Protein AF-0000000067827356 (afdb_homodimer)

Organism: Synechocystis sp. (strain ATCC 27184 / PCC 6803 / Kazusa) (NCBI:txid1111708)

Solvent-accessible surface area (backbone atoms only — not comparable to full-atom values): 28797 Å² total; per-residue (Å²): 128,59,63,45,34,32,44,71,91,43,73,39,39,60,88,48,44,64,64,48,28,62,74,67,58,43,52,63,56,51,47,50,52,53,50,52,50,62,71,32,65,83,54,78,74,50,73,66,53,51,52,48,53,54,49,49,49,34,60,72,70,60,45,78,43,73,66,52,42,50,51,49,26,62,74,63,66,44,50,73,69,52,51,52,50,49,54,49,48,53,52,32,48,53,52,46,50,48,72,71,38,56,86,48,44,62,63,52,42,67,74,42,40,77,46,53,18,29,36,28,32,35,42,34,34,29,76,46,59,65,58,50,54,50,50,50,52,35,41,74,71,64,75,43,56,66,40,62,48,9,46,70,61,25,73,49,78,38,22,79,52,27,7,53,43,63,78,37,41,48,71,69,56,57,69,71,54,40,55,49,52,74,73,40,58,67,70,42,74,48,76,72,42,76,56,87,78,31,25,37,38,42,28,29,63,43,81,42,79,64,65,91,40,72,66,50,47,51,50,51,50,49,51,52,48,51,53,51,48,53,51,46,51,69,72,35,50,46,69,50,72,76,74,68,74,75,71,73,74,73,67,72,70,70,68,64,59,85,110,128,61,64,47,35,33,44,70,92,42,74,39,38,60,88,47,44,62,65,49,29,61,74,66,55,42,52,63,56,52,46,50,52,53,48,51,51,60,71,32,64,82,53,80,74,51,74,64,53,49,52,48,54,52,49,49,48,33,61,72,69,61,45,80,44,72,66,52,43,51,52,51,26,63,73,65,68,44,51,73,69,52,50,52,51,51,53,50,47,52,51,33,47,53,52,44,51,49,73,71,39,57,87,47,46,63,61,52,43,67,73,42,40,76,46,55,21,28,36,29,31,35,42,31,35,28,76,46,58,66,59,50,52,51,49,50,51,34,41,73,72,63,74,43,55,66,40,62,49,10,45,70,60,24,74,48,78,38,21,80,53,28,7,54,42,63,78,36,40,47,69,69,53,56,68,71,54,42,54,50,50,72,73,40,57,67,72,43,73,48,74,74,41,78,57,89,78,31,25,34,38,40,29,28,62,43,80,43,81,64,66,90,41,71,66,51,47,51,51,52,50,50,51,54,48,50,53,50,49,52,52,46,50,69,73,34,50,47,68,50,73,76,74,69,74,73,72,73,74,73,70,73,71,71,68,65,60,84,111

Radius of gyration: 30.36 Å; Cα contacts (8 Å, |Δi|>4): 649; chains: 2; bounding box: 58×108×90 Å

Structure (mmCIF, N/CA/C/O backbone):
data_AF-0000000067827356-model_v1
#
loop_
_entity.id
_entity.type
_entity.pdbx_description
1 polymer 'peptidylprolyl isomerase'
#
loop_
_atom_site.group_PDB
_atom_site.id
_atom_site.type_symbol
_atom_site.label_atom_id
_atom_site.label_alt_id
_atom_site.label_comp_id
_atom_site.label_asym_id
_atom_site.label_entity_id
_atom_site.label_seq_id
_atom_site.pdbx_PDB_ins_code
_atom_site.Cartn_x
_atom_site.Cartn_y
_atom_site.Cartn_z
_atom_site.occupancy
_atom_site.B_iso_or_equiv
_atom_site.auth_seq_id
_atom_site.auth_comp_id
_atom_site.auth_asym_id
_atom_site.auth_atom_id
_atom_site.pdbx_PDB_model_num
ATOM 1 N N . MET A 1 1 ? 2.434 33.695 23.015 1 64.59 1 MET A N 1
ATOM 2 C CA . MET A 1 1 ? 1.833 32.766 22.063 1 64.59 1 MET A CA 1
ATOM 3 C C . MET A 1 1 ? 2.183 31.324 22.415 1 64.59 1 MET A C 1
ATOM 5 O O . MET A 1 1 ? 3.297 31.042 22.86 1 64.59 1 MET A O 1
ATOM 9 N N . SER A 1 2 ? 1.152 30.456 22.604 1 83.28 2 SER A N 1
ATOM 10 C CA . SER A 1 2 ? 1.279 29.159 23.262 1 83.28 2 SER A CA 1
ATOM 11 C C . SER A 1 2 ? 2.009 28.157 22.374 1 83.28 2 SER A C 1
ATOM 13 O O . SER A 1 2 ? 1.881 28.198 21.148 1 83.28 2 SER A O 1
ATOM 15 N N . VAL A 1 3 ? 3.013 27.631 22.963 1 89.06 3 VAL A N 1
ATOM 16 C CA . VAL A 1 3 ? 3.738 26.543 22.313 1 89.06 3 VAL A CA 1
ATOM 17 C C . VAL A 1 3 ? 2.811 25.345 22.125 1 89.06 3 VAL A C 1
ATOM 19 O O . VAL A 1 3 ? 2.13 24.925 23.064 1 89.06 3 VAL A O 1
ATOM 22 N N . VAL A 1 4 ? 2.781 24.901 20.847 1 89.01 4 VAL A N 1
ATOM 23 C CA . VAL A 1 4 ? 1.829 23.835 20.557 1 89.01 4 VAL A CA 1
ATOM 24 C C . VAL A 1 4 ? 2.565 22.502 20.436 1 89.01 4 VAL A C 1
ATOM 26 O O . VAL A 1 4 ? 1.979 21.44 20.661 1 89.01 4 VAL A O 1
ATOM 29 N N . LEU A 1 5 ? 3.85 22.555 20.037 1 89.57 5 LEU A N 1
ATOM 30 C CA . LEU A 1 5 ? 4.62 21.334 19.829 1 89.57 5 LEU A CA 1
ATOM 31 C C . LEU A 1 5 ? 6.116 21.607 19.947 1 89.57 5 LEU A C 1
ATOM 33 O O . LEU A 1 5 ? 6.579 22.7 19.612 1 89.57 5 LEU A O 1
ATOM 37 N N . THR A 1 6 ? 6.79 20.67 20.504 1 92.98 6 THR A N 1
ATOM 38 C CA . THR A 1 6 ? 8.243 20.755 20.601 1 92.98 6 THR A CA 1
ATOM 39 C C . THR A 1 6 ? 8.904 19.588 19.873 1 92.98 6 THR A C 1
ATOM 41 O O . THR A 1 6 ? 8.565 18.428 20.115 1 92.98 6 THR A O 1
ATOM 44 N N . VAL A 1 7 ? 9.705 19.89 18.923 1 94.29 7 VAL A N 1
ATOM 45 C CA . VAL A 1 7 ? 10.462 18.897 18.169 1 94.29 7 VAL A CA 1
ATOM 46 C C . VAL A 1 7 ? 11.957 19.102 18.398 1 94.29 7 VAL A C 1
ATOM 48 O O . VAL A 1 7 ? 12.546 20.055 17.881 1 94.29 7 VAL A O 1
ATOM 51 N N . GLY A 1 8 ? 12.512 18.181 19.098 1 91.35 8 GLY A N 1
ATOM 52 C CA . GLY A 1 8 ? 13.896 18.408 19.486 1 91.35 8 GLY A CA 1
ATOM 53 C C . GLY A 1 8 ? 14.1 19.714 20.231 1 91.35 8 GLY A C 1
ATOM 54 O O . GLY A 1 8 ? 13.515 19.925 21.295 1 91.35 8 GLY A O 1
ATOM 55 N N . ASP A 1 9 ? 14.815 20.632 19.604 1 88.56 9 ASP A N 1
ATOM 56 C CA . ASP A 1 9 ? 15.122 21.902 20.254 1 88.56 9 ASP A CA 1
ATOM 57 C C . ASP A 1 9 ? 14.227 23.02 19.725 1 88.56 9 ASP A C 1
ATOM 59 O O . ASP A 1 9 ? 14.31 24.16 20.186 1 88.56 9 ASP A O 1
ATOM 63 N N . ARG A 1 10 ? 13.357 22.603 18.864 1 92.47 10 ARG A N 1
ATOM 64 C CA . ARG A 1 10 ? 12.506 23.611 18.241 1 92.47 10 ARG A CA 1
ATOM 65 C C . ARG A 1 10 ? 11.105 23.593 18.841 1 92.47 10 ARG A C 1
ATOM 67 O O . ARG A 1 10 ? 10.455 22.546 18.884 1 92.47 10 ARG A O 1
ATOM 74 N N . GLN A 1 11 ? 10.734 24.778 19.264 1 93.53 11 GLN A N 1
ATOM 75 C CA . GLN A 1 11 ? 9.364 24.945 19.738 1 93.53 11 GLN A CA 1
ATOM 76 C C . GLN A 1 11 ? 8.49 25.604 18.675 1 93.53 11 GLN A C 1
ATOM 78 O O . GLN A 1 11 ? 8.866 26.629 18.103 1 93.53 11 GLN A O 1
ATOM 83 N N . VAL A 1 12 ? 7.441 25.048 18.376 1 94.2 12 VAL A N 1
ATOM 84 C CA . VAL A 1 12 ? 6.522 25.573 17.372 1 94.2 12 VAL A CA 1
ATOM 85 C C . VAL A 1 12 ? 5.378 26.317 18.058 1 94.2 12 VAL A C 1
ATOM 87 O O . VAL A 1 12 ? 4.701 25.762 18.927 1 94.2 12 VAL A O 1
ATOM 90 N N . ARG A 1 13 ? 5.223 27.535 17.65 1 92.5 13 ARG A N 1
ATOM 91 C CA . ARG A 1 13 ? 4.16 28.367 18.206 1 92.5 13 ARG A CA 1
ATOM 92 C C . ARG A 1 13 ? 2.909 28.309 17.336 1 92.5 13 ARG A C 1
ATOM 94 O O . ARG A 1 13 ? 2.983 27.963 16.155 1 92.5 13 ARG A O 1
ATOM 101 N N . GLU A 1 14 ? 1.809 28.694 17.912 1 90.75 14 GLU A N 1
ATOM 102 C CA . GLU A 1 14 ? 0.522 28.639 17.225 1 90.75 14 GLU A CA 1
ATOM 103 C C . GLU A 1 14 ? 0.525 29.514 15.975 1 90.75 14 GLU A C 1
ATOM 105 O O . GLU A 1 14 ? -0.065 29.151 14.956 1 90.75 14 GLU A O 1
ATOM 110 N N . ASP A 1 15 ? 1.24 30.643 16.024 1 89.76 15 ASP A N 1
ATOM 111 C CA . ASP A 1 15 ? 1.239 31.588 14.911 1 89.76 15 ASP A CA 1
ATOM 112 C C . ASP A 1 15 ? 2.127 31.094 13.771 1 89.76 15 ASP A C 1
ATOM 114 O O . ASP A 1 15 ? 2.082 31.633 12.664 1 89.76 15 ASP A O 1
ATOM 118 N N . GLU A 1 16 ? 2.827 29.988 13.981 1 93.32 16 GLU A N 1
ATOM 119 C CA . GLU A 1 16 ? 3.716 29.432 12.966 1 93.32 16 GLU A CA 1
ATOM 120 C C . GLU A 1 16 ? 3.041 28.296 12.203 1 93.32 16 GLU A C 1
ATOM 122 O O . GLU A 1 16 ? 3.587 27.79 11.221 1 93.32 16 GLU A O 1
ATOM 127 N N . LEU A 1 17 ? 1.898 28.004 12.634 1 92.77 17 LEU A N 1
ATOM 128 C CA . LEU A 1 17 ? 1.232 26.823 12.093 1 92.77 17 LEU A CA 1
ATOM 129 C C . LEU A 1 17 ? 0.882 27.023 10.622 1 92.77 17 LEU A C 1
ATOM 131 O O . LEU A 1 17 ? 1.127 26.141 9.796 1 92.77 17 LEU A O 1
ATOM 135 N N . TYR A 1 18 ? 0.38 28.172 10.297 1 90.83 18 TYR A N 1
ATOM 136 C CA . TYR A 1 18 ? -0.078 28.391 8.93 1 90.83 18 TYR A CA 1
ATOM 137 C C . TYR A 1 18 ? 1.083 28.303 7.946 1 90.83 18 TYR A C 1
ATOM 139 O O . TYR A 1 18 ? 1.053 27.498 7.012 1 90.83 18 TYR A O 1
ATOM 147 N N . PRO A 1 19 ? 2.189 29.061 8.16 1 89.71 19 PRO A N 1
ATOM 148 C CA . PRO A 1 19 ? 3.308 28.953 7.222 1 89.71 19 PRO A CA 1
ATOM 149 C C . PRO A 1 19 ? 3.864 27.534 7.126 1 89.71 19 PRO A C 1
ATOM 151 O O . PRO A 1 19 ? 4.254 27.092 6.043 1 89.71 19 PRO A O 1
ATOM 154 N N . LEU A 1 20 ? 3.842 26.796 8.218 1 92.05 20 LEU A N 1
ATOM 155 C CA . LEU A 1 20 ? 4.372 25.436 8.225 1 92.05 20 LEU A CA 1
ATOM 156 C C . LEU A 1 20 ? 3.454 24.491 7.457 1 92.05 20 LEU A C 1
ATOM 158 O O . LEU A 1 20 ? 3.926 23.607 6.739 1 92.05 20 LEU A O 1
ATOM 162 N N . MET A 1 21 ? 2.202 24.681 7.632 1 91.24 21 MET A N 1
ATOM 163 C CA . MET A 1 21 ? 1.233 23.851 6.921 1 91.24 21 MET A CA 1
ATOM 164 C C . MET A 1 21 ? 1.336 24.063 5.415 1 91.24 21 MET A C 1
ATOM 166 O O . MET A 1 21 ? 1.189 23.117 4.639 1 91.24 21 MET A O 1
ATOM 170 N N . VAL A 1 22 ? 1.565 25.313 5.013 1 86.86 22 VAL A N 1
ATOM 171 C CA . VAL A 1 22 ? 1.747 25.624 3.599 1 86.86 22 VAL A CA 1
ATOM 172 C C . VAL A 1 22 ? 3.03 24.973 3.087 1 86.86 22 VAL A C 1
ATOM 174 O O . VAL A 1 22 ? 3.029 24.329 2.035 1 86.86 22 VAL A O 1
ATOM 177 N N . GLU A 1 23 ? 4 25.134 3.9 1 87.36 23 GLU A N 1
ATOM 178 C CA . GLU A 1 23 ? 5.312 24.633 3.503 1 87.36 23 GLU A CA 1
ATOM 179 C C . GLU A 1 23 ? 5.294 23.117 3.327 1 87.36 23 GLU A C 1
ATOM 181 O O . GLU A 1 23 ? 5.861 22.592 2.367 1 87.36 23 GLU A O 1
ATOM 186 N N . TYR A 1 24 ? 4.534 22.435 4.218 1 91.21 24 TYR A N 1
ATOM 187 C CA . TYR A 1 24 ? 4.571 20.977 4.204 1 91.21 24 TYR A CA 1
ATOM 188 C C . TYR A 1 24 ? 3.341 20.405 3.51 1 91.21 24 TYR A C 1
ATOM 190 O O . TYR A 1 24 ? 3.084 19.201 3.579 1 91.21 24 TYR A O 1
ATOM 198 N N . GLN A 1 25 ? 2.582 21.252 2.972 1 87.7 25 GLN A N 1
ATOM 199 C CA . GLN A 1 25 ? 1.42 20.84 2.193 1 87.7 25 GLN A CA 1
ATOM 200 C C . GLN A 1 25 ? 0.438 20.043 3.047 1 87.7 25 GLN A C 1
ATOM 202 O O . GLN A 1 25 ? -0.046 18.99 2.627 1 87.7 25 GLN A O 1
ATOM 207 N N . LEU A 1 26 ? 0.184 20.546 4.215 1 92.05 26 LEU A N 1
ATOM 208 C CA . LEU A 1 26 ? -0.733 19.88 5.134 1 92.05 26 LEU A CA 1
ATOM 209 C C . LEU A 1 26 ? -2.137 20.466 5.019 1 92.05 26 LEU A C 1
ATOM 211 O O . LEU A 1 26 ? -3.104 19.868 5.497 1 92.05 26 LEU A O 1
ATOM 215 N N . LEU A 1 27 ? -2.281 21.645 4.358 1 90.07 27 LEU A N 1
ATOM 216 C CA . LEU A 1 27 ? -3.571 22.315 4.238 1 90.07 27 LEU A CA 1
ATOM 217 C C . LEU A 1 27 ? -4.56 21.455 3.457 1 90.07 27 LEU A C 1
ATOM 219 O O . LEU A 1 27 ? -5.726 21.339 3.841 1 90.07 27 LEU A O 1
ATOM 223 N N . PRO A 1 28 ? -4.044 20.793 2.409 1 89.58 28 PRO A N 1
ATOM 224 C CA . PRO A 1 28 ? -4.975 19.924 1.687 1 89.58 28 PRO A CA 1
ATOM 225 C C . PRO A 1 28 ? -5.506 18.781 2.55 1 89.58 28 PRO A C 1
ATOM 227 O O . PRO A 1 28 ? -6.671 18.396 2.422 1 89.58 28 PRO A O 1
ATOM 230 N N . HIS A 1 29 ? -4.739 18.268 3.413 1 92.91 29 HIS A N 1
ATOM 231 C CA . HIS A 1 29 ? -5.186 17.213 4.315 1 92.91 29 HIS A CA 1
ATOM 232 C C . HIS A 1 29 ? -6.252 17.726 5.278 1 92.91 29 HIS A C 1
ATOM 234 O O . HIS A 1 29 ? -7.251 17.047 5.525 1 92.91 29 HIS A O 1
ATOM 240 N N . LEU A 1 30 ? -5.949 18.879 5.78 1 94.04 30 LEU A N 1
ATOM 241 C CA . LEU A 1 30 ? -6.921 19.511 6.665 1 94.04 30 LEU A CA 1
ATOM 242 C C . LEU A 1 30 ? -8.249 19.73 5.947 1 94.04 30 LEU A C 1
ATOM 244 O O . LEU A 1 30 ? -9.311 19.42 6.49 1 94.04 30 LEU A O 1
ATOM 248 N N . ALA A 1 31 ? -8.145 20.256 4.718 1 93.46 31 ALA A N 1
ATOM 249 C CA . ALA A 1 31 ? -9.339 20.513 3.918 1 93.46 31 ALA A CA 1
ATOM 250 C C . ALA A 1 31 ? -10.125 19.228 3.675 1 93.46 31 ALA A C 1
ATOM 252 O O . ALA A 1 31 ? -11.356 19.223 3.744 1 93.46 31 ALA A O 1
ATOM 253 N N . ARG A 1 32 ? -9.4 18.196 3.395 1 95.01 32 ARG A N 1
ATOM 254 C CA . ARG A 1 32 ? -10.028 16.899 3.16 1 95.01 32 ARG A CA 1
ATOM 255 C C . ARG A 1 32 ? -10.8 16.434 4.39 1 95.01 32 ARG A C 1
ATOM 257 O O . ARG A 1 32 ? -11.927 15.949 4.275 1 95.01 32 ARG A O 1
ATOM 264 N N . GLU A 1 33 ? -10.178 16.569 5.561 1 95.42 33 GLU A N 1
ATOM 265 C CA . GLU A 1 33 ? -10.819 16.147 6.803 1 95.42 33 GLU A CA 1
ATOM 266 C C . GLU A 1 33 ? -12.088 16.952 7.07 1 95.42 33 GLU A C 1
ATOM 268 O O . GLU A 1 33 ? -13.106 16.396 7.489 1 95.42 33 GLU A O 1
ATOM 273 N N . ILE A 1 34 ? -11.988 18.236 6.825 1 95.82 34 ILE A N 1
ATOM 274 C CA . ILE A 1 34 ? -13.143 19.104 7.03 1 95.82 34 ILE A CA 1
ATOM 275 C C . ILE A 1 34 ? -14.263 18.709 6.07 1 95.82 34 ILE A C 1
ATOM 277 O O . ILE A 1 34 ? -15.429 18.636 6.463 1 95.82 34 ILE A O 1
ATOM 281 N N . LEU A 1 35 ? -13.877 18.409 4.833 1 96.12 35 LEU A N 1
ATOM 282 C CA . LEU A 1 35 ? -14.841 17.991 3.821 1 96.12 35 LEU A CA 1
ATOM 283 C C . LEU A 1 35 ? -15.551 16.71 4.242 1 96.12 35 LEU A C 1
ATOM 285 O O . LEU A 1 35 ? -16.773 16.601 4.115 1 96.12 35 LEU A O 1
ATOM 289 N N . LEU A 1 36 ? -14.838 15.749 4.74 1 96.42 36 LEU A N 1
ATOM 290 C CA . LEU A 1 36 ? -15.413 14.483 5.182 1 96.42 36 LEU A CA 1
ATOM 291 C C . LEU A 1 36 ? -16.367 14.698 6.351 1 96.42 36 LEU A C 1
ATOM 293 O O . LEU A 1 36 ? -17.44 14.091 6.403 1 96.42 36 LEU A O 1
ATOM 297 N N . ASP A 1 37 ? -16.001 15.565 7.268 1 95.99 37 ASP A N 1
ATOM 298 C CA . ASP A 1 37 ? -16.874 15.859 8.401 1 95.99 37 ASP A CA 1
ATOM 299 C C . ASP A 1 37 ? -18.185 16.487 7.934 1 95.99 37 ASP A C 1
ATOM 301 O O . ASP A 1 37 ? -19.247 16.21 8.497 1 95.99 37 ASP A O 1
ATOM 305 N N . GLN A 1 38 ? -18.093 17.327 6.919 1 94.91 38 GLN A N 1
ATOM 306 C CA . GLN A 1 38 ? -19.295 17.932 6.356 1 94.91 38 GLN A CA 1
ATOM 307 C C . GLN A 1 38 ? -20.197 16.875 5.724 1 94.91 38 GLN A C 1
ATOM 309 O O . GLN A 1 38 ? -21.422 16.937 5.857 1 94.91 38 GLN A O 1
ATOM 314 N N . ALA A 1 39 ? -19.6 15.944 5.089 1 95.14 39 ALA A N 1
ATOM 315 C CA . ALA A 1 39 ? -20.352 14.905 4.39 1 95.14 39 ALA A CA 1
ATOM 316 C C . ALA A 1 39 ? -21.069 13.989 5.377 1 95.14 39 ALA A C 1
ATOM 318 O O . ALA A 1 39 ? -22.18 13.526 5.11 1 95.14 39 ALA A O 1
ATOM 319 N N . ILE A 1 40 ? -20.444 13.8 6.583 1 96.35 40 ILE A N 1
ATOM 320 C CA . ILE A 1 40 ? -21.012 12.821 7.503 1 96.35 40 ILE A CA 1
ATOM 321 C C . ILE A 1 40 ? -21.783 13.538 8.609 1 96.35 40 ILE A C 1
ATOM 323 O O . ILE A 1 40 ? -22.228 12.91 9.572 1 96.35 40 ILE A O 1
ATOM 327 N N . ALA A 1 41 ? -21.963 14.8 8.508 1 93.77 41 ALA A N 1
ATOM 328 C CA . ALA A 1 41 ? -22.607 15.61 9.539 1 93.77 41 ALA A CA 1
ATOM 329 C C . ALA A 1 41 ? -24.03 15.127 9.807 1 93.77 41 ALA A C 1
ATOM 331 O O . ALA A 1 41 ? -24.513 15.195 10.939 1 93.77 41 ALA A O 1
ATOM 332 N N . HIS A 1 42 ? -24.633 14.61 8.791 1 93.18 42 HIS A N 1
ATOM 333 C CA . HIS A 1 42 ? -26.036 14.23 8.911 1 93.18 42 HIS A CA 1
ATOM 334 C C . HIS A 1 42 ? -26.177 12.766 9.314 1 93.18 42 HIS A C 1
ATOM 336 O O . HIS A 1 42 ? -27.291 12.282 9.529 1 93.18 42 HIS A O 1
ATOM 342 N N . ILE A 1 43 ? -25.06 12.072 9.405 1 95.51 43 ILE A N 1
ATOM 343 C CA . ILE A 1 43 ? -25.091 10.654 9.743 1 95.51 43 ILE A CA 1
ATOM 344 C C . ILE A 1 43 ? -25.117 10.485 11.26 1 95.51 43 ILE A C 1
ATOM 346 O O . ILE A 1 43 ? -24.256 11.017 11.965 1 95.51 43 ILE A O 1
ATOM 350 N N . GLN A 1 44 ? -26.064 9.797 11.719 1 92.76 44 GLN A N 1
ATOM 351 C CA . GLN A 1 44 ? -26.208 9.548 13.15 1 92.76 44 GLN A CA 1
ATOM 352 C C . GLN A 1 44 ? -26.01 8.07 13.474 1 92.76 44 GLN A C 1
ATOM 354 O O . GLN A 1 44 ? -26.427 7.199 12.707 1 92.76 44 GLN A O 1
ATOM 359 N N . LEU A 1 45 ? -25.336 7.813 14.594 1 95.45 45 LEU A N 1
ATOM 360 C CA . LEU A 1 45 ? -25.138 6.453 15.083 1 95.45 45 LEU A CA 1
ATOM 361 C C . LEU A 1 45 ? -26.047 6.165 16.273 1 95.45 45 LEU A C 1
ATOM 363 O O . LEU A 1 45 ? -26.264 7.035 17.119 1 95.45 45 LEU A O 1
ATOM 367 N N . THR A 1 46 ? -26.67 5.048 16.297 1 95.14 46 THR A N 1
ATOM 368 C CA . THR A 1 46 ? -27.438 4.634 17.466 1 95.14 46 THR A CA 1
ATOM 369 C C . THR A 1 46 ? -26.513 4.335 18.643 1 95.14 46 THR A C 1
ATOM 371 O O . THR A 1 46 ? -25.318 4.099 18.455 1 95.14 46 THR A O 1
ATOM 374 N N . PRO A 1 47 ? -27.035 4.479 19.811 1 94.87 47 PRO A N 1
ATOM 375 C CA . PRO A 1 47 ? -26.213 4.152 20.979 1 94.87 47 PRO A CA 1
ATOM 376 C C . PRO A 1 47 ? -25.596 2.758 20.895 1 94.87 47 PRO A C 1
ATOM 378 O O . PRO A 1 47 ? -24.463 2.552 21.338 1 94.87 47 PRO A O 1
ATOM 381 N N . GLU A 1 48 ? -26.329 1.976 20.317 1 95.21 48 GLU A N 1
ATOM 382 C CA . GLU A 1 48 ? -25.829 0.613 20.167 1 95.21 48 GLU A CA 1
ATOM 383 C C . GLU A 1 48 ? -24.655 0.559 19.194 1 95.21 48 GLU A C 1
ATOM 385 O O . GLU A 1 48 ? -23.65 -0.103 19.462 1 95.21 48 GLU A O 1
ATOM 390 N N . GLU A 1 49 ? -24.8 1.278 18.09 1 95.06 49 GLU A N 1
ATOM 391 C CA . GLU A 1 49 ? -23.732 1.329 17.097 1 95.06 49 GLU A CA 1
ATOM 392 C C . GLU A 1 49 ? -22.47 1.961 17.677 1 95.06 49 GLU A C 1
ATOM 394 O O . GLU A 1 49 ? -21.357 1.512 17.393 1 95.06 49 GLU A O 1
ATOM 399 N N . GLN A 1 50 ? -22.636 2.979 18.445 1 94.98 50 GLN A N 1
ATOM 400 C CA . GLN A 1 50 ? -21.505 3.661 19.064 1 94.98 50 GLN A CA 1
ATOM 401 C C . GLN A 1 50 ? -20.73 2.72 19.982 1 94.98 50 GLN A C 1
ATOM 403 O O . GLN A 1 50 ? -19.507 2.608 19.875 1 94.98 50 GLN A O 1
ATOM 408 N N . GLN A 1 51 ? -21.479 1.994 20.778 1 93.6 51 GLN A N 1
ATOM 409 C CA . GLN A 1 51 ? -20.847 1.08 21.724 1 93.6 51 GLN A CA 1
ATOM 410 C C . GLN A 1 51 ? -20.14 -0.061 20.998 1 93.6 51 GLN A C 1
ATOM 412 O O . GLN A 1 51 ? -19.043 -0.466 21.387 1 93.6 51 GLN A O 1
ATOM 417 N N . GLN A 1 52 ? -20.744 -0.487 20.005 1 94.27 52 GLN A N 1
ATOM 418 C CA . GLN A 1 52 ? -20.181 -1.592 19.237 1 94.27 52 GLN A CA 1
ATOM 419 C C . GLN A 1 52 ? -18.88 -1.182 18.554 1 94.27 52 GLN A C 1
ATOM 421 O O . GLN A 1 52 ? -17.902 -1.933 18.567 1 94.27 52 GLN A O 1
ATOM 426 N N . ASN A 1 53 ? -18.903 -0.02 17.958 1 93.97 53 ASN A N 1
ATOM 427 C CA . ASN A 1 53 ? -17.715 0.456 17.257 1 93.97 53 ASN A CA 1
ATOM 428 C C . ASN A 1 53 ? -16.568 0.733 18.224 1 93.97 53 ASN A C 1
ATOM 430 O O . ASN A 1 53 ? -15.41 0.442 17.92 1 93.97 53 ASN A O 1
ATOM 434 N N . LEU A 1 54 ? -16.923 1.255 19.373 1 91.48 54 LEU A N 1
ATOM 435 C CA . LEU A 1 54 ? -15.899 1.483 20.387 1 91.48 54 LEU A CA 1
ATOM 436 C C . LEU A 1 54 ? -15.309 0.162 20.869 1 91.48 54 LEU A C 1
ATOM 438 O O . LEU A 1 54 ? -14.088 0.025 20.977 1 91.48 54 LEU A O 1
ATOM 442 N N . ALA A 1 55 ? -16.182 -0.8 21.021 1 89.29 55 ALA A N 1
ATOM 443 C CA . ALA A 1 55 ? -15.75 -2.112 21.493 1 89.29 55 ALA A CA 1
ATOM 444 C C . ALA A 1 55 ? -14.865 -2.803 20.46 1 89.29 55 ALA A C 1
ATOM 446 O O . ALA A 1 55 ? -13.848 -3.409 20.809 1 89.29 55 ALA A O 1
ATOM 447 N N . LEU A 1 56 ? -15.288 -2.685 19.27 1 89.21 56 LEU A N 1
ATOM 448 C CA . LEU A 1 56 ? -14.54 -3.312 18.185 1 89.21 56 LEU A CA 1
ATOM 449 C C . LEU A 1 56 ? -13.142 -2.713 18.071 1 89.21 56 LEU A C 1
ATOM 451 O O . LEU A 1 56 ? -12.167 -3.438 17.861 1 89.21 56 LEU A O 1
ATOM 455 N N . PHE A 1 57 ? -13.043 -1.436 18.214 1 88.63 57 PHE A N 1
ATOM 456 C CA . PHE A 1 57 ? -11.75 -0.767 18.13 1 88.63 57 PHE A CA 1
ATOM 457 C C . PHE A 1 57 ? -10.822 -1.24 19.243 1 88.63 57 PHE A C 1
ATOM 459 O O . PHE A 1 57 ? -9.665 -1.581 18.99 1 88.63 57 PHE A O 1
ATOM 466 N N . TYR A 1 58 ? -11.323 -1.276 20.419 1 84.74 58 TYR A N 1
ATOM 467 C CA . TYR A 1 58 ? -10.499 -1.66 21.56 1 84.74 58 TYR A CA 1
ATOM 468 C C . TYR A 1 58 ? -10.099 -3.127 21.474 1 84.74 58 TYR A C 1
ATOM 470 O O . TYR A 1 58 ? -9.002 -3.504 21.896 1 84.74 58 TYR A O 1
ATOM 478 N N . GLN A 1 59 ? -10.941 -3.918 20.866 1 84.34 59 GLN A N 1
ATOM 479 C CA . GLN A 1 59 ? -10.631 -5.331 20.671 1 84.34 59 GLN A CA 1
ATOM 480 C C . GLN A 1 59 ? -9.548 -5.515 19.613 1 84.34 59 GLN A C 1
ATOM 482 O O . GLN A 1 59 ? -8.619 -6.304 19.799 1 84.34 59 GLN A O 1
ATOM 487 N N . GLN A 1 60 ? -9.643 -4.753 18.589 1 84.6 60 GLN A N 1
ATOM 488 C CA . GLN A 1 60 ? -8.727 -4.889 17.461 1 84.6 60 GLN A CA 1
ATOM 489 C C . GLN A 1 60 ? -7.352 -4.321 17.798 1 84.6 60 GLN A C 1
ATOM 491 O O . GLN A 1 60 ? -6.33 -4.857 17.364 1 84.6 60 GLN A O 1
ATOM 496 N N . THR A 1 61 ? -7.303 -3.19 18.457 1 78.28 61 THR A N 1
ATOM 497 C CA . THR A 1 61 ? -6.033 -2.54 18.762 1 78.28 61 THR A CA 1
ATOM 498 C C . THR A 1 61 ? -5.43 -3.107 20.043 1 78.28 61 THR A C 1
ATOM 500 O O . THR A 1 61 ? -4.299 -2.773 20.404 1 78.28 61 THR A O 1
ATOM 503 N N . GLN A 1 62 ? -6.124 -4.093 20.583 1 75.45 62 GLN A N 1
ATOM 504 C CA . GLN A 1 62 ? -5.676 -4.764 21.798 1 75.45 62 GLN A CA 1
ATOM 505 C C . GLN A 1 62 ? -5.401 -3.758 22.912 1 75.45 62 GLN A C 1
ATOM 507 O O . GLN A 1 62 ? -4.42 -3.892 23.648 1 75.45 62 GLN A O 1
ATOM 512 N N . ILE A 1 63 ? -5.938 -2.596 22.78 1 74.14 63 ILE A N 1
ATOM 513 C CA . ILE A 1 63 ? -5.888 -1.657 23.895 1 74.14 63 ILE A CA 1
ATOM 514 C C . ILE A 1 63 ? -6.833 -2.119 25.001 1 74.14 63 ILE A C 1
ATOM 516 O O . ILE A 1 63 ? -7.988 -1.69 25.06 1 74.14 63 ILE A O 1
ATOM 520 N N . THR A 1 64 ? -6.414 -3.209 25.713 1 71.91 64 THR A N 1
ATOM 521 C CA . THR A 1 64 ? -7.286 -3.869 26.678 1 71.91 64 THR A CA 1
ATOM 522 C C . THR A 1 64 ? -7.012 -3.361 28.09 1 71.91 64 THR A C 1
ATOM 524 O O . THR A 1 64 ? -7.864 -3.48 28.974 1 71.91 64 THR A O 1
ATOM 527 N N . ASN A 1 65 ? -5.751 -2.832 28.2 1 76.77 65 ASN A N 1
ATOM 528 C CA . ASN A 1 65 ? -5.398 -2.389 29.544 1 76.77 65 ASN A CA 1
ATOM 529 C C . ASN A 1 65 ? -5.192 -0.878 29.6 1 76.77 65 ASN A C 1
ATOM 531 O O . ASN A 1 65 ? -4.929 -0.245 28.576 1 76.77 65 ASN A O 1
ATOM 535 N N . GLU A 1 66 ? -5.462 -0.317 30.758 1 78.61 66 GLU A N 1
ATOM 536 C CA . GLU A 1 66 ? -5.372 1.12 30.998 1 78.61 66 GLU A CA 1
ATOM 537 C C . GLU A 1 66 ? -3.983 1.651 30.656 1 78.61 66 GLU A C 1
ATOM 539 O O . GLU A 1 66 ? -3.848 2.752 30.119 1 78.61 66 GLU A O 1
ATOM 544 N N . GLU A 1 67 ? -3.063 0.832 30.895 1 80 67 GLU A N 1
ATOM 545 C CA . GLU A 1 67 ? -1.69 1.259 30.641 1 80 67 GLU A CA 1
ATOM 546 C C . GLU A 1 67 ? -1.433 1.429 29.146 1 80 67 GLU A C 1
ATOM 548 O O . GLU A 1 67 ? -0.828 2.416 28.723 1 80 67 GLU A O 1
ATOM 553 N N . GLN A 1 68 ? -1.9 0.494 28.367 1 79.44 68 GLN A N 1
ATOM 554 C CA . GLN A 1 68 ? -1.741 0.553 26.917 1 79.44 68 GLN A CA 1
ATOM 555 C C . GLN A 1 68 ? -2.515 1.727 26.326 1 79.44 68 GLN A C 1
ATOM 557 O O . GLN A 1 68 ? -2.03 2.402 25.416 1 79.44 68 GLN A O 1
ATOM 562 N N . ARG A 1 69 ? -3.61 1.929 26.9 1 80.37 69 ARG A N 1
ATOM 563 C CA . ARG A 1 69 ? -4.454 3.024 26.433 1 80.37 69 ARG A CA 1
ATOM 564 C C . ARG A 1 69 ? -3.785 4.373 26.678 1 80.37 69 ARG A C 1
ATOM 566 O O . ARG A 1 69 ? -3.771 5.234 25.795 1 80.37 69 ARG A O 1
ATOM 573 N N . GLN A 1 70 ? -3.222 4.536 27.877 1 78.58 70 GLN A N 1
ATOM 574 C CA . GLN A 1 70 ? -2.555 5.79 28.211 1 78.58 70 GLN A CA 1
ATOM 575 C C . GLN A 1 70 ? -1.325 6.009 27.335 1 78.58 70 GLN A C 1
ATOM 577 O O . GLN A 1 70 ? -1.062 7.13 26.894 1 78.58 70 GLN A O 1
ATOM 582 N N . ALA A 1 71 ? -0.695 4.979 27.09 1 75.83 71 ALA A N 1
ATOM 583 C CA . ALA A 1 71 ? 0.496 5.071 26.249 1 75.83 71 ALA A CA 1
ATOM 584 C C . ALA A 1 71 ? 0.131 5.475 24.823 1 75.83 71 ALA A C 1
ATOM 586 O O . ALA A 1 71 ? 0.798 6.319 24.221 1 75.83 71 ALA A O 1
ATOM 587 N N . TRP A 1 72 ? -0.912 4.837 24.355 1 75.33 72 TRP A N 1
ATOM 588 C CA . TRP A 1 72 ? -1.383 5.155 23.011 1 75.33 72 TRP A CA 1
ATOM 589 C C . TRP A 1 72 ? -1.819 6.613 22.917 1 75.33 72 TRP A C 1
ATOM 591 O O . TRP A 1 72 ? -1.501 7.302 21.945 1 75.33 72 TRP A O 1
ATOM 601 N N . LEU A 1 73 ? -2.501 7.061 23.94 1 76.48 73 LEU A N 1
ATOM 602 C CA . LEU A 1 73 ? -3.006 8.429 23.982 1 76.48 73 LEU A CA 1
ATOM 603 C C . LEU A 1 73 ? -1.857 9.432 24.021 1 76.48 73 LEU A C 1
ATOM 605 O O . LEU A 1 73 ? -1.888 10.444 23.318 1 76.48 73 LEU A O 1
ATOM 609 N N . LYS A 1 74 ? -0.883 9.08 24.76 1 73.38 74 LYS A N 1
ATOM 610 C CA . LYS A 1 74 ? 0.282 9.954 24.869 1 73.38 74 LYS A CA 1
ATOM 611 C C . LYS A 1 74 ? 1.036 10.032 23.544 1 73.38 74 LYS A C 1
ATOM 613 O O . LYS A 1 74 ? 1.462 11.111 23.129 1 73.38 74 LYS A O 1
ATOM 618 N N . GLN A 1 75 ? 1.04 8.879 22.91 1 71.68 75 GLN A N 1
ATOM 619 C CA . GLN A 1 75 ? 1.777 8.808 21.653 1 71.68 75 GLN A CA 1
ATOM 620 C C . GLN A 1 75 ? 1.032 9.536 20.538 1 71.68 75 GLN A C 1
ATOM 622 O O . GLN A 1 75 ? 1.654 10.097 19.632 1 71.68 75 GLN A O 1
ATOM 627 N N . SER A 1 76 ? -0.181 9.517 20.698 1 73.41 76 SER A N 1
ATOM 628 C CA . SER A 1 76 ? -0.982 10.11 19.633 1 73.41 76 SER A CA 1
ATOM 629 C C . SER A 1 76 ? -1.338 11.559 19.95 1 73.41 76 SER A C 1
ATOM 631 O O . SER A 1 76 ? -1.842 12.283 19.089 1 73.41 76 SER A O 1
ATOM 633 N N . GLY A 1 77 ? -1.022 12.01 21.233 1 71.58 77 GLY A N 1
ATOM 634 C CA . GLY A 1 77 ? -1.334 13.363 21.666 1 71.58 77 GLY A CA 1
ATOM 635 C C . GLY A 1 77 ? -2.824 13.639 21.734 1 71.58 77 GLY A C 1
ATOM 636 O O . GLY A 1 77 ? -3.283 14.702 21.31 1 71.58 77 GLY A O 1
ATOM 637 N N . MET A 1 78 ? -3.533 12.591 22.057 1 77.73 78 MET A N 1
ATOM 638 C CA . MET A 1 78 ? -4.982 12.771 22.091 1 77.73 78 MET A CA 1
ATOM 639 C C . MET A 1 78 ? -5.547 12.379 23.452 1 77.73 78 MET A C 1
ATOM 641 O O . MET A 1 78 ? -4.888 11.682 24.226 1 77.73 78 MET A O 1
ATOM 645 N N . THR A 1 79 ? -6.699 12.975 23.795 1 82.86 79 THR A N 1
ATOM 646 C CA . THR A 1 79 ? -7.433 12.599 24.998 1 82.86 79 THR A CA 1
ATOM 647 C C . THR A 1 79 ? -8.366 11.424 24.716 1 82.86 79 THR A C 1
ATOM 649 O O . THR A 1 79 ? -8.584 11.062 23.558 1 82.86 79 THR A O 1
ATOM 652 N N . LEU A 1 80 ? -8.801 10.787 25.727 1 83.64 80 LEU A N 1
ATOM 653 C CA . LEU A 1 80 ? -9.742 9.681 25.577 1 83.64 80 LEU A CA 1
ATOM 654 C C . LEU A 1 80 ? -10.987 10.126 24.817 1 83.64 80 LEU A C 1
ATOM 656 O O . LEU A 1 80 ? -11.506 9.385 23.979 1 83.64 80 LEU A O 1
ATOM 660 N N . GLU A 1 81 ? -11.409 11.31 25.101 1 86.89 81 GLU A N 1
ATOM 661 C CA . GLU A 1 81 ? -12.583 11.85 24.42 1 86.89 81 GLU A CA 1
ATOM 662 C C . GLU A 1 81 ? -12.324 12.023 22.927 1 86.89 81 GLU A C 1
ATOM 664 O O . GLU A 1 81 ? -13.19 11.725 22.102 1 86.89 81 GLU A O 1
ATOM 669 N N . GLN A 1 82 ? -11.171 12.449 22.641 1 84.26 82 GLN A N 1
ATOM 670 C CA . GLN A 1 82 ? -10.803 12.65 21.243 1 84.26 82 GLN A CA 1
ATOM 671 C C . GLN A 1 82 ? -10.699 11.319 20.505 1 84.26 82 GLN A C 1
ATOM 673 O O . GLN A 1 82 ? -11.074 11.221 19.334 1 84.26 82 GLN A O 1
ATOM 678 N N . LEU A 1 83 ? -10.129 10.353 21.232 1 85.81 83 LEU A N 1
ATOM 679 C CA . LEU A 1 83 ? -10.039 9.021 20.643 1 85.81 83 LEU A CA 1
ATOM 680 C C . LEU A 1 83 ? -11.425 8.48 20.309 1 85.81 83 LEU A C 1
ATOM 682 O O . LEU A 1 83 ? -11.658 8 19.197 1 85.81 83 LEU A O 1
ATOM 686 N N . GLU A 1 84 ? -12.3 8.583 21.229 1 89.38 84 GLU A N 1
ATOM 687 C CA . GLU A 1 84 ? -13.657 8.086 21.024 1 89.38 84 GLU A CA 1
ATOM 688 C C . GLU A 1 84 ? -14.35 8.827 19.884 1 89.38 84 GLU A C 1
ATOM 690 O O . GLU A 1 84 ? -15.06 8.217 19.081 1 89.38 84 GLU A O 1
ATOM 695 N N . THR A 1 85 ? -14.099 10.124 19.855 1 90.49 85 THR A N 1
ATOM 696 C CA . THR A 1 85 ? -14.684 10.923 18.784 1 90.49 85 THR A CA 1
ATOM 697 C C . THR A 1 85 ? -14.147 10.482 17.425 1 90.49 85 THR A C 1
ATOM 699 O O . THR A 1 85 ? -14.894 10.42 16.447 1 90.49 85 THR A O 1
ATOM 702 N N . SER A 1 86 ? -12.904 10.156 17.42 1 90.57 86 SER A N 1
ATOM 703 C CA . SER A 1 86 ? -12.282 9.719 16.174 1 90.57 86 SER A CA 1
ATOM 704 C C . SER A 1 86 ? -12.834 8.37 15.724 1 90.57 86 SER A C 1
ATOM 706 O O . SER A 1 86 ? -13.063 8.153 14.533 1 90.57 86 SER A O 1
ATOM 708 N N . ILE A 1 87 ? -12.995 7.458 16.65 1 91.95 87 ILE A N 1
ATOM 709 C CA . ILE A 1 87 ? -13.536 6.138 16.347 1 91.95 87 ILE A CA 1
ATOM 710 C C . ILE A 1 87 ? -14.949 6.275 15.784 1 91.95 87 ILE A C 1
ATOM 712 O O . ILE A 1 87 ? -15.281 5.662 14.767 1 91.95 87 ILE A O 1
ATOM 716 N N . LEU A 1 88 ? -15.737 7.098 16.453 1 94.71 88 LEU A N 1
ATOM 717 C CA . LEU A 1 88 ? -17.121 7.275 16.027 1 94.71 88 LEU A CA 1
ATOM 718 C C . LEU A 1 88 ? -17.189 7.992 14.683 1 94.71 88 LEU A C 1
ATOM 720 O O . LEU A 1 88 ? -18.097 7.744 13.887 1 94.71 88 LEU A O 1
ATOM 724 N N . ARG A 1 89 ? -16.239 8.847 14.452 1 94.39 89 ARG A N 1
ATOM 725 C CA . ARG A 1 89 ? -16.156 9.5 13.15 1 94.39 89 ARG A CA 1
ATOM 726 C C . ARG A 1 89 ? -15.925 8.479 12.04 1 94.39 89 ARG A C 1
ATOM 728 O O . ARG A 1 89 ? -16.546 8.559 10.978 1 94.39 89 ARG A O 1
ATOM 735 N N . THR A 1 90 ? -15.054 7.556 12.298 1 94.32 90 THR A N 1
ATOM 736 C CA . THR A 1 90 ? -14.762 6.51 11.325 1 94.32 90 THR A CA 1
ATOM 737 C C . THR A 1 90 ? -16 5.659 11.058 1 94.32 90 THR A C 1
ATOM 739 O O . THR A 1 90 ? -16.285 5.311 9.91 1 94.32 90 THR A O 1
ATOM 742 N N . ALA A 1 91 ? -16.71 5.396 12.145 1 96.34 91 ALA A N 1
ATOM 743 C CA . ALA A 1 91 ? -17.941 4.62 12.019 1 96.34 91 ALA A CA 1
ATOM 744 C C . ALA A 1 91 ? -18.983 5.375 11.199 1 96.34 91 ALA A C 1
ATOM 746 O O . ALA A 1 91 ? -19.685 4.782 10.376 1 96.34 91 ALA A O 1
ATOM 747 N N . ARG A 1 92 ? -19.071 6.687 11.427 1 96.8 92 ARG A N 1
ATOM 748 C CA . ARG A 1 92 ? -19.997 7.513 10.659 1 96.8 92 ARG A CA 1
ATOM 749 C C . ARG A 1 92 ? -19.613 7.539 9.184 1 96.8 92 ARG A C 1
ATOM 751 O O . ARG A 1 92 ? -20.483 7.532 8.31 1 96.8 92 ARG A O 1
ATOM 758 N N . LEU A 1 93 ? -18.386 7.543 8.948 1 96.66 93 LEU A N 1
ATOM 759 C CA . LEU A 1 93 ? -17.896 7.552 7.574 1 96.66 93 LEU A CA 1
ATOM 760 C C . LEU A 1 93 ? -18.26 6.255 6.859 1 96.66 93 LEU A C 1
ATOM 762 O O . LEU A 1 93 ? -18.7 6.279 5.707 1 96.66 93 LEU A O 1
ATOM 766 N N . GLU A 1 94 ? -18.081 5.145 7.544 1 95.54 94 GLU A N 1
ATOM 767 C CA . GLU A 1 94 ? -18.436 3.858 6.954 1 95.54 94 GLU A CA 1
ATOM 768 C C . GLU A 1 94 ? -19.931 3.779 6.66 1 95.54 94 GLU A C 1
ATOM 770 O O . GLU A 1 94 ? -20.337 3.294 5.602 1 95.54 94 GLU A O 1
ATOM 775 N N . LYS A 1 95 ? -20.703 4.257 7.618 1 96.21 95 LYS A N 1
ATOM 776 C CA . LYS A 1 95 ? -22.151 4.279 7.427 1 96.21 95 LYS A CA 1
ATOM 777 C C . LYS A 1 95 ? -22.537 5.177 6.255 1 96.21 95 LYS A C 1
ATOM 779 O O . LYS A 1 95 ? -23.455 4.856 5.497 1 96.21 95 LYS A O 1
ATOM 784 N N . PHE A 1 96 ? -21.864 6.272 6.073 1 97.03 96 PHE A N 1
ATOM 785 C CA . PHE A 1 96 ? -22.081 7.174 4.948 1 97.03 96 PHE A CA 1
ATOM 786 C C . PHE A 1 96 ? -21.822 6.462 3.625 1 97.03 96 PHE A C 1
ATOM 788 O O . PHE A 1 96 ? -22.622 6.564 2.693 1 97.03 96 PHE A O 1
ATOM 795 N N . LYS A 1 97 ? -20.723 5.688 3.551 1 96.48 97 LYS A N 1
ATOM 796 C CA . LYS A 1 97 ? -20.38 4.955 2.336 1 96.48 97 LYS A CA 1
ATOM 797 C C . LYS A 1 97 ? -21.456 3.931 1.989 1 96.48 97 LYS A C 1
ATOM 799 O O . LYS A 1 97 ? -21.853 3.807 0.829 1 96.48 97 LYS A O 1
ATOM 804 N N . HIS A 1 98 ? -21.948 3.257 3.032 1 95.48 98 HIS A N 1
ATOM 805 C CA . HIS A 1 98 ? -22.979 2.247 2.822 1 95.48 98 HIS A CA 1
ATOM 806 C C . HIS A 1 98 ? -24.281 2.88 2.341 1 95.48 98 HIS A C 1
ATOM 808 O O . HIS A 1 98 ? -24.897 2.396 1.389 1 95.48 98 HIS A O 1
ATOM 814 N N . GLN A 1 99 ? -24.611 3.949 2.967 1 94.54 99 GLN A N 1
ATOM 815 C CA . GLN A 1 99 ? -25.88 4.599 2.66 1 94.54 99 GLN A CA 1
ATOM 816 C C . GLN A 1 99 ? -25.843 5.253 1.281 1 94.54 99 GLN A C 1
ATOM 818 O O . GLN A 1 99 ? -26.862 5.314 0.59 1 94.54 99 GLN A O 1
ATOM 823 N N . THR A 1 100 ? -24.742 5.676 0.862 1 95.11 100 THR A N 1
ATOM 824 C CA . THR A 1 100 ? -24.635 6.454 -0.367 1 95.11 100 THR A CA 1
ATOM 825 C C . THR A 1 100 ? -24.454 5.538 -1.574 1 95.11 100 THR A C 1
ATOM 827 O O . THR A 1 100 ? -25.054 5.765 -2.627 1 95.11 100 THR A O 1
ATOM 830 N N . TRP A 1 101 ? -23.696 4.362 -1.432 1 95.13 101 TRP A N 1
ATOM 831 C CA . TRP A 1 101 ? -23.282 3.685 -2.657 1 95.13 101 TRP A CA 1
ATOM 832 C C . TRP A 1 101 ? -23.75 2.234 -2.661 1 95.13 101 TRP A C 1
ATOM 834 O O . TRP A 1 101 ? -23.632 1.54 -3.674 1 95.13 101 TRP A O 1
ATOM 844 N N . ASP A 1 102 ? -24.321 1.684 -1.658 1 93.07 102 ASP A N 1
ATOM 845 C CA . ASP A 1 102 ? -24.701 0.276 -1.612 1 93.07 102 ASP A CA 1
ATOM 846 C C . ASP A 1 102 ? -25.695 -0.062 -2.721 1 93.07 102 ASP A C 1
ATOM 848 O O . ASP A 1 102 ? -25.639 -1.148 -3.302 1 93.07 102 ASP A O 1
ATOM 852 N N . ASP A 1 103 ? -26.51 0.875 -2.992 1 92.9 103 ASP A N 1
ATOM 853 C CA . ASP A 1 103 ? -27.549 0.633 -3.989 1 92.9 103 ASP A CA 1
ATOM 854 C C . ASP A 1 103 ? -26.969 0.652 -5.401 1 92.9 103 ASP A C 1
ATOM 856 O O . ASP A 1 103 ? -27.581 0.133 -6.337 1 92.9 103 ASP A O 1
ATOM 860 N N . GLN A 1 104 ? -25.759 1.158 -5.525 1 93.39 104 GLN A N 1
ATOM 861 C CA . GLN A 1 104 ? -25.151 1.318 -6.841 1 93.39 104 GLN A CA 1
ATOM 862 C C . GLN A 1 104 ? -24.107 0.235 -7.1 1 93.39 104 GLN A C 1
ATOM 864 O O . GLN A 1 104 ? -23.569 0.136 -8.205 1 93.39 104 GLN A O 1
ATOM 869 N N . LEU A 1 105 ? -23.849 -0.58 -6.181 1 94.5 105 LEU A N 1
ATOM 870 C CA . LEU A 1 105 ? -22.732 -1.516 -6.258 1 94.5 105 LEU A CA 1
ATOM 871 C C . LEU A 1 105 ? -22.97 -2.557 -7.347 1 94.5 105 LEU A C 1
ATOM 873 O O . LEU A 1 105 ? -22.049 -2.908 -8.088 1 94.5 105 LEU A O 1
ATOM 877 N N . GLU A 1 106 ? -24.161 -3.002 -7.433 1 92.51 106 GLU A N 1
ATOM 878 C CA . GLU A 1 106 ? -24.473 -4.028 -8.422 1 92.51 106 GLU A CA 1
ATOM 879 C C . GLU A 1 106 ? -24.275 -3.505 -9.842 1 92.51 106 GLU A C 1
ATOM 881 O O . GLU A 1 106 ? -23.67 -4.178 -10.679 1 92.51 106 GLU A O 1
ATOM 886 N N . GLY A 1 107 ? -24.822 -2.394 -10.043 1 92.48 107 GLY A N 1
ATOM 887 C CA . GLY A 1 107 ? -24.645 -1.785 -11.352 1 92.48 107 GLY A CA 1
ATOM 888 C C . GLY A 1 107 ? -23.192 -1.507 -11.689 1 92.48 107 GLY A C 1
ATOM 889 O O . GLY A 1 107 ? -22.746 -1.777 -12.806 1 92.48 107 GLY A O 1
ATOM 890 N N . HIS A 1 108 ? -22.502 -1.04 -10.692 1 93.03 108 HIS A N 1
ATOM 891 C CA . HIS A 1 108 ? -21.087 -0.749 -10.889 1 93.03 108 HIS A CA 1
ATOM 892 C C . HIS A 1 108 ? -20.289 -2.026 -11.132 1 93.03 108 HIS A C 1
ATOM 894 O O . HIS A 1 108 ? -19.352 -2.034 -11.933 1 93.03 108 HIS A O 1
ATOM 900 N N . PHE A 1 109 ? -20.665 -3.083 -10.492 1 94.39 109 PHE A N 1
ATOM 901 C CA . PHE A 1 109 ? -20.024 -4.382 -10.658 1 94.39 109 PHE A CA 1
ATOM 902 C C . PHE A 1 109 ? -20.215 -4.902 -12.078 1 94.39 109 PHE A C 1
ATOM 904 O O . PHE A 1 109 ? -19.256 -5.34 -12.717 1 94.39 109 PHE A O 1
ATOM 911 N N . LEU A 1 110 ? -21.368 -4.758 -12.553 1 91.69 110 LEU A N 1
ATOM 912 C CA . LEU A 1 110 ? -21.672 -5.255 -13.89 1 91.69 110 LEU A CA 1
ATOM 913 C C . LEU A 1 110 ? -20.895 -4.479 -14.949 1 91.69 110 LEU A C 1
ATOM 915 O O . LEU A 1 110 ? -20.411 -5.062 -15.921 1 91.69 110 LEU A O 1
ATOM 919 N N . ASN A 1 111 ? -20.708 -3.271 -14.619 1 90.52 111 ASN A N 1
ATOM 920 C CA . ASN A 1 111 ? -19.981 -2.424 -15.559 1 90.52 111 ASN A CA 1
ATOM 921 C C . ASN A 1 111 ? -18.478 -2.68 -15.497 1 90.52 111 ASN A C 1
ATOM 923 O O . ASN A 1 111 ? -17.757 -2.406 -16.458 1 90.52 111 ASN A O 1
ATOM 927 N N . SER A 1 112 ? -17.989 -3.251 -14.358 1 88.14 112 SER A N 1
ATOM 928 C CA . SER A 1 112 ? -16.555 -3.443 -14.165 1 88.14 112 SER A CA 1
ATOM 929 C C . SER A 1 112 ? -16.181 -4.92 -14.231 1 88.14 112 SER A C 1
ATOM 931 O O . SER A 1 112 ? -15.018 -5.28 -14.039 1 88.14 112 SER A O 1
ATOM 933 N N . LYS A 1 113 ? -17.07 -5.776 -14.45 1 86.15 113 LYS A N 1
ATOM 934 C CA . LYS A 1 113 ? -16.897 -7.223 -14.366 1 86.15 113 LYS A CA 1
ATOM 935 C C . LYS A 1 113 ? -15.766 -7.695 -15.275 1 86.15 113 LYS A C 1
ATOM 937 O O . LYS A 1 113 ? -14.949 -8.528 -14.877 1 86.15 113 LYS A O 1
ATOM 942 N N . ASP A 1 114 ? -15.646 -7.07 -16.42 1 83.99 114 ASP A N 1
ATOM 943 C CA . ASP A 1 114 ? -14.649 -7.491 -17.399 1 83.99 114 ASP A CA 1
ATOM 944 C C . ASP A 1 114 ? -13.233 -7.261 -16.877 1 83.99 114 ASP A C 1
ATOM 946 O O . ASP A 1 114 ? -12.312 -8.007 -17.215 1 83.99 114 ASP A O 1
ATOM 950 N N . LYS A 1 115 ? -13.214 -6.306 -16.064 1 86.63 115 LYS A N 1
ATOM 951 C CA . LYS A 1 115 ? -11.892 -5.982 -15.535 1 86.63 115 LYS A CA 1
ATOM 952 C C . LYS A 1 115 ? -11.594 -6.784 -14.272 1 86.63 115 LYS A C 1
ATOM 954 O O . LYS A 1 115 ? -10.43 -7.003 -13.929 1 86.63 115 LYS A O 1
ATOM 959 N N . LEU A 1 116 ? -12.632 -7.32 -13.639 1 90.51 116 LEU A N 1
ATOM 960 C CA . LEU A 1 116 ? -12.478 -7.97 -12.342 1 90.51 116 LEU A CA 1
ATOM 961 C C . LEU A 1 116 ? -12.335 -9.479 -12.504 1 90.51 116 LEU A C 1
ATOM 963 O O . LEU A 1 116 ? -11.901 -10.169 -11.578 1 90.51 116 LEU A O 1
ATOM 967 N N . ASP A 1 117 ? -12.678 -9.992 -13.672 1 91.69 117 ASP A N 1
ATOM 968 C CA . ASP A 1 117 ? -12.469 -11.415 -13.922 1 91.69 117 ASP A CA 1
ATOM 969 C C . ASP A 1 117 ? -10.989 -11.779 -13.815 1 91.69 117 ASP A C 1
ATOM 971 O O . ASP A 1 117 ? -10.119 -10.936 -14.044 1 91.69 117 ASP A O 1
ATOM 975 N N . GLN A 1 118 ? -10.806 -13.055 -13.426 1 90.59 118 GLN A N 1
ATOM 976 C CA . GLN A 1 118 ? -9.427 -13.492 -13.232 1 90.59 118 GLN A CA 1
ATOM 977 C C . GLN A 1 118 ? -9.069 -14.626 -14.189 1 90.59 118 GLN A C 1
ATOM 979 O O . GLN A 1 118 ? -9.953 -15.327 -14.687 1 90.59 118 GLN A O 1
ATOM 984 N N . VAL A 1 119 ? -7.731 -14.717 -14.402 1 90.72 119 VAL A N 1
ATOM 985 C CA . VAL A 1 119 ? -7.251 -15.777 -15.283 1 90.72 119 VAL A CA 1
ATOM 986 C C . VAL A 1 119 ? -5.994 -16.41 -14.693 1 90.72 119 VAL A C 1
ATOM 988 O O . VAL A 1 119 ? -5.233 -15.749 -13.982 1 90.72 119 VAL A O 1
ATOM 991 N N . ILE A 1 120 ? -5.904 -17.66 -14.944 1 88.15 120 ILE A N 1
ATOM 992 C CA . ILE A 1 120 ? -4.676 -18.419 -14.734 1 88.15 120 ILE A CA 1
ATOM 993 C C . ILE A 1 120 ? -4.113 -18.872 -16.079 1 88.15 120 ILE A C 1
ATOM 995 O O . ILE A 1 120 ? -4.817 -19.5 -16.874 1 88.15 120 ILE A O 1
ATOM 999 N N . TYR A 1 121 ? -2.889 -18.467 -16.298 1 91.9 121 TYR A N 1
ATOM 1000 C CA . TYR A 1 121 ? -2.335 -18.813 -17.602 1 91.9 121 TYR A CA 1
ATOM 1001 C C . TYR A 1 121 ? -0.853 -19.149 -17.493 1 91.9 121 TYR A C 1
ATOM 1003 O O . TYR A 1 121 ? -0.199 -18.792 -16.511 1 91.9 121 TYR A O 1
ATOM 1011 N N . SER A 1 122 ? -0.44 -19.89 -18.432 1 92.05 122 SER A N 1
ATOM 1012 C CA . SER A 1 122 ? 0.972 -20.231 -18.571 1 92.05 122 SER A CA 1
ATOM 1013 C C . SER A 1 122 ? 1.649 -19.364 -19.627 1 92.05 122 SER A C 1
ATOM 1015 O O . SER A 1 122 ? 1.055 -19.063 -20.665 1 92.05 122 SER A O 1
ATOM 1017 N N . LEU A 1 123 ? 2.838 -18.973 -19.22 1 95.03 123 LEU A N 1
ATOM 1018 C CA . LEU A 1 123 ? 3.53 -18.032 -20.095 1 95.03 123 LEU A CA 1
ATOM 1019 C C . LEU A 1 123 ? 5.008 -18.39 -20.216 1 95.03 123 LEU A C 1
ATOM 1021 O O . LEU A 1 123 ? 5.646 -18.756 -19.226 1 95.03 123 LEU A O 1
ATOM 1025 N N . ILE A 1 124 ? 5.503 -18.372 -21.506 1 95.97 124 ILE A N 1
ATOM 1026 C CA . ILE A 1 124 ? 6.932 -18.438 -21.795 1 95.97 124 ILE A CA 1
ATOM 1027 C C . ILE A 1 124 ? 7.356 -17.203 -22.586 1 95.97 124 ILE A C 1
ATOM 1029 O O . ILE A 1 124 ? 6.72 -16.846 -23.58 1 95.97 124 ILE A O 1
ATOM 1033 N N . ARG A 1 125 ? 8.302 -16.54 -22.086 1 95.99 125 ARG A N 1
ATOM 1034 C CA . ARG A 1 125 ? 8.758 -15.374 -22.835 1 95.99 125 ARG A CA 1
ATOM 1035 C C . ARG A 1 125 ? 10.25 -15.466 -23.137 1 95.99 125 ARG A C 1
ATOM 1037 O O . ARG A 1 125 ? 11.025 -15.965 -22.319 1 95.99 125 ARG A O 1
ATOM 1044 N N . SER A 1 126 ? 10.558 -15.078 -24.351 1 95.77 126 SER A N 1
ATOM 1045 C CA . SER A 1 126 ? 11.94 -15.045 -24.819 1 95.77 126 SER A CA 1
ATOM 1046 C C . SER A 1 126 ? 12.163 -13.9 -25.802 1 95.77 126 SER A C 1
ATOM 1048 O O . SER A 1 126 ? 11.227 -13.458 -26.471 1 95.77 126 SER A O 1
ATOM 1050 N N . ARG A 1 127 ? 13.366 -13.342 -25.845 1 93.08 127 ARG A N 1
ATOM 1051 C CA . ARG A 1 127 ? 13.708 -12.296 -26.802 1 93.08 127 ARG A CA 1
ATOM 1052 C C . ARG A 1 127 ? 13.924 -12.878 -28.195 1 93.08 127 ARG A C 1
ATOM 1054 O O . ARG A 1 127 ? 13.914 -12.147 -29.188 1 93.08 127 ARG A O 1
ATOM 1061 N N . ASP A 1 128 ? 14.043 -14.246 -28.212 1 94.36 128 ASP A N 1
ATOM 1062 C CA . ASP A 1 128 ? 14.302 -14.946 -29.467 1 94.36 128 ASP A CA 1
ATOM 1063 C C . ASP A 1 128 ? 13.018 -15.546 -30.035 1 94.36 128 ASP A C 1
ATOM 1065 O O . ASP A 1 128 ? 12.478 -16.506 -29.482 1 94.36 128 ASP A O 1
ATOM 1069 N N . SER A 1 129 ? 12.65 -15.072 -31.219 1 93.31 129 SER A N 1
ATOM 1070 C CA . SER A 1 129 ? 11.427 -15.562 -31.847 1 93.31 129 SER A CA 1
ATOM 1071 C C . SER A 1 129 ? 11.57 -17.02 -32.272 1 93.31 129 SER A C 1
ATOM 1073 O O . SER A 1 129 ? 10.604 -17.785 -32.219 1 93.31 129 SER A O 1
ATOM 1075 N N . GLY A 1 130 ? 12.723 -17.327 -32.64 1 95.01 130 GLY A N 1
ATOM 1076 C CA . GLY A 1 130 ? 12.973 -18.692 -33.073 1 95.01 130 GLY A CA 1
ATOM 1077 C C . GLY A 1 130 ? 12.755 -19.716 -31.975 1 95.01 130 GLY A C 1
ATOM 1078 O O . GLY A 1 130 ? 12.135 -20.757 -32.203 1 95.01 130 GLY A O 1
ATOM 1079 N N . ILE A 1 131 ? 13.203 -19.356 -30.861 1 95.04 131 ILE A N 1
ATOM 1080 C CA . ILE A 1 131 ? 13.058 -20.253 -29.72 1 95.04 131 ILE A CA 1
ATOM 1081 C C . ILE A 1 131 ? 11.578 -20.423 -29.382 1 95.04 131 ILE A C 1
ATOM 1083 O O . ILE A 1 131 ? 11.109 -21.543 -29.167 1 95.04 131 ILE A O 1
ATOM 1087 N N . VAL A 1 132 ? 10.847 -19.368 -29.39 1 95.36 132 VAL A N 1
ATOM 1088 C CA . VAL A 1 132 ? 9.437 -19.404 -29.013 1 95.36 132 VAL A CA 1
ATOM 1089 C C . VAL A 1 132 ? 8.65 -20.222 -30.033 1 95.36 132 VAL A C 1
ATOM 1091 O O . VAL A 1 132 ? 7.761 -20.994 -29.667 1 95.36 132 VAL A O 1
ATOM 1094 N N . GLN A 1 133 ? 8.999 -20.144 -31.29 1 94.38 133 GLN A N 1
ATOM 1095 C CA . GLN A 1 133 ? 8.334 -20.907 -32.342 1 94.38 133 GLN A CA 1
ATOM 1096 C C . GLN A 1 133 ? 8.618 -22.399 -32.203 1 94.38 133 GLN A C 1
ATOM 1098 O O . GLN A 1 133 ? 7.717 -23.226 -32.36 1 94.38 133 GLN A O 1
ATOM 1103 N N . GLU A 1 134 ? 9.808 -22.611 -31.9 1 94.98 134 GLU A N 1
ATOM 1104 C CA . GLU A 1 134 ? 10.18 -24.008 -31.695 1 94.98 134 GLU A CA 1
ATOM 1105 C C . GLU A 1 134 ? 9.402 -24.622 -30.535 1 94.98 134 GLU A C 1
ATOM 1107 O O . GLU A 1 134 ? 8.899 -25.742 -30.641 1 94.98 134 GLU A O 1
ATOM 1112 N N . LEU A 1 135 ? 9.374 -23.873 -29.535 1 95.31 135 LEU A N 1
ATOM 1113 C CA . LEU A 1 135 ? 8.675 -24.358 -28.349 1 95.31 135 LEU A CA 1
ATOM 1114 C C . LEU A 1 135 ? 7.192 -24.564 -28.639 1 95.31 135 LEU A C 1
ATOM 1116 O O . LEU A 1 135 ? 6.58 -25.504 -28.126 1 95.31 135 LEU A O 1
ATOM 1120 N N . TYR A 1 136 ? 6.644 -23.707 -29.433 1 95.12 136 TYR A N 1
ATOM 1121 C CA . TYR A 1 136 ? 5.244 -23.826 -29.823 1 95.12 136 TYR A CA 1
ATOM 1122 C C . TYR A 1 136 ? 4.967 -25.184 -30.455 1 95.12 136 TYR A C 1
ATOM 1124 O O . TYR A 1 136 ? 4.041 -25.889 -30.047 1 95.12 136 TYR A O 1
ATOM 1132 N N . PHE A 1 137 ? 5.798 -25.61 -31.315 1 94.08 137 PHE A N 1
ATOM 1133 C CA . PHE A 1 137 ? 5.606 -26.862 -32.037 1 94.08 137 PHE A CA 1
ATOM 1134 C C . PHE A 1 137 ? 5.848 -28.057 -31.122 1 94.08 137 PHE A C 1
ATOM 1136 O O . PHE A 1 137 ? 5.123 -29.051 -31.186 1 94.08 137 PHE A O 1
ATOM 1143 N N . ARG A 1 138 ? 6.75 -27.851 -30.275 1 93.68 138 ARG A N 1
ATOM 1144 C CA . ARG A 1 138 ? 7.055 -28.933 -29.344 1 93.68 138 ARG A CA 1
ATOM 1145 C C . ARG A 1 138 ? 5.878 -29.203 -28.413 1 93.68 138 ARG A C 1
ATOM 1147 O O . ARG A 1 138 ? 5.528 -30.358 -28.164 1 93.68 138 ARG A O 1
ATOM 1154 N N . ILE A 1 139 ? 5.303 -28.192 -27.975 1 92.74 139 ILE A N 1
ATOM 1155 C CA . ILE A 1 139 ? 4.191 -28.327 -27.039 1 92.74 139 ILE A CA 1
ATOM 1156 C C . ILE A 1 139 ? 2.948 -28.813 -27.782 1 92.74 139 ILE A C 1
ATOM 1158 O O . ILE A 1 139 ? 2.221 -29.677 -27.288 1 92.74 139 ILE A O 1
ATOM 1162 N N . GLN A 1 140 ? 2.748 -28.258 -28.93 1 89.56 140 GLN A N 1
ATOM 1163 C CA . GLN A 1 140 ? 1.58 -28.617 -29.727 1 89.56 140 GLN A CA 1
ATOM 1164 C C . GLN A 1 140 ? 1.595 -30.1 -30.089 1 89.56 140 GLN A C 1
ATOM 1166 O O . GLN A 1 140 ? 0.547 -30.748 -30.119 1 89.56 140 GLN A O 1
ATOM 1171 N N . GLU A 1 141 ? 2.775 -30.608 -30.261 1 89.42 141 GLU A N 1
ATOM 1172 C CA . GLU A 1 141 ? 2.927 -32.005 -30.657 1 89.42 141 GLU A CA 1
ATOM 1173 C C . GLU A 1 141 ? 2.96 -32.924 -29.439 1 89.42 141 GLU A C 1
ATOM 1175 O O . GLU A 1 141 ? 3.053 -34.145 -29.579 1 89.42 141 GLU A O 1
ATOM 1180 N N . GLY A 1 142 ? 2.935 -32.32 -28.29 1 84.47 142 GLY A N 1
ATOM 1181 C CA . GLY A 1 142 ? 2.903 -33.109 -27.069 1 84.47 142 GLY A CA 1
ATOM 1182 C C . GLY A 1 142 ? 4.275 -33.583 -26.629 1 84.47 142 GLY A C 1
ATOM 1183 O O . GLY A 1 142 ? 4.388 -34.479 -25.79 1 84.47 142 GLY A O 1
ATOM 1184 N N . GLU A 1 143 ? 5.283 -33.051 -27.152 1 80.37 143 GLU A N 1
ATOM 1185 C CA . GLU A 1 143 ? 6.65 -33.49 -26.887 1 80.37 143 GLU A CA 1
ATOM 1186 C C . GLU A 1 143 ? 7.222 -32.798 -25.654 1 80.37 143 GLU A C 1
ATOM 1188 O O . GLU A 1 143 ? 8.223 -33.247 -25.091 1 80.37 143 GLU A O 1
ATOM 1193 N N . GLY A 1 144 ? 6.51 -31.816 -25.281 1 81.32 144 GLY A N 1
ATOM 1194 C CA . GLY A 1 144 ? 7.103 -31.089 -24.17 1 81.32 144 GLY A CA 1
ATOM 1195 C C . GLY A 1 144 ? 6.078 -30.594 -23.167 1 81.32 144 GLY A C 1
ATOM 1196 O O . GLY A 1 144 ? 4.96 -30.234 -23.54 1 81.32 144 GLY A O 1
ATOM 1197 N N . ASP A 1 145 ? 6.522 -30.647 -21.903 1 86.85 145 ASP A N 1
ATOM 1198 C CA . ASP A 1 145 ? 5.73 -30.115 -20.798 1 86.85 145 ASP A CA 1
ATOM 1199 C C . ASP A 1 145 ? 5.92 -28.606 -20.662 1 86.85 145 ASP A C 1
ATOM 1201 O O . ASP A 1 145 ? 7.051 -28.117 -20.64 1 86.85 145 ASP A O 1
ATOM 1205 N N . PHE A 1 146 ? 4.817 -27.887 -20.769 1 90.26 146 PHE A N 1
ATOM 1206 C CA . PHE A 1 146 ? 4.877 -26.431 -20.715 1 90.26 146 PHE A CA 1
ATOM 1207 C C . PHE A 1 146 ? 5.715 -25.967 -19.53 1 90.26 146 PHE A C 1
ATOM 1209 O O . PHE A 1 146 ? 6.574 -25.095 -19.674 1 90.26 146 PHE A O 1
ATOM 1216 N N . SER A 1 147 ? 5.466 -26.532 -18.38 1 85.65 147 SER A N 1
ATOM 1217 C CA . SER A 1 147 ? 6.138 -26.125 -17.15 1 85.65 147 SER A CA 1
ATOM 1218 C C . SER A 1 147 ? 7.643 -26.356 -17.24 1 85.65 147 SER A C 1
ATOM 1220 O O . SER A 1 147 ? 8.433 -25.487 -16.867 1 85.65 147 SER A O 1
ATOM 1222 N N . ALA A 1 148 ? 8.065 -27.48 -17.738 1 87.01 148 ALA A N 1
ATOM 1223 C CA . ALA A 1 148 ? 9.48 -27.812 -17.875 1 87.01 148 ALA A CA 1
ATOM 1224 C C . ALA A 1 148 ? 10.174 -26.868 -18.852 1 87.01 148 ALA A C 1
ATOM 1226 O O . ALA A 1 148 ? 11.278 -26.389 -18.584 1 87.01 148 ALA A O 1
ATOM 1227 N N . LEU A 1 149 ? 9.471 -26.672 -19.944 1 93.18 149 LEU A N 1
ATOM 1228 C CA . LEU A 1 149 ? 10.049 -25.809 -20.969 1 93.18 149 LEU A CA 1
ATOM 1229 C C . LEU A 1 149 ? 10.14 -24.368 -20.479 1 93.18 149 LEU A C 1
ATOM 1231 O O . LEU A 1 149 ? 11.101 -23.661 -20.79 1 93.18 149 LEU A O 1
ATOM 1235 N N . ALA A 1 150 ? 9.14 -23.943 -19.726 1 92.27 150 ALA A N 1
ATOM 1236 C CA . ALA A 1 150 ? 9.152 -22.598 -19.158 1 92.27 150 ALA A CA 1
ATOM 1237 C C . ALA A 1 150 ? 10.324 -22.417 -18.198 1 92.27 150 ALA A C 1
ATOM 1239 O O . ALA A 1 150 ? 11.002 -21.388 -18.223 1 92.27 150 ALA A O 1
ATOM 1240 N N . ARG A 1 151 ? 10.586 -23.402 -17.443 1 87.06 151 ARG A N 1
ATOM 1241 C CA . ARG A 1 151 ? 11.681 -23.343 -16.481 1 87.06 151 ARG A CA 1
ATOM 1242 C C . ARG A 1 151 ? 13.029 -23.257 -17.19 1 87.06 151 ARG A C 1
ATOM 1244 O O . ARG A 1 151 ? 13.941 -22.575 -16.719 1 87.06 151 ARG A O 1
ATOM 1251 N N . GLN A 1 152 ? 13.039 -23.796 -18.257 1 90.13 152 GLN A N 1
ATOM 1252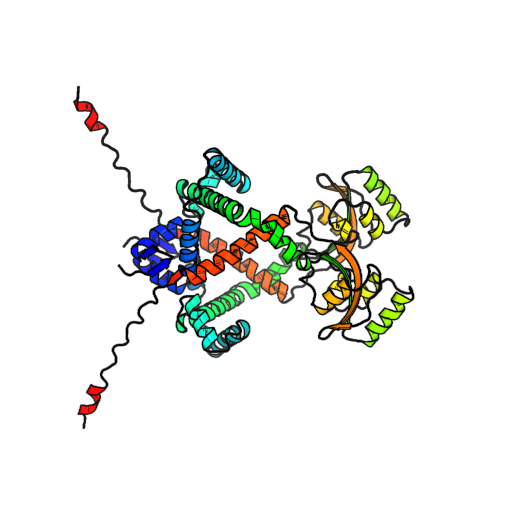 C CA . GLN A 1 152 ? 14.309 -23.915 -18.964 1 90.13 152 GLN A CA 1
ATOM 1253 C C . GLN A 1 152 ? 14.54 -22.721 -19.886 1 90.13 152 GLN A C 1
ATOM 1255 O O . GLN A 1 152 ? 15.662 -22.224 -19.998 1 90.13 152 GLN A O 1
ATOM 1260 N N . TYR A 1 153 ? 13.5 -22.274 -20.489 1 93.55 153 TYR A N 1
ATOM 1261 C CA . TYR A 1 153 ? 13.735 -21.382 -21.619 1 93.55 153 TYR A CA 1
ATOM 1262 C C . TYR A 1 153 ? 13.179 -19.991 -21.34 1 93.55 153 TYR A C 1
ATOM 1264 O O . TYR A 1 153 ? 13.534 -19.025 -22.02 1 93.55 153 TYR A O 1
ATOM 1272 N N . SER A 1 154 ? 12.305 -19.88 -20.342 1 93.89 154 SER A N 1
ATOM 1273 C CA . SER A 1 154 ? 11.683 -18.581 -20.106 1 93.89 154 SER A CA 1
ATOM 1274 C C . SER A 1 154 ? 12.675 -17.594 -19.501 1 93.89 154 SER A C 1
ATOM 1276 O O . SER A 1 154 ? 13.472 -17.96 -18.634 1 93.89 154 SER A O 1
ATOM 1278 N N . GLU A 1 155 ? 12.606 -16.376 -19.921 1 92.58 155 GLU A N 1
ATOM 1279 C CA . GLU A 1 155 ? 13.56 -15.362 -19.482 1 92.58 155 GLU A CA 1
ATOM 1280 C C . GLU A 1 155 ? 12.931 -14.419 -18.459 1 92.58 155 GLU A C 1
ATOM 1282 O O . GLU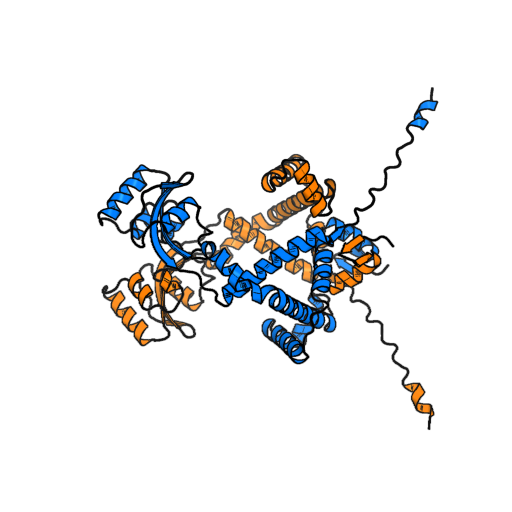 A 1 155 ? 13.603 -13.534 -17.928 1 92.58 155 GLU A O 1
ATOM 1287 N N . GLY A 1 156 ? 11.701 -14.64 -18.136 1 87.57 156 GLY A N 1
ATOM 1288 C CA . GLY A 1 156 ? 11.031 -13.814 -17.144 1 87.57 156 GLY A CA 1
ATOM 1289 C C . GLY A 1 156 ? 10.907 -14.489 -15.791 1 87.57 156 GLY A C 1
ATOM 1290 O O . GLY A 1 156 ? 11.352 -15.625 -15.615 1 87.57 156 GLY A O 1
ATOM 1291 N N . PRO A 1 157 ? 10.429 -13.764 -14.864 1 82.8 157 PRO A N 1
ATOM 1292 C CA . PRO A 1 157 ? 10.276 -14.317 -13.516 1 82.8 157 PRO A CA 1
ATOM 1293 C C . PRO A 1 157 ? 9.387 -15.558 -13.485 1 82.8 157 PRO A C 1
ATOM 1295 O O . PRO A 1 157 ? 9.477 -16.364 -12.555 1 82.8 157 PRO A O 1
ATOM 1298 N N . GLU A 1 158 ? 8.541 -15.67 -14.465 1 83.57 158 GLU A N 1
ATOM 1299 C CA . GLU A 1 158 ? 7.649 -16.824 -14.538 1 83.57 158 GLU A CA 1
ATOM 1300 C C . GLU A 1 158 ? 8.438 -18.127 -14.622 1 83.57 158 GLU A C 1
ATOM 1302 O O . GLU A 1 158 ? 7.898 -19.204 -14.362 1 83.57 158 GLU A O 1
ATOM 1307 N N . ALA A 1 159 ? 9.707 -18.064 -15.043 1 84.54 159 ALA A N 1
ATOM 1308 C CA . ALA A 1 159 ? 10.555 -19.248 -15.155 1 84.54 159 ALA A CA 1
ATOM 1309 C C . ALA A 1 159 ? 10.632 -19.994 -13.826 1 84.54 159 ALA A C 1
ATOM 1311 O O . ALA A 1 159 ? 10.686 -21.226 -13.801 1 84.54 159 ALA A O 1
ATOM 1312 N N . GLN A 1 160 ? 10.429 -19.246 -12.806 1 77.56 160 GLN A N 1
ATOM 1313 C CA . GLN A 1 160 ? 10.602 -19.825 -11.478 1 77.56 160 GLN A CA 1
ATOM 1314 C C . GLN A 1 160 ? 9.383 -20.65 -11.075 1 77.56 160 GLN A C 1
ATOM 1316 O O . GLN A 1 160 ? 9.49 -21.565 -10.255 1 77.56 160 GLN A O 1
ATOM 1321 N N . ASN A 1 161 ? 8.265 -20.382 -11.723 1 78.76 161 ASN A N 1
ATOM 1322 C CA . ASN A 1 161 ? 7.025 -21.072 -11.385 1 78.76 161 ASN A CA 1
ATOM 1323 C C . ASN A 1 161 ? 6.547 -21.959 -12.531 1 78.76 161 ASN A C 1
ATOM 1325 O O . ASN A 1 161 ? 5.351 -22.229 -12.656 1 78.76 161 ASN A O 1
ATOM 1329 N N . GLY A 1 162 ? 7.455 -22.236 -13.366 1 82.34 162 GLY A N 1
ATOM 1330 C CA . GLY A 1 162 ? 7.084 -23.075 -14.495 1 82.34 162 GLY A CA 1
ATOM 1331 C C . GLY A 1 162 ? 6.192 -22.367 -15.497 1 82.34 162 GLY A C 1
ATOM 1332 O O . GLY A 1 162 ? 5.425 -23.01 -16.217 1 82.34 162 GLY A O 1
ATOM 1333 N N . GLY A 1 163 ? 6.176 -21.073 -15.381 1 88.72 163 GLY A N 1
ATOM 1334 C CA . GLY A 1 163 ? 5.436 -20.268 -16.339 1 88.72 163 GLY A CA 1
ATOM 1335 C C . GLY A 1 163 ? 4.013 -19.976 -15.9 1 88.72 163 GLY A C 1
ATOM 1336 O O . GLY A 1 163 ? 3.289 -19.238 -16.572 1 88.72 163 GLY A O 1
ATOM 1337 N N . LEU A 1 164 ? 3.651 -20.601 -14.823 1 86.96 164 LEU A N 1
ATOM 1338 C CA . LEU A 1 164 ? 2.275 -20.446 -14.363 1 86.96 164 LEU A CA 1
ATOM 1339 C C . LEU A 1 164 ? 2.08 -19.096 -13.68 1 86.96 164 LEU A C 1
ATOM 1341 O O . LEU A 1 164 ? 2.848 -18.73 -12.787 1 86.96 164 LEU A O 1
ATOM 1345 N N . ILE A 1 165 ? 1.033 -18.376 -14.182 1 88.77 165 ILE A N 1
ATOM 1346 C CA . ILE A 1 165 ? 0.752 -17.051 -13.64 1 88.77 165 ILE A CA 1
ATOM 1347 C C . ILE A 1 165 ? -0.705 -16.976 -13.189 1 88.77 165 ILE A C 1
ATOM 1349 O O . ILE A 1 165 ? -1.612 -17.355 -13.933 1 88.77 165 ILE A O 1
ATOM 1353 N N . GLY A 1 166 ? -0.859 -16.351 -11.969 1 84.06 166 GLY A N 1
ATOM 1354 C CA . GLY A 1 166 ? -2.22 -16.088 -11.528 1 84.06 166 GLY A CA 1
ATOM 1355 C C . GLY A 1 166 ? -2.559 -16.756 -10.209 1 84.06 166 GLY A C 1
ATOM 1356 O O . GLY A 1 166 ? -1.71 -17.413 -9.603 1 84.06 166 GLY A O 1
ATOM 1357 N N . PRO A 1 167 ? -3.714 -16.658 -9.961 1 86.43 167 PRO A N 1
ATOM 1358 C CA . PRO A 1 167 ? -4.799 -15.897 -10.585 1 86.43 167 PRO A CA 1
ATOM 1359 C C . PRO A 1 167 ? -4.54 -14.392 -10.587 1 86.43 167 PRO A C 1
ATOM 1361 O O . PRO A 1 167 ? -4.038 -13.847 -9.601 1 86.43 167 PRO A O 1
ATOM 1364 N N . VAL A 1 168 ? -4.838 -13.803 -11.769 1 90.58 168 VAL A N 1
ATOM 1365 C CA . VAL A 1 168 ? -4.692 -12.354 -11.869 1 90.58 168 VAL A CA 1
ATOM 1366 C C . VAL A 1 168 ? -5.92 -11.757 -12.551 1 90.58 168 VAL A C 1
ATOM 1368 O O . VAL A 1 168 ? -6.517 -12.384 -13.429 1 90.58 168 VAL A O 1
ATOM 1371 N N . GLU A 1 169 ? -6.25 -10.59 -12.087 1 91.87 169 GLU A N 1
ATOM 1372 C CA . GLU A 1 169 ? -7.345 -9.876 -12.737 1 91.87 169 GLU A CA 1
ATOM 1373 C C . GLU A 1 169 ? -6.967 -9.46 -14.156 1 91.87 169 GLU A C 1
ATOM 1375 O O . GLU A 1 169 ? -5.792 -9.228 -14.448 1 91.87 169 GLU A O 1
ATOM 1380 N N . LEU A 1 170 ? -7.939 -9.287 -15.033 1 91.69 170 LEU A N 1
ATOM 1381 C CA . LEU A 1 170 ? -7.727 -9.058 -16.458 1 91.69 170 LEU A CA 1
ATOM 1382 C C . LEU A 1 170 ? -7.153 -7.667 -16.706 1 91.69 170 LEU A C 1
ATOM 1384 O O . LEU A 1 170 ? -6.626 -7.391 -17.786 1 91.69 170 LEU A O 1
ATOM 1388 N N . ASN A 1 171 ? -7.175 -6.889 -15.698 1 88.57 171 ASN A N 1
ATOM 1389 C CA . ASN A 1 171 ? -6.626 -5.55 -15.884 1 88.57 171 ASN A CA 1
ATOM 1390 C C . ASN A 1 171 ? -5.128 -5.514 -15.594 1 88.57 171 ASN A C 1
ATOM 1392 O O . ASN A 1 171 ? -4.484 -4.476 -15.757 1 88.57 171 ASN A O 1
ATOM 1396 N N . VAL A 1 172 ? -4.52 -6.596 -15.253 1 90.64 172 VAL A N 1
ATOM 1397 C CA . VAL A 1 172 ? -3.117 -6.658 -14.856 1 90.64 172 VAL A CA 1
ATOM 1398 C C . VAL A 1 172 ? -2.248 -6.959 -16.075 1 90.64 172 VAL A C 1
ATOM 1400 O O . VAL A 1 172 ? -1.283 -6.242 -16.35 1 90.64 172 VAL A O 1
ATOM 1403 N N . PRO A 1 173 ? -2.581 -7.977 -16.867 1 91.65 173 PRO A N 1
ATOM 1404 C CA . PRO A 1 173 ? -1.717 -8.278 -18.011 1 91.65 173 PRO A CA 1
ATOM 1405 C C . PRO A 1 173 ? -1.825 -7.237 -19.123 1 91.65 173 PRO A C 1
ATOM 1407 O O . PRO A 1 173 ? -2.787 -6.465 -19.16 1 91.65 173 PRO A O 1
ATOM 1410 N N . HIS A 1 174 ? -0.84 -7.283 -19.997 1 92.49 174 HIS A N 1
ATOM 1411 C CA . HIS A 1 174 ? -0.866 -6.436 -21.184 1 92.49 174 HIS A CA 1
ATOM 1412 C C . HIS A 1 174 ? -2.128 -6.677 -22.005 1 92.49 174 HIS A C 1
ATOM 1414 O O . HIS A 1 174 ? -2.571 -7.818 -22.15 1 92.49 174 HIS A O 1
ATOM 1420 N N . PRO A 1 175 ? -2.615 -5.621 -22.54 1 92.57 175 PRO A N 1
ATOM 1421 C CA . PRO A 1 175 ? -3.876 -5.715 -23.281 1 92.57 175 PRO A CA 1
ATOM 1422 C C . PRO A 1 175 ? -3.84 -6.78 -24.374 1 92.57 175 PRO A C 1
ATOM 1424 O O . PRO A 1 175 ? -4.841 -7.464 -24.607 1 92.57 175 PRO A O 1
ATOM 1427 N N . GLN A 1 176 ? -2.711 -6.938 -25.023 1 93.19 176 GLN A N 1
ATOM 1428 C CA . GLN A 1 176 ? -2.599 -7.944 -26.074 1 93.19 176 GLN A CA 1
ATOM 1429 C C . GLN A 1 176 ? -2.753 -9.352 -25.507 1 93.19 176 GLN A C 1
ATOM 1431 O O . GLN A 1 176 ? -3.341 -10.225 -26.149 1 93.19 176 GLN A O 1
ATOM 1436 N N . ILE A 1 177 ? -2.273 -9.52 -24.369 1 94.34 177 ILE A N 1
ATOM 1437 C CA . ILE A 1 177 ? -2.361 -10.814 -23.701 1 94.34 177 ILE A CA 1
ATOM 1438 C C . ILE A 1 177 ? -3.808 -11.092 -23.302 1 94.34 177 ILE A C 1
ATOM 1440 O O . ILE A 1 177 ? -4.315 -12.197 -23.51 1 94.34 177 ILE A O 1
ATOM 1444 N N . VAL A 1 178 ? -4.394 -10.045 -22.814 1 92.82 178 VAL A N 1
ATOM 1445 C CA . VAL A 1 178 ? -5.78 -10.172 -22.374 1 92.82 178 VAL A CA 1
ATOM 1446 C C . VAL A 1 178 ? -6.661 -10.578 -23.553 1 92.82 178 VAL A C 1
ATOM 1448 O O . VAL A 1 178 ? -7.504 -11.469 -23.428 1 92.82 178 VAL A O 1
ATOM 1451 N N . GLN A 1 179 ? -6.475 -9.976 -24.664 1 91.62 179 GLN A N 1
ATOM 1452 C CA . GLN A 1 179 ? -7.264 -10.268 -25.856 1 91.62 179 GLN A CA 1
ATOM 1453 C C . GLN A 1 179 ? -7.093 -11.722 -26.287 1 91.62 179 GLN A C 1
ATOM 1455 O O . GLN A 1 179 ? -8.07 -12.395 -26.62 1 91.62 179 GLN A O 1
ATOM 1460 N N . LEU A 1 180 ? -5.91 -12.178 -26.222 1 92.41 180 LEU A N 1
ATOM 1461 C CA . LEU A 1 180 ? -5.633 -13.552 -26.624 1 92.41 180 LEU A CA 1
ATOM 1462 C C . LEU A 1 180 ? -6.254 -14.541 -25.644 1 92.41 180 LEU A C 1
ATOM 1464 O O . LEU A 1 180 ? -6.841 -15.545 -26.055 1 92.41 180 LEU A O 1
ATOM 1468 N N . LEU A 1 181 ? -6.118 -14.24 -24.386 1 91.64 181 LEU A N 1
ATOM 1469 C CA . LEU A 1 181 ? -6.632 -15.136 -23.355 1 91.64 181 LEU A CA 1
ATOM 1470 C C . LEU A 1 181 ? -8.153 -15.216 -23.413 1 91.64 181 LEU A C 1
ATOM 1472 O O . LEU A 1 181 ? -8.734 -16.27 -23.144 1 91.64 181 LEU A O 1
ATOM 1476 N N . LYS A 1 182 ? -8.732 -14.117 -23.766 1 90.19 182 LYS A N 1
ATOM 1477 C CA . LYS A 1 182 ? -10.19 -14.074 -23.825 1 90.19 182 LYS A CA 1
ATOM 1478 C C . LYS A 1 182 ? -10.714 -14.835 -25.039 1 90.19 182 LYS A C 1
ATOM 1480 O O . LYS A 1 182 ? -11.832 -15.354 -25.018 1 90.19 182 LYS A O 1
ATOM 1485 N N . SER A 1 183 ? -9.868 -14.947 -26.055 1 89.9 183 SER A N 1
ATOM 1486 C CA . SER A 1 183 ? -10.327 -15.519 -27.317 1 89.9 183 SER A CA 1
ATOM 1487 C C . SER A 1 183 ? -9.928 -16.986 -27.435 1 89.9 183 SER A C 1
ATOM 1489 O O . SER A 1 183 ? -10.303 -17.661 -28.397 1 89.9 183 SER A O 1
ATOM 1491 N N . THR A 1 184 ? -9.18 -17.471 -26.49 1 90.26 184 THR A N 1
ATOM 1492 C CA . THR A 1 184 ? -8.677 -18.838 -26.579 1 90.26 184 THR A CA 1
ATOM 1493 C C . THR A 1 184 ? -9.319 -19.721 -25.513 1 90.26 184 THR A C 1
ATOM 1495 O O . THR A 1 184 ? -9.386 -19.34 -24.342 1 90.26 184 THR A O 1
ATOM 1498 N N . PRO A 1 185 ? -9.78 -20.854 -26.003 1 90.81 185 PRO A N 1
ATOM 1499 C CA . PRO A 1 185 ? -10.32 -21.788 -25.011 1 90.81 185 PRO A CA 1
ATOM 1500 C C . PRO A 1 185 ? -9.258 -22.295 -24.039 1 90.81 185 PRO A C 1
ATOM 1502 O O . PRO A 1 185 ? -8.073 -22.34 -24.381 1 90.81 185 PRO A O 1
ATOM 1505 N N . ALA A 1 186 ? -9.733 -22.642 -22.856 1 89.97 186 ALA A N 1
ATOM 1506 C CA . ALA A 1 186 ? -8.827 -23.152 -21.83 1 89.97 186 ALA A CA 1
ATOM 1507 C C . ALA A 1 186 ? -8.088 -24.395 -22.318 1 89.97 186 ALA A C 1
ATOM 1509 O O . ALA A 1 186 ? -8.687 -25.277 -22.938 1 89.97 186 ALA A O 1
ATOM 1510 N N . GLY A 1 187 ? -6.819 -24.424 -22.163 1 87.61 187 GLY A N 1
ATOM 1511 C CA . GLY A 1 187 ? -6.014 -25.583 -22.513 1 87.61 187 GLY A CA 1
ATOM 1512 C C . GLY A 1 187 ? -5.365 -25.467 -23.879 1 87.61 187 GLY A C 1
ATOM 1513 O O . GLY A 1 187 ? -4.404 -26.179 -24.178 1 87.61 187 GLY A O 1
ATOM 1514 N N . LYS A 1 188 ? -5.903 -24.61 -24.679 1 90.03 188 LYS A N 1
ATOM 1515 C CA . LYS A 1 188 ? -5.365 -24.462 -26.029 1 90.03 188 LYS A CA 1
ATOM 1516 C C . LYS A 1 188 ? -4.19 -23.489 -26.048 1 90.03 188 LYS A C 1
ATOM 1518 O O . LYS A 1 188 ? -4.217 -22.46 -25.369 1 90.03 188 LYS A O 1
ATOM 1523 N N . LEU A 1 189 ? -3.218 -23.897 -26.767 1 93.16 189 LEU A N 1
ATOM 1524 C CA . LEU A 1 189 ? -2.013 -23.088 -26.91 1 93.16 189 LEU A CA 1
ATOM 1525 C C . LEU A 1 189 ? -2.239 -21.945 -27.895 1 93.16 189 LEU A C 1
ATOM 1527 O O . LEU A 1 189 ? -2.755 -22.161 -28.994 1 93.16 189 LEU A O 1
ATOM 1531 N N . CYS A 1 190 ? -1.861 -20.752 -27.455 1 92.29 190 CYS A N 1
ATOM 1532 C CA . CYS A 1 190 ? -1.98 -19.606 -28.35 1 92.29 190 CYS A CA 1
ATOM 1533 C C . CYS A 1 190 ? -0.781 -19.519 -29.287 1 92.29 190 CYS A C 1
ATOM 1535 O O . CYS A 1 190 ? 0.293 -20.037 -28.978 1 92.29 190 CYS A O 1
ATOM 1537 N N . LEU A 1 191 ? -0.981 -18.833 -30.43 1 90.36 191 LEU A N 1
ATOM 1538 C CA . LEU A 1 191 ? 0.132 -18.557 -31.332 1 90.36 191 LEU A CA 1
ATOM 1539 C C . LEU A 1 191 ? 1.125 -17.593 -30.691 1 90.36 191 LEU A C 1
ATOM 1541 O O . LEU A 1 191 ? 0.734 -16.716 -29.917 1 90.36 191 LEU A O 1
ATOM 1545 N N . PRO A 1 192 ? 2.367 -17.87 -31.013 1 94.62 192 PRO A N 1
ATOM 1546 C CA . PRO A 1 192 ? 3.375 -16.933 -30.511 1 94.62 192 PRO A CA 1
ATOM 1547 C C . PRO A 1 192 ? 3.111 -15.493 -30.947 1 94.62 192 PRO A C 1
ATOM 1549 O O . PRO A 1 192 ? 2.684 -15.256 -32.08 1 94.62 192 PRO A O 1
ATOM 1552 N N . ILE A 1 193 ? 3.278 -14.591 -30.011 1 92.67 193 ILE A N 1
ATOM 1553 C CA . ILE A 1 193 ? 3.044 -13.187 -30.332 1 92.67 193 ILE A CA 1
ATOM 1554 C C . ILE A 1 193 ? 4.182 -12.334 -29.775 1 92.67 193 ILE A C 1
ATOM 1556 O O . ILE A 1 193 ? 4.852 -12.729 -28.818 1 92.67 193 ILE A O 1
ATOM 1560 N N . ALA A 1 194 ? 4.319 -11.235 -30.427 1 94.03 194 ALA A N 1
ATOM 1561 C CA . ALA A 1 194 ? 5.309 -10.272 -29.95 1 94.03 194 ALA A CA 1
ATOM 1562 C C . ALA A 1 194 ? 4.663 -9.221 -29.052 1 94.03 194 ALA A C 1
ATOM 1564 O O . ALA A 1 194 ? 3.65 -8.62 -29.418 1 94.03 194 ALA A O 1
ATOM 1565 N N . VAL A 1 195 ? 5.176 -9.124 -27.89 1 92.52 195 VAL A N 1
ATOM 1566 C CA . VAL A 1 195 ? 4.734 -8.092 -26.959 1 92.52 195 VAL A CA 1
ATOM 1567 C C . VAL A 1 195 ? 5.934 -7.274 -26.485 1 92.52 195 VAL A C 1
ATOM 1569 O O . VAL A 1 195 ? 6.703 -7.726 -25.633 1 92.52 195 VAL A O 1
ATOM 1572 N N . GLY A 1 196 ? 6.059 -6.048 -26.955 1 90.34 196 GLY A N 1
ATOM 1573 C CA . GLY A 1 196 ? 7.256 -5.277 -26.656 1 90.34 196 GLY A CA 1
ATOM 1574 C C . GLY A 1 196 ? 8.524 -5.911 -27.196 1 90.34 196 GLY A C 1
ATOM 1575 O O . GLY A 1 196 ? 8.62 -6.199 -28.391 1 90.34 196 GLY A O 1
ATOM 1576 N N . GLU A 1 197 ? 9.459 -6.13 -26.308 1 92.24 197 GLU A N 1
ATOM 1577 C CA . GLU A 1 197 ? 10.723 -6.733 -26.721 1 92.24 197 GLU A CA 1
ATOM 1578 C C . GLU A 1 197 ? 10.686 -8.251 -26.567 1 92.24 197 GLU A C 1
ATOM 1580 O O . GLU A 1 197 ? 11.665 -8.935 -26.873 1 92.24 197 GLU A O 1
ATOM 1585 N N . TRP A 1 198 ? 9.53 -8.742 -26.187 1 94.21 198 TRP A N 1
ATOM 1586 C CA . TRP A 1 198 ? 9.428 -10.161 -25.866 1 94.21 198 TRP A CA 1
ATOM 1587 C C . TRP A 1 198 ? 8.551 -10.887 -26.88 1 94.21 198 TRP A C 1
ATOM 1589 O O . TRP A 1 198 ? 7.603 -10.309 -27.417 1 94.21 198 TRP A O 1
ATOM 1599 N N . TRP A 1 199 ? 9.031 -12.058 -27.126 1 95.74 199 TRP A N 1
ATOM 1600 C CA . TRP A 1 199 ? 8.159 -13.036 -27.768 1 95.74 199 TRP A CA 1
ATOM 1601 C C . TRP A 1 199 ? 7.564 -13.994 -26.741 1 95.74 199 TRP A C 1
ATOM 1603 O O . TRP A 1 199 ? 8.283 -14.527 -25.892 1 95.74 199 TRP A O 1
ATOM 1613 N N . ILE A 1 200 ? 6.236 -14.12 -26.86 1 96.1 200 ILE A N 1
ATOM 1614 C CA . ILE A 1 200 ? 5.635 -14.857 -25.754 1 96.1 200 ILE A CA 1
ATOM 1615 C C . ILE A 1 200 ? 4.765 -15.987 -26.3 1 96.1 200 ILE A C 1
ATOM 1617 O O . ILE A 1 200 ? 4.234 -15.89 -27.409 1 96.1 200 ILE A O 1
ATOM 1621 N N . LEU A 1 201 ? 4.757 -17.078 -25.562 1 95.54 201 LEU A N 1
ATOM 1622 C CA . LEU A 1 201 ? 3.863 -18.218 -25.735 1 95.54 201 LEU A CA 1
ATOM 1623 C C . LEU A 1 201 ? 2.887 -18.326 -24.568 1 95.54 201 LEU A C 1
ATOM 1625 O O . LEU A 1 201 ? 3.298 -18.296 -23.405 1 95.54 201 LEU A O 1
ATOM 1629 N N . LEU A 1 202 ? 1.554 -18.457 -24.961 1 95.31 202 LEU A N 1
ATOM 1630 C CA . LEU A 1 202 ? 0.538 -18.388 -23.917 1 95.31 202 LEU A CA 1
ATOM 1631 C C . LEU A 1 202 ? -0.405 -19.583 -23.996 1 95.31 202 LEU A C 1
ATOM 1633 O O . LEU A 1 202 ? -0.683 -20.089 -25.086 1 95.31 202 LEU A O 1
ATOM 1637 N N . ARG A 1 203 ? -0.843 -19.998 -22.852 1 94.19 203 ARG A N 1
ATOM 1638 C CA . ARG A 1 203 ? -1.914 -20.982 -22.734 1 94.19 203 ARG A CA 1
ATOM 1639 C C . ARG A 1 203 ? -2.833 -20.653 -21.563 1 94.19 203 ARG A C 1
ATOM 1641 O O . ARG A 1 203 ? -2.369 -20.462 -20.437 1 94.19 203 ARG A O 1
ATOM 1648 N N . LEU A 1 204 ? -4.116 -20.588 -21.902 1 93.45 204 LEU A N 1
ATOM 1649 C CA . LEU A 1 204 ? -5.079 -20.35 -20.832 1 93.45 204 LEU A CA 1
ATOM 1650 C C . LEU A 1 204 ? -5.323 -21.622 -20.028 1 93.45 204 LEU A C 1
ATOM 1652 O O . LEU A 1 204 ? -5.642 -22.67 -20.596 1 93.45 204 LEU A O 1
ATOM 1656 N N . GLU A 1 205 ? -5.154 -21.488 -18.761 1 88.67 205 GLU A N 1
ATOM 1657 C CA . GLU A 1 205 ? -5.397 -22.649 -17.91 1 88.67 205 GLU A CA 1
ATOM 1658 C C . GLU A 1 205 ? -6.814 -22.632 -17.344 1 88.67 205 GLU A C 1
ATOM 1660 O O . GLU A 1 205 ? -7.51 -23.649 -17.368 1 88.67 205 GLU A O 1
ATOM 1665 N N . LYS A 1 206 ? -7.179 -21.437 -16.842 1 88.58 206 LYS A N 1
ATOM 1666 C CA . LYS A 1 206 ? -8.499 -21.337 -16.226 1 88.58 206 LYS A CA 1
ATOM 1667 C C . LYS A 1 206 ? -9.017 -19.902 -16.267 1 88.58 206 LYS A C 1
ATOM 1669 O O . LYS A 1 206 ? -8.258 -18.956 -16.049 1 88.58 206 LYS A O 1
ATOM 1674 N N . TYR A 1 207 ? -10.286 -19.801 -16.569 1 88.93 207 TYR A N 1
ATOM 1675 C CA . TYR A 1 207 ? -10.992 -18.526 -16.501 1 88.93 207 TYR A CA 1
ATOM 1676 C C . TYR A 1 207 ? -11.923 -18.482 -15.295 1 88.93 207 TYR A C 1
ATOM 1678 O O . TYR A 1 207 ? -12.768 -19.364 -15.123 1 88.93 207 TYR A O 1
ATOM 1686 N N . ILE A 1 208 ? -11.711 -17.483 -14.428 1 87.05 208 ILE A N 1
ATOM 1687 C CA . ILE A 1 208 ? -12.501 -17.379 -13.206 1 87.05 208 ILE A CA 1
ATOM 1688 C C . ILE A 1 208 ? -13.375 -16.129 -13.261 1 87.05 208 ILE A C 1
ATOM 1690 O O . ILE A 1 208 ? -12.869 -15.006 -13.186 1 87.05 208 ILE A O 1
ATOM 1694 N N . SER A 1 209 ? -14.595 -16.318 -13.338 1 88.53 209 SER A N 1
ATOM 1695 C CA . SER A 1 209 ? -15.528 -15.195 -13.36 1 88.53 209 SER A CA 1
ATOM 1696 C C . SER A 1 209 ? -15.666 -14.565 -11.978 1 88.53 209 SER A C 1
ATOM 1698 O O . SER A 1 209 ? -15.856 -15.27 -10.984 1 88.53 209 SER A O 1
ATOM 1700 N N . SER A 1 210 ? -15.572 -13.23 -11.942 1 89.42 210 SER A N 1
ATOM 1701 C CA . SER A 1 210 ? -15.699 -12.521 -10.673 1 89.42 210 SER A CA 1
ATOM 1702 C C . SER A 1 210 ? -17.14 -12.529 -10.177 1 89.42 210 SER A C 1
ATOM 1704 O O . SER A 1 210 ? -18.078 -12.468 -10.975 1 89.42 210 SER A O 1
ATOM 1706 N N . GLN A 1 211 ? -17.201 -12.71 -8.85 1 90.15 211 GLN A N 1
ATOM 1707 C CA . GLN A 1 211 ? -18.517 -12.646 -8.222 1 90.15 211 GLN A CA 1
ATOM 1708 C C . GLN A 1 211 ? -18.597 -11.49 -7.229 1 90.15 211 GLN A C 1
ATOM 1710 O O . GLN A 1 211 ? -17.583 -11.083 -6.658 1 90.15 211 GLN A O 1
ATOM 1715 N N . LEU A 1 212 ? -19.848 -10.998 -7.138 1 91.08 212 LEU A N 1
ATOM 1716 C CA . LEU A 1 212 ? -20.053 -9.886 -6.216 1 91.08 212 LEU A CA 1
ATOM 1717 C C . LEU A 1 2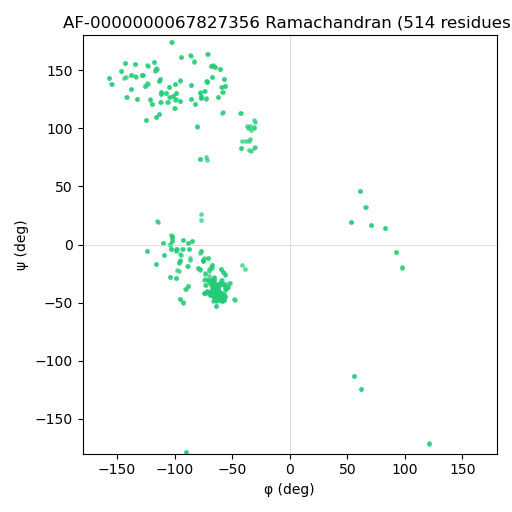12 ? -20.128 -10.381 -4.775 1 91.08 212 LEU A C 1
ATOM 1719 O O . LEU A 1 212 ? -21.192 -10.338 -4.154 1 91.08 212 LEU A O 1
ATOM 1723 N N . ASP A 1 213 ? -19.009 -10.733 -4.323 1 90.66 213 ASP A N 1
ATOM 1724 C CA . ASP A 1 213 ? -18.945 -11.161 -2.929 1 90.66 213 ASP A CA 1
ATOM 1725 C C . ASP A 1 213 ? -18.655 -9.98 -2.005 1 90.66 213 ASP A C 1
ATOM 1727 O O . ASP A 1 213 ? -18.582 -8.835 -2.457 1 90.66 213 ASP A O 1
ATOM 1731 N N . ASP A 1 214 ? -18.546 -10.232 -0.767 1 92.64 214 ASP A N 1
ATOM 1732 C CA . ASP A 1 214 ? -18.398 -9.165 0.219 1 92.64 214 ASP A CA 1
ATOM 1733 C C . ASP A 1 214 ? -17.09 -8.405 0.013 1 92.64 214 ASP A C 1
ATOM 1735 O O . ASP A 1 214 ? -17.042 -7.184 0.18 1 92.64 214 ASP A O 1
ATOM 1739 N N . ASN A 1 215 ? -16.138 -9.059 -0.351 1 91.55 215 ASN A N 1
ATOM 1740 C CA . ASN A 1 215 ? -14.842 -8.431 -0.589 1 91.55 215 ASN A CA 1
ATOM 1741 C C . ASN A 1 215 ? -14.894 -7.471 -1.774 1 91.55 215 ASN A C 1
ATOM 1743 O O . ASN A 1 215 ? -14.401 -6.345 -1.687 1 91.55 215 ASN A O 1
ATOM 1747 N N . ILE A 1 216 ? -15.455 -7.967 -2.806 1 91.37 216 ILE A N 1
ATOM 1748 C CA . ILE A 1 216 ? -15.56 -7.134 -4 1 91.37 216 ILE A CA 1
ATOM 1749 C C . ILE A 1 216 ? -16.49 -5.955 -3.726 1 91.37 216 ILE A C 1
ATOM 1751 O O . ILE A 1 216 ? -16.244 -4.84 -4.194 1 91.37 216 ILE A O 1
ATOM 1755 N N . ARG A 1 217 ? -17.546 -6.243 -2.96 1 94.06 217 ARG A N 1
ATOM 1756 C CA . ARG A 1 217 ? -18.454 -5.164 -2.586 1 94.06 217 ARG A CA 1
ATOM 1757 C C . ARG A 1 217 ? -17.709 -4.046 -1.865 1 94.06 217 ARG A C 1
ATOM 1759 O O . ARG A 1 217 ? -17.885 -2.869 -2.184 1 94.06 217 ARG A O 1
ATOM 1766 N N . GLN A 1 218 ? -16.93 -4.454 -0.944 1 94.47 218 GLN A N 1
ATOM 1767 C CA . GLN A 1 218 ? -16.178 -3.479 -0.162 1 94.47 218 GLN A CA 1
ATOM 1768 C C . GLN A 1 218 ? -15.199 -2.706 -1.041 1 94.47 218 GLN A C 1
ATOM 1770 O O . GLN A 1 218 ? -15.094 -1.483 -0.936 1 94.47 218 GLN A O 1
ATOM 1775 N N . ARG A 1 219 ? -14.536 -3.381 -1.798 1 93.32 219 ARG A N 1
ATOM 1776 C CA . ARG A 1 219 ? -13.57 -2.749 -2.69 1 93.32 219 ARG A CA 1
ATOM 1777 C C . ARG A 1 219 ? -14.248 -1.733 -3.602 1 93.32 219 ARG A C 1
ATOM 1779 O O . ARG A 1 219 ? -13.758 -0.613 -3.766 1 93.32 219 ARG A O 1
ATOM 1786 N N . LEU A 1 220 ? -15.333 -2.171 -4.187 1 93.86 220 LEU A N 1
ATOM 1787 C CA . LEU A 1 220 ? -16.057 -1.296 -5.103 1 93.86 220 LEU A CA 1
ATOM 1788 C C . LEU A 1 220 ? -16.591 -0.068 -4.372 1 93.86 220 LEU A C 1
ATOM 1790 O O . LEU A 1 220 ? -16.556 1.042 -4.908 1 93.86 220 LEU A O 1
ATOM 1794 N N . ARG A 1 221 ? -17.118 -0.303 -3.201 1 95.6 221 ARG A N 1
ATOM 1795 C CA . ARG A 1 221 ? -17.593 0.811 -2.388 1 95.6 221 ARG A CA 1
ATOM 1796 C C . ARG A 1 221 ? -16.476 1.818 -2.132 1 95.6 221 ARG A C 1
ATOM 1798 O O . ARG A 1 221 ? -16.681 3.026 -2.26 1 95.6 221 ARG A O 1
ATOM 1805 N N . ASN A 1 222 ? -15.307 1.371 -1.834 1 95.8 222 ASN A N 1
ATOM 1806 C CA . ASN A 1 222 ? -14.161 2.241 -1.589 1 95.8 222 ASN A CA 1
ATOM 1807 C C . ASN A 1 222 ? -13.742 2.986 -2.853 1 95.8 222 ASN A C 1
ATOM 1809 O O . ASN A 1 222 ? -13.373 4.16 -2.793 1 95.8 222 ASN A O 1
ATOM 1813 N N . ASP A 1 223 ? -13.815 2.309 -3.901 1 93.88 223 ASP A N 1
ATOM 1814 C CA . ASP A 1 223 ? -13.467 2.95 -5.165 1 93.88 223 ASP A CA 1
ATOM 1815 C C . ASP A 1 223 ? -14.417 4.104 -5.476 1 93.88 223 ASP A C 1
ATOM 1817 O O . ASP A 1 223 ? -13.982 5.176 -5.9 1 93.88 223 ASP A O 1
ATOM 1821 N N . LEU A 1 224 ? -15.65 3.833 -5.311 1 95.82 224 LEU A N 1
ATOM 1822 C CA . LEU A 1 224 ? -16.654 4.864 -5.547 1 95.82 224 LEU A CA 1
ATOM 1823 C C . LEU A 1 224 ? -16.464 6.036 -4.59 1 95.82 224 LEU A C 1
ATOM 1825 O O . LEU A 1 224 ? -16.567 7.196 -4.996 1 95.82 224 LEU A O 1
ATOM 1829 N N . PHE A 1 225 ? -16.153 5.708 -3.396 1 96.7 225 PHE A N 1
ATOM 1830 C CA . PHE A 1 225 ? -15.896 6.736 -2.395 1 96.7 225 PHE A CA 1
ATOM 1831 C C . PHE A 1 225 ? -14.692 7.584 -2.787 1 96.7 225 PHE A C 1
ATOM 1833 O O . PHE A 1 225 ? -14.747 8.814 -2.729 1 96.7 225 PHE A O 1
ATOM 1840 N N . GLN A 1 226 ? -13.636 6.962 -3.205 1 96.02 226 GLN A N 1
ATOM 1841 C CA . GLN A 1 226 ? -12.427 7.686 -3.581 1 96.02 226 GLN A CA 1
ATOM 1842 C C . GLN A 1 226 ? -12.681 8.595 -4.781 1 96.02 226 GLN A C 1
ATOM 1844 O O . GLN A 1 226 ? -12.179 9.719 -4.831 1 96.02 226 GLN A O 1
ATOM 1849 N N . THR A 1 227 ? -13.398 8.102 -5.71 1 94.62 227 THR A N 1
ATOM 1850 C CA . THR A 1 227 ? -13.753 8.899 -6.879 1 94.62 227 THR A CA 1
ATOM 1851 C C . THR A 1 227 ? -14.575 10.119 -6.474 1 94.62 227 THR A C 1
ATOM 1853 O O . THR A 1 227 ? -14.299 11.235 -6.918 1 94.62 227 THR A O 1
ATOM 1856 N N . TRP A 1 228 ? -15.573 9.869 -5.652 1 96.23 228 TRP A N 1
ATOM 1857 C CA . TRP A 1 228 ? -16.411 10.947 -5.138 1 96.23 228 TRP A CA 1
ATOM 1858 C C . TRP A 1 228 ? -15.575 11.972 -4.379 1 96.23 228 TRP A C 1
ATOM 1860 O O . TRP A 1 228 ? -15.725 13.179 -4.583 1 96.23 228 TRP A O 1
ATOM 1870 N N . LEU A 1 229 ? -14.752 11.503 -3.509 1 95.14 229 LEU A N 1
ATOM 1871 C CA . LEU A 1 229 ? -13.918 12.38 -2.696 1 95.14 229 LEU A CA 1
ATOM 1872 C C . LEU A 1 229 ? -13.003 13.228 -3.573 1 95.14 229 LEU A C 1
ATOM 1874 O O . LEU A 1 229 ? -12.858 14.431 -3.347 1 95.14 229 LEU A O 1
ATOM 1878 N N . SER A 1 230 ? -12.425 12.667 -4.546 1 93.91 230 SER A N 1
ATOM 1879 C CA . SER A 1 230 ? -11.559 13.391 -5.471 1 93.91 230 SER A CA 1
ATOM 1880 C C . SER A 1 230 ? -12.316 14.512 -6.175 1 93.91 230 SER A C 1
ATOM 1882 O O . SER A 1 230 ? -11.798 15.621 -6.322 1 93.91 230 SER A O 1
ATOM 1884 N N . GLN A 1 231 ? -13.459 14.198 -6.538 1 94.05 231 GLN A N 1
ATOM 1885 C CA . GLN A 1 231 ? -14.299 15.197 -7.19 1 94.05 231 GLN A CA 1
ATOM 1886 C C . GLN A 1 231 ? -14.643 16.335 -6.233 1 94.05 231 GLN A C 1
ATOM 1888 O O . GLN A 1 231 ? -14.594 17.507 -6.612 1 94.05 231 GLN A O 1
ATOM 1893 N N . GLN A 1 232 ? -15.016 15.943 -5.01 1 94.21 232 GLN A N 1
ATOM 1894 C CA . GLN A 1 232 ? -15.354 16.948 -4.008 1 94.21 232 GLN A CA 1
ATOM 1895 C C . GLN A 1 232 ? -14.161 17.852 -3.71 1 94.21 232 GLN A C 1
ATOM 1897 O O . GLN A 1 232 ? -14.316 19.066 -3.563 1 94.21 232 GLN A O 1
ATOM 1902 N N . ILE A 1 233 ? -13.023 17.288 -3.617 1 90.99 233 ILE A N 1
ATOM 1903 C CA . ILE A 1 233 ? -11.813 18.04 -3.302 1 90.99 233 ILE A CA 1
ATOM 1904 C C . ILE A 1 233 ? -11.54 19.061 -4.404 1 90.99 233 ILE A C 1
ATOM 1906 O O . ILE A 1 233 ? -11.211 20.216 -4.122 1 90.99 233 ILE A O 1
ATOM 1910 N N . GLN A 1 234 ? -11.688 18.702 -5.599 1 86.72 234 GLN A N 1
ATOM 1911 C CA . GLN A 1 234 ? -11.405 19.571 -6.736 1 86.72 234 GLN A CA 1
ATOM 1912 C C . GLN A 1 234 ? -12.404 20.723 -6.81 1 86.72 234 GLN A C 1
ATOM 1914 O O . GLN A 1 234 ? -12.032 21.854 -7.129 1 86.72 234 GLN A O 1
ATOM 1919 N N . THR A 1 235 ? -13.638 20.493 -6.395 1 90.84 235 THR A N 1
ATOM 1920 C CA . THR A 1 235 ? -14.694 21.471 -6.631 1 90.84 235 THR A CA 1
ATOM 1921 C C . THR A 1 235 ? -14.938 22.316 -5.384 1 90.84 235 THR A C 1
ATOM 1923 O O . THR A 1 235 ? -15.37 23.466 -5.481 1 90.84 235 THR A O 1
ATOM 1926 N N . LYS A 1 236 ? -14.688 21.748 -4.219 1 92.71 236 LYS A N 1
ATOM 1927 C CA . LYS A 1 236 ? -15.195 22.405 -3.017 1 92.71 236 LYS A CA 1
ATOM 1928 C C . LYS A 1 236 ? -14.058 23.022 -2.208 1 92.71 236 LYS A C 1
ATOM 1930 O O . LYS A 1 236 ? -14.3 23.771 -1.259 1 92.71 236 LYS A O 1
ATOM 1935 N N . ILE A 1 237 ? -12.866 22.759 -2.531 1 89.16 237 ILE A N 1
ATOM 1936 C CA . ILE A 1 237 ? -11.75 23.249 -1.73 1 89.16 237 ILE A CA 1
ATOM 1937 C C . ILE A 1 237 ? -11.036 24.375 -2.474 1 89.16 237 ILE A C 1
ATOM 1939 O O . ILE A 1 237 ? -10.716 24.241 -3.657 1 89.16 237 ILE A O 1
ATOM 1943 N N . GLN A 1 238 ? -10.82 25.482 -1.773 1 86.74 238 GLN A N 1
ATOM 1944 C CA . GLN A 1 238 ? -10.061 26.621 -2.279 1 86.74 238 GLN A CA 1
ATOM 1945 C C . GLN A 1 238 ? -9.037 27.099 -1.253 1 86.74 238 GLN A C 1
ATOM 1947 O O . GLN A 1 238 ? -9.383 27.362 -0.1 1 86.74 238 GLN A O 1
ATOM 1952 N N . PHE A 1 239 ? -7.835 27.185 -1.602 1 84.19 239 PHE A N 1
ATOM 1953 C CA . PHE A 1 239 ? -6.769 27.615 -0.705 1 84.19 239 PHE A CA 1
ATOM 1954 C C . PHE A 1 239 ? -6.498 29.107 -0.862 1 84.19 239 PHE A C 1
ATOM 1956 O O . PHE A 1 239 ? -6.608 29.65 -1.963 1 84.19 239 PHE A O 1
ATOM 1963 N N . ALA A 1 240 ? -6.252 29.762 0.282 1 76.58 240 ALA A N 1
ATOM 1964 C CA . ALA A 1 240 ? -5.896 31.177 0.211 1 76.58 240 ALA A CA 1
ATOM 1965 C C . ALA A 1 240 ? -4.419 31.354 -0.132 1 76.58 240 ALA A C 1
ATOM 1967 O O . ALA A 1 240 ? -3.558 30.676 0.433 1 76.58 240 ALA A O 1
ATOM 1968 N N . LEU A 1 241 ? -4.052 31.667 -1.347 1 63.46 241 LEU A N 1
ATOM 1969 C CA . LEU A 1 241 ? -2.657 31.859 -1.729 1 63.46 241 LEU A CA 1
ATOM 1970 C C . LEU A 1 241 ? -2.016 32.972 -0.907 1 63.46 241 LEU A C 1
ATOM 1972 O O . LEU A 1 241 ? -2.644 34.002 -0.652 1 63.46 241 LEU A O 1
ATOM 1976 N N . PRO A 1 242 ? -0.998 32.67 -0.004 1 54.79 242 PRO A N 1
ATOM 1977 C CA . PRO A 1 242 ? -0.342 33.753 0.731 1 54.79 242 PRO A CA 1
ATOM 1978 C C . PRO A 1 242 ? -0.054 34.971 -0.144 1 54.79 242 PRO A C 1
ATOM 1980 O O . PRO A 1 242 ? 0.184 34.829 -1.347 1 54.79 242 PRO A O 1
ATOM 1983 N N . SER A 1 243 ? -0.662 36.037 0.083 1 47.12 243 SER A N 1
ATOM 1984 C CA . SER A 1 243 ? -0.407 37.288 -0.623 1 47.12 243 SER A CA 1
ATOM 1985 C C . SER A 1 243 ? 1.088 37.524 -0.807 1 47.12 243 SER A C 1
ATOM 1987 O O . SER A 1 243 ? 1.854 37.471 0.158 1 47.12 243 SER A O 1
ATOM 1989 N N . ILE A 1 244 ? 1.769 36.956 -1.829 1 46.77 244 ILE A N 1
ATOM 1990 C CA . ILE A 1 244 ? 3.131 37.4 -2.106 1 46.77 244 ILE A CA 1
ATOM 1991 C C . ILE A 1 244 ? 3.282 38.871 -1.725 1 46.77 244 ILE A C 1
ATOM 1993 O O . ILE A 1 244 ? 2.495 39.715 -2.16 1 46.77 244 ILE A O 1
ATOM 1997 N N . PRO A 1 245 ? 3.866 39.141 -0.561 1 42.36 245 PRO A N 1
ATOM 1998 C CA . PRO A 1 245 ? 4.095 40.575 -0.371 1 42.36 245 PRO A CA 1
ATOM 1999 C C . PRO A 1 245 ? 4.468 41.29 -1.669 1 42.36 245 PRO A C 1
ATOM 2001 O O . PRO A 1 245 ? 5.257 40.768 -2.46 1 42.36 245 PRO A O 1
ATOM 2004 N N . LYS A 1 246 ? 3.522 41.953 -2.278 1 39.44 246 LYS A N 1
ATOM 2005 C CA . LYS A 1 246 ? 3.868 42.845 -3.381 1 39.44 246 LYS A CA 1
ATOM 2006 C C . LYS A 1 246 ? 5.217 43.517 -3.144 1 39.44 246 LYS A C 1
ATOM 2008 O O . LYS A 1 246 ? 5.397 44.227 -2.152 1 39.44 246 LYS A O 1
ATOM 2013 N N . ALA A 1 247 ? 6.378 42.944 -3.594 1 40.18 247 ALA A N 1
ATOM 2014 C CA . ALA A 1 247 ? 7.605 43.73 -3.689 1 40.18 247 ALA A CA 1
ATOM 2015 C C . ALA A 1 247 ? 7.297 45.196 -3.977 1 40.18 247 ALA A C 1
ATOM 2017 O O . ALA A 1 247 ? 6.526 45.507 -4.888 1 40.18 247 ALA A O 1
ATOM 2018 N N . SER A 1 248 ? 7.43 45.99 -3.002 1 37.58 248 SER A N 1
ATOM 2019 C CA . SER A 1 248 ? 7.489 47.434 -3.201 1 37.58 248 SER A CA 1
ATOM 2020 C C . SER A 1 248 ? 8.179 47.784 -4.515 1 37.58 248 SER A C 1
ATOM 2022 O O . SER A 1 248 ? 9.338 47.423 -4.73 1 37.58 248 SER A O 1
ATOM 2024 N N . GLN A 1 249 ? 7.461 47.705 -5.615 1 35.67 249 GLN A N 1
ATOM 2025 C CA . GLN A 1 249 ? 7.998 48.341 -6.813 1 35.67 249 GLN A CA 1
ATOM 2026 C C . GLN A 1 249 ? 8.855 49.553 -6.455 1 35.67 249 GLN A C 1
ATOM 2028 O O . GLN A 1 249 ? 8.38 50.484 -5.801 1 35.67 249 GLN A O 1
ATOM 2033 N N . VAL A 1 250 ? 10.128 49.307 -6.127 1 36.85 250 VAL A N 1
ATOM 2034 C CA . VAL A 1 250 ? 11.083 50.41 -6.095 1 36.85 250 VAL A CA 1
ATOM 2035 C C . VAL A 1 250 ? 10.724 51.437 -7.167 1 36.85 250 VAL A C 1
ATOM 2037 O O . VAL A 1 250 ? 10.513 51.082 -8.329 1 36.85 250 VAL A O 1
ATOM 2040 N N . ASP A 1 251 ? 10.059 52.494 -6.804 1 37.83 251 ASP A N 1
ATOM 2041 C CA . ASP A 1 251 ? 9.81 53.677 -7.623 1 37.83 251 ASP A CA 1
ATOM 2042 C C . ASP A 1 251 ? 11.03 54.023 -8.472 1 37.83 251 ASP A C 1
ATOM 2044 O O . ASP A 1 251 ? 12.119 54.252 -7.941 1 37.83 251 ASP A O 1
ATOM 2048 N N . PRO A 1 252 ? 11.136 53.477 -9.651 1 38.53 252 PRO A N 1
ATOM 2049 C CA . PRO A 1 252 ? 12.242 53.823 -10.547 1 38.53 252 PRO A CA 1
ATOM 2050 C C . PRO A 1 252 ? 12.592 55.309 -10.505 1 38.53 252 PRO A C 1
ATOM 2052 O O . PRO A 1 252 ? 13.55 55.74 -11.153 1 38.53 252 PRO A O 1
ATOM 2055 N N . ASP A 1 253 ? 11.582 56.111 -10.029 1 38.9 253 ASP A N 1
ATOM 2056 C CA . ASP A 1 253 ? 11.762 57.537 -10.284 1 38.9 253 ASP A CA 1
ATOM 2057 C C . ASP A 1 253 ? 12.936 58.094 -9.482 1 38.9 253 ASP A C 1
ATOM 2059 O O . ASP A 1 253 ? 13.186 59.301 -9.494 1 38.9 253 ASP A O 1
ATOM 2063 N N . LEU A 1 254 ? 13.4 57.358 -8.402 1 36.32 254 LEU A N 1
ATOM 2064 C CA . LEU A 1 254 ? 14.366 58.152 -7.651 1 36.32 254 LEU A CA 1
ATOM 2065 C C . LEU A 1 254 ? 15.661 58.319 -8.438 1 36.32 254 LEU A C 1
ATOM 2067 O O . LEU A 1 254 ? 16.618 58.923 -7.947 1 36.32 254 LEU A O 1
ATOM 2071 N N . VAL A 1 255 ? 15.856 57.33 -9.445 1 36.63 255 VAL A N 1
ATOM 2072 C CA . VAL A 1 255 ? 17.208 57.48 -9.971 1 36.63 255 VAL A CA 1
ATOM 2073 C C . VAL A 1 255 ? 17.279 58.713 -10.869 1 36.63 255 VAL A C 1
ATOM 2075 O O . VAL A 1 255 ? 18.315 58.984 -11.481 1 36.63 255 VAL A O 1
ATOM 2078 N N . THR A 1 256 ? 16.09 59.282 -11.215 1 34.7 256 THR A N 1
ATOM 2079 C CA . THR A 1 256 ? 16.369 60.24 -12.279 1 34.7 256 THR A CA 1
ATOM 2080 C C . THR A 1 256 ? 17.196 61.408 -11.752 1 34.7 256 THR A C 1
ATOM 2082 O O . THR A 1 256 ? 17.507 62.341 -12.496 1 34.7 256 THR A O 1
ATOM 2085 N N . ALA A 1 257 ? 17.197 61.642 -10.42 1 36.4 257 ALA A N 1
ATOM 2086 C CA . ALA A 1 257 ? 17.603 63.022 -10.167 1 36.4 257 ALA A CA 1
ATOM 2087 C C . ALA A 1 257 ? 19.082 63.225 -10.484 1 36.4 257 ALA A C 1
ATOM 2089 O O . ALA A 1 257 ? 19.564 64.359 -10.526 1 36.4 257 ALA A O 1
ATOM 2090 N N . GLN A 1 258 ? 19.94 62.203 -10.297 1 28.07 258 GLN A N 1
ATOM 2091 C CA . GLN A 1 258 ? 21.297 62.731 -10.203 1 28.07 258 GLN A CA 1
ATOM 2092 C C . GLN A 1 258 ? 21.842 63.093 -11.581 1 28.07 258 GLN A C 1
ATOM 2094 O O . GLN A 1 258 ? 22.47 62.264 -12.243 1 28.07 258 GLN A O 1
ATOM 2099 N N . GLU A 1 259 ? 20.93 63.424 -12.554 1 23.95 259 GLU A N 1
ATOM 2100 C CA . GLU A 1 259 ? 21.645 64.295 -13.482 1 23.95 259 GLU A CA 1
ATOM 2101 C C . GLU A 1 259 ? 21.802 65.701 -12.91 1 23.95 259 GLU A C 1
ATOM 2103 O O . GLU A 1 259 ? 20.871 66.238 -12.307 1 23.95 259 GLU A O 1
ATOM 2108 N N . MET B 1 1 ? -8.827 38.36 10.858 1 64.54 1 MET B N 1
ATOM 2109 C CA . MET B 1 1 ? -8.012 37.15 10.788 1 64.54 1 MET B CA 1
ATOM 2110 C C . MET B 1 1 ? -8.176 36.461 9.437 1 64.54 1 MET B C 1
ATOM 2112 O O . MET B 1 1 ? -9.266 36.462 8.863 1 64.54 1 MET B O 1
ATOM 2116 N N . SER B 1 2 ? -7.041 36.221 8.728 1 83.38 2 SER B N 1
ATOM 2117 C CA . SER B 1 2 ? -7.028 35.89 7.307 1 83.38 2 SER B CA 1
ATOM 2118 C C . SER B 1 2 ? -7.539 34.474 7.064 1 83.38 2 SER B C 1
ATOM 2120 O O . SER B 1 2 ? -7.332 33.583 7.891 1 83.38 2 SER B O 1
ATOM 2122 N N . VAL B 1 3 ? -8.503 34.448 6.221 1 89.13 3 VAL B N 1
ATOM 2123 C CA . VAL B 1 3 ? -9.012 33.161 5.759 1 89.13 3 VAL B CA 1
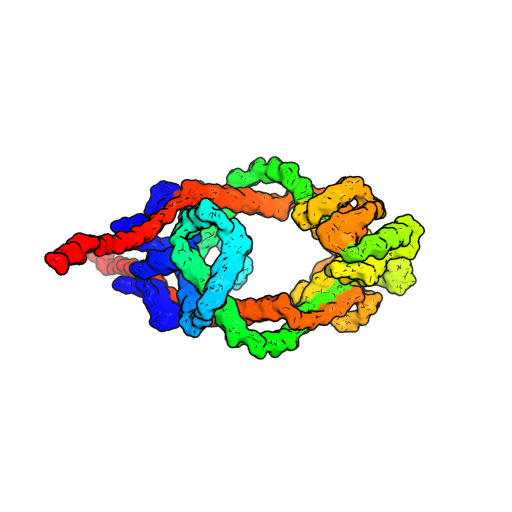ATOM 2124 C C . VAL B 1 3 ? -7.907 32.401 5.029 1 89.13 3 VAL B C 1
ATOM 2126 O O . VAL B 1 3 ? -7.238 32.955 4.154 1 89.13 3 VAL B O 1
ATOM 2129 N N . VAL B 1 4 ? -7.72 31.142 5.512 1 89.12 4 VAL B N 1
ATOM 2130 C CA . VAL B 1 4 ? -6.602 30.391 4.951 1 89.12 4 VAL B CA 1
ATOM 2131 C C . VAL B 1 4 ? -7.122 29.356 3.956 1 89.12 4 VAL B C 1
ATOM 2133 O O . VAL B 1 4 ? -6.404 28.953 3.038 1 89.12 4 VAL B O 1
ATOM 2136 N N . LEU B 1 5 ? -8.377 28.893 4.168 1 89.57 5 LEU B N 1
ATOM 2137 C CA . LEU B 1 5 ? -8.942 27.86 3.306 1 89.57 5 LEU B CA 1
ATOM 2138 C C . LEU B 1 5 ? -10.466 27.897 3.342 1 89.57 5 LEU B C 1
ATOM 2140 O O . LEU B 1 5 ? -11.059 28.249 4.365 1 89.57 5 LEU B O 1
ATOM 2144 N N . THR B 1 6 ? -11.027 27.644 2.222 1 93.01 6 THR B N 1
ATOM 2145 C CA . THR B 1 6 ? -12.48 27.555 2.128 1 93.01 6 THR B CA 1
ATOM 2146 C C . THR B 1 6 ? -12.908 26.169 1.655 1 93.01 6 THR B C 1
ATOM 2148 O O . THR B 1 6 ? -12.422 25.678 0.634 1 93.01 6 THR B O 1
ATOM 2151 N N . VAL B 1 7 ? -13.674 25.507 2.442 1 94.26 7 VAL B N 1
ATOM 2152 C CA . VAL B 1 7 ? -14.217 24.193 2.114 1 94.26 7 VAL B CA 1
ATOM 2153 C C . VAL B 1 7 ? -15.739 24.272 2.021 1 94.26 7 VAL B C 1
ATOM 2155 O O . VAL B 1 7 ? -16.425 24.391 3.039 1 94.26 7 VAL B O 1
ATOM 2158 N N . GLY B 1 8 ? -16.2 24.143 0.829 1 91.33 8 GLY B N 1
ATOM 2159 C CA . GLY B 1 8 ? -17.626 24.374 0.657 1 91.33 8 GLY B CA 1
ATOM 2160 C C . GLY B 1 8 ? -18.075 25.733 1.16 1 91.33 8 GLY B C 1
ATOM 2161 O O . GLY B 1 8 ? -17.61 26.766 0.673 1 91.33 8 GLY B O 1
ATOM 2162 N N . ASP B 1 9 ? -18.878 25.725 2.215 1 88.49 9 ASP B N 1
ATOM 2163 C CA . ASP B 1 9 ? -19.415 26.974 2.745 1 88.49 9 ASP B CA 1
ATOM 2164 C C . ASP B 1 9 ? -18.662 27.406 4.002 1 88.49 9 ASP B C 1
ATOM 2166 O O . ASP B 1 9 ? -18.946 28.462 4.571 1 88.49 9 ASP B O 1
ATOM 2170 N N . ARG B 1 10 ? -17.676 26.624 4.289 1 92.34 10 ARG B N 1
ATOM 2171 C CA . ARG B 1 10 ? -16.945 26.909 5.52 1 92.34 10 ARG B CA 1
ATOM 2172 C C . ARG B 1 10 ? -15.6 27.562 5.219 1 92.34 10 ARG B C 1
ATOM 2174 O O . ARG B 1 10 ? -14.809 27.034 4.436 1 92.34 10 ARG B O 1
ATOM 2181 N N . GLN B 1 11 ? -15.441 28.679 5.887 1 93.51 11 GLN B N 1
ATOM 2182 C CA . GLN B 1 11 ? -14.146 29.347 5.806 1 93.51 11 GLN B CA 1
ATOM 2183 C C . GLN B 1 11 ? -13.307 29.073 7.051 1 93.51 11 GLN B C 1
ATOM 2185 O O . GLN B 1 11 ? -13.791 29.219 8.176 1 93.51 11 GLN B O 1
ATOM 2190 N N . VAL B 1 12 ? -12.166 28.656 6.883 1 94.19 12 VAL B N 1
ATOM 2191 C CA . VAL B 1 12 ? -11.265 28.353 7.99 1 94.19 12 VAL B CA 1
ATOM 2192 C C . VAL B 1 12 ? -10.296 29.514 8.2 1 94.19 12 VAL B C 1
ATOM 2194 O O . VAL B 1 12 ? -9.608 29.933 7.267 1 94.19 12 VAL B O 1
ATOM 2197 N N . ARG B 1 13 ? -10.3 29.993 9.406 1 92.55 13 ARG B N 1
ATOM 2198 C CA . ARG B 1 13 ? -9.414 31.097 9.761 1 92.55 13 ARG B CA 1
ATOM 2199 C C . ARG B 1 13 ? -8.11 30.582 10.36 1 92.55 13 ARG B C 1
ATOM 2201 O O . ARG B 1 13 ? -8.049 29.451 10.847 1 92.55 13 ARG B O 1
ATOM 2208 N N . GLU B 1 14 ? -7.119 31.427 10.362 1 90.75 14 GLU B N 1
ATOM 2209 C CA . GLU B 1 14 ? -5.794 31.057 10.849 1 90.75 14 GLU B CA 1
ATOM 2210 C C . GLU B 1 14 ? -5.84 30.652 12.32 1 90.75 14 GLU B C 1
ATOM 2212 O O . GLU B 1 14 ? -5.129 29.735 12.739 1 90.75 14 GLU B O 1
ATOM 2217 N N . ASP B 1 15 ? -6.716 31.285 13.103 1 89.75 15 ASP B N 1
ATOM 2218 C CA . ASP B 1 15 ? -6.778 31.028 14.539 1 89.75 15 ASP B CA 1
ATOM 2219 C C . ASP B 1 15 ? -7.498 29.714 14.831 1 89.75 15 ASP B C 1
ATOM 2221 O O . ASP B 1 15 ? -7.463 29.219 15.96 1 89.75 15 ASP B O 1
ATOM 2225 N N . GLU B 1 16 ? -8.041 29.078 13.803 1 93.32 16 GLU B N 1
ATOM 2226 C CA . GLU B 1 16 ? -8.762 27.82 13.969 1 93.32 16 GLU B CA 1
ATOM 2227 C C . GLU B 1 16 ? -7.873 26.626 13.637 1 93.32 16 GLU B C 1
ATOM 2229 O O . GLU B 1 16 ? -8.266 25.476 13.844 1 93.32 16 GLU B O 1
ATOM 2234 N N . LEU B 1 17 ? -6.73 26.943 13.217 1 92.79 17 LEU B N 1
ATOM 2235 C CA . LEU B 1 17 ? -5.859 25.889 12.709 1 92.79 17 LEU B CA 1
ATOM 2236 C C . LEU B 1 17 ? -5.441 24.942 13.829 1 92.79 17 LEU B C 1
ATOM 2238 O O . LEU B 1 17 ? -5.493 23.721 13.666 1 92.79 17 LEU B O 1
ATOM 2242 N N . TYR B 1 18 ? -5.098 25.487 14.957 1 90.79 18 TYR B N 1
ATOM 2243 C CA . TYR B 1 18 ? -4.585 24.646 16.033 1 90.79 18 TYR B CA 1
ATOM 2244 C C . TYR B 1 18 ? -5.649 23.667 16.514 1 90.79 18 TYR B C 1
ATOM 2246 O O . TYR B 1 18 ? -5.436 22.452 16.497 1 90.79 18 TYR B O 1
ATOM 2254 N N . PRO B 1 19 ? -6.862 24.147 16.872 1 89.73 19 PRO B N 1
ATOM 2255 C CA . PRO B 1 19 ? -7.885 23.196 17.314 1 89.73 19 PRO B CA 1
ATOM 2256 C C . PRO B 1 19 ? -8.218 22.151 16.252 1 89.73 19 PRO B C 1
ATOM 2258 O O . PRO B 1 19 ? -8.462 20.987 16.581 1 89.73 19 PRO B O 1
ATOM 2261 N N . LEU B 1 20 ? -8.173 22.526 14.991 1 92.05 20 LEU B N 1
ATOM 2262 C CA . LEU B 1 20 ? -8.495 21.6 13.911 1 92.05 20 LEU B CA 1
ATOM 2263 C C . LEU B 1 20 ? -7.395 20.557 13.743 1 92.05 20 LEU B C 1
ATOM 2265 O O . LEU B 1 20 ? -7.679 19.384 13.493 1 92.05 20 LEU B O 1
ATOM 2269 N N . MET B 1 21 ? -6.198 20.993 13.862 1 91.3 21 MET B N 1
ATOM 2270 C CA . MET B 1 21 ? -5.07 20.073 13.748 1 91.3 21 MET B CA 1
ATOM 2271 C C . MET B 1 21 ? -5.097 19.037 14.866 1 91.3 21 MET B C 1
ATOM 2273 O O . MET B 1 21 ? -4.76 17.872 14.647 1 91.3 21 MET B O 1
ATOM 2277 N N . VAL B 1 22 ? -5.482 19.477 16.059 1 86.83 22 VAL B N 1
ATOM 2278 C CA . VAL B 1 22 ? -5.607 18.561 17.188 1 86.83 22 VAL B CA 1
ATOM 2279 C C . VAL B 1 22 ? -6.74 17.571 16.928 1 86.83 22 VAL B C 1
ATOM 2281 O O . VAL B 1 22 ? -6.57 16.363 17.104 1 86.83 22 VAL B O 1
ATOM 2284 N N . GLU B 1 23 ? -7.778 18.152 16.472 1 87.4 23 GLU B N 1
ATOM 2285 C CA . GLU B 1 23 ? -8.971 17.34 16.253 1 87.4 23 GLU B CA 1
ATOM 2286 C C . GLU B 1 23 ? -8.718 16.259 15.206 1 87.4 23 GLU B C 1
ATOM 2288 O O . GLU B 1 23 ? -9.132 15.111 15.379 1 87.4 23 GLU B O 1
ATOM 2293 N N . TYR B 1 24 ? -7.934 16.626 14.177 1 91.28 24 TYR B N 1
ATOM 2294 C CA . TYR B 1 24 ? -7.755 15.697 13.067 1 91.28 24 TYR B CA 1
ATOM 2295 C C . TYR B 1 24 ? -6.41 14.987 13.161 1 91.28 24 TYR B C 1
ATOM 2297 O O . TYR B 1 24 ? -5.985 14.319 12.215 1 91.28 24 TYR B O 1
ATOM 2305 N N . GLN B 1 25 ? -5.74 15.216 14.202 1 87.78 25 GLN B N 1
ATOM 2306 C CA . GLN B 1 25 ? -4.479 14.53 14.466 1 87.78 25 GLN B CA 1
ATOM 2307 C C . GLN B 1 25 ? -3.453 14.827 13.376 1 87.78 25 GLN B C 1
ATOM 2309 O O . GLN B 1 25 ? -2.792 13.915 12.874 1 87.78 25 GLN B O 1
ATOM 2314 N N . LEU B 1 26 ? -3.361 16.08 13.034 1 92.11 26 LEU B N 1
ATOM 2315 C CA . LEU B 1 26 ? -2.42 16.497 12.001 1 92.11 26 LEU B CA 1
ATOM 2316 C C . LEU B 1 26 ? -1.114 16.984 12.619 1 92.11 26 LEU B C 1
ATOM 2318 O O . LEU B 1 26 ? -0.104 17.115 11.924 1 92.11 26 LEU B O 1
ATOM 2322 N N . LEU B 1 27 ? -1.097 17.235 13.951 1 90.06 27 LEU B N 1
ATOM 2323 C CA . LEU B 1 27 ? 0.085 17.755 14.63 1 90.06 27 LEU B CA 1
ATOM 2324 C C . LEU B 1 27 ? 1.241 16.765 14.543 1 90.06 27 LEU B C 1
ATOM 2326 O O . LEU B 1 27 ? 2.382 17.157 14.289 1 90.06 27 LEU B O 1
ATOM 2330 N N . PRO B 1 28 ? 0.903 15.473 14.674 1 89.63 28 PRO B N 1
ATOM 2331 C CA . PRO B 1 28 ? 2 14.513 14.538 1 89.63 28 PRO B CA 1
ATOM 2332 C C . PRO B 1 28 ? 2.633 14.532 13.149 1 89.63 28 PRO B C 1
ATOM 2334 O O . PRO B 1 28 ? 3.848 14.361 13.017 1 89.63 28 PRO B O 1
ATOM 2337 N N . HIS B 1 29 ? 1.887 14.762 12.146 1 92.88 29 HIS B N 1
ATOM 2338 C CA . HIS B 1 29 ? 2.422 14.857 10.793 1 92.88 29 HIS B CA 1
ATOM 2339 C C . HIS B 1 29 ? 3.331 16.072 10.643 1 92.88 29 HIS B C 1
ATOM 2341 O O . HIS B 1 29 ? 4.401 15.982 10.036 1 92.88 29 HIS B O 1
ATOM 2347 N N . LEU B 1 30 ? 2.828 17.135 11.178 1 94.04 30 LEU B N 1
ATOM 2348 C CA . LEU B 1 30 ? 3.631 18.352 11.161 1 94.04 30 LEU B CA 1
ATOM 2349 C C . LEU B 1 30 ? 4.957 18.139 11.882 1 94.04 30 LEU B C 1
ATOM 2351 O O . LEU B 1 30 ? 6.014 18.517 11.372 1 94.04 30 LEU B O 1
ATOM 2355 N N . ALA B 1 31 ? 4.865 17.511 13.067 1 93.45 31 ALA B N 1
ATOM 2356 C CA . ALA B 1 31 ? 6.061 17.24 13.861 1 93.45 31 ALA B CA 1
ATOM 2357 C C . ALA B 1 31 ? 7.045 16.365 13.09 1 93.45 31 ALA B C 1
ATOM 2359 O O . ALA B 1 31 ? 8.256 16.595 13.133 1 93.45 31 ALA B O 1
ATOM 2360 N N . ARG B 1 32 ? 6.503 15.394 12.43 1 95.02 32 ARG B N 1
ATOM 2361 C CA . ARG B 1 32 ? 7.331 14.494 11.634 1 95.02 32 ARG B CA 1
ATOM 2362 C C . ARG B 1 32 ? 8.076 15.256 10.544 1 95.02 32 ARG B C 1
ATOM 2364 O O . ARG B 1 32 ? 9.269 15.033 10.326 1 95.02 32 ARG B O 1
ATOM 2371 N N . GLU B 1 33 ? 7.361 16.146 9.856 1 95.4 33 GLU B N 1
ATOM 2372 C CA . GLU B 1 33 ? 7.969 16.927 8.783 1 95.4 33 GLU B CA 1
ATOM 2373 C C . GLU B 1 33 ? 9.082 17.824 9.316 1 95.4 33 GLU B C 1
ATOM 2375 O O . GLU B 1 33 ? 10.139 17.949 8.693 1 95.4 33 GLU B O 1
ATOM 2380 N N . ILE B 1 34 ? 8.815 18.43 10.435 1 95.86 34 ILE B N 1
ATOM 2381 C CA . ILE B 1 34 ? 9.809 19.304 11.048 1 95.86 34 ILE B CA 1
ATOM 2382 C C . ILE B 1 34 ? 11.039 18.49 11.442 1 95.86 34 ILE B C 1
ATOM 2384 O O . ILE B 1 34 ? 12.173 18.917 11.214 1 95.86 34 ILE B O 1
ATOM 2388 N N . LEU B 1 35 ? 10.787 17.296 11.982 1 96.16 35 LEU B N 1
ATOM 2389 C CA . LEU B 1 35 ? 11.87 16.406 12.382 1 96.16 35 LEU B CA 1
ATOM 2390 C C . LEU B 1 35 ? 12.734 16.027 11.183 1 96.16 35 LEU B C 1
ATOM 2392 O O . LEU B 1 35 ? 13.964 16.044 11.269 1 96.16 35 LEU B O 1
ATOM 2396 N N . LEU B 1 36 ? 12.137 15.697 10.08 1 96.42 36 LEU B N 1
ATOM 2397 C CA . LEU B 1 36 ? 12.864 15.323 8.871 1 96.42 36 LEU B CA 1
ATOM 2398 C C . LEU B 1 36 ? 13.692 16.494 8.351 1 96.42 36 LEU B C 1
ATOM 2400 O O . LEU B 1 36 ? 14.837 16.311 7.932 1 96.42 36 LEU B O 1
ATOM 2404 N N . ASP B 1 37 ? 13.135 17.681 8.397 1 95.98 37 ASP B N 1
ATOM 2405 C CA . ASP B 1 37 ? 13.874 18.86 7.956 1 95.98 37 ASP B CA 1
ATOM 2406 C C . ASP B 1 37 ? 15.106 19.094 8.827 1 95.98 37 ASP B C 1
ATOM 2408 O O . ASP B 1 37 ? 16.154 19.511 8.33 1 95.98 37 ASP B O 1
ATOM 2412 N N . GLN B 1 38 ? 14.959 18.828 10.117 1 94.95 38 GLN B N 1
ATOM 2413 C CA . GLN B 1 38 ? 16.094 18.956 11.024 1 94.95 38 GLN B CA 1
ATOM 2414 C C . GLN B 1 38 ? 17.186 17.946 10.685 1 94.95 38 GLN B C 1
ATOM 2416 O O . GLN B 1 38 ? 18.375 18.27 10.73 1 94.95 38 GLN B O 1
ATOM 2421 N N . ALA B 1 39 ? 16.783 16.792 10.34 1 95.17 39 ALA B N 1
ATOM 2422 C CA . ALA B 1 39 ? 17.728 15.717 10.049 1 95.17 39 ALA B CA 1
ATOM 2423 C C . ALA B 1 39 ? 18.504 16.002 8.766 1 95.17 39 ALA B C 1
ATOM 2425 O O . ALA B 1 39 ? 19.686 15.668 8.661 1 95.17 39 ALA B O 1
ATOM 2426 N N . ILE B 1 40 ? 17.836 16.7 7.801 1 96.36 40 ILE B N 1
ATOM 2427 C CA . ILE B 1 40 ? 18.48 16.871 6.504 1 96.36 40 ILE B CA 1
ATOM 2428 C C . ILE B 1 40 ? 19.058 18.28 6.395 1 96.36 40 ILE B C 1
ATOM 2430 O O . ILE B 1 40 ? 19.522 18.687 5.328 1 96.36 40 ILE B O 1
ATOM 2434 N N . ALA B 1 41 ? 19.051 19.029 7.429 1 93.75 41 ALA B N 1
ATOM 2435 C CA . ALA B 1 41 ? 19.495 20.42 7.431 1 93.75 41 ALA B CA 1
ATOM 2436 C C . ALA B 1 41 ? 20.952 20.531 6.99 1 93.75 41 ALA B C 1
ATOM 2438 O O . ALA B 1 41 ? 21.339 21.509 6.346 1 93.75 41 ALA B O 1
ATOM 2439 N N . HIS B 1 42 ? 21.689 19.519 7.287 1 93.21 42 HIS B N 1
ATOM 2440 C CA . HIS B 1 42 ? 23.121 19.581 7.017 1 93.21 42 HIS B CA 1
ATOM 2441 C C . HIS B 1 42 ? 23.45 18.984 5.652 1 93.21 42 HIS B C 1
ATOM 2443 O O . HIS B 1 42 ? 24.606 19.007 5.223 1 93.21 42 HIS B O 1
ATOM 2449 N N . ILE B 1 43 ? 22.444 18.451 4.993 1 95.51 43 ILE B N 1
ATOM 2450 C CA . ILE B 1 43 ? 22.662 17.819 3.696 1 95.51 43 ILE B CA 1
ATOM 2451 C C . ILE B 1 43 ? 22.604 18.873 2.593 1 95.51 43 ILE B C 1
ATOM 2453 O O . ILE B 1 43 ? 21.624 19.614 2.485 1 95.51 43 ILE B O 1
ATOM 2457 N N . GLN B 1 44 ? 23.622 18.929 1.836 1 92.75 44 GLN B N 1
ATOM 2458 C CA . GLN B 1 44 ? 23.7 19.884 0.736 1 92.75 44 GLN B CA 1
ATOM 2459 C C . GLN B 1 44 ? 23.706 19.169 -0.613 1 92.75 44 GLN B C 1
ATOM 2461 O O . GLN B 1 44 ? 24.303 18.099 -0.752 1 92.75 44 GLN B O 1
ATOM 2466 N N . LEU B 1 45 ? 23 19.761 -1.579 1 95.34 45 LEU B N 1
ATOM 2467 C CA . LEU B 1 45 ? 22.976 19.246 -2.943 1 95.34 45 LEU B CA 1
ATOM 2468 C C . LEU B 1 45 ? 23.83 20.11 -3.866 1 95.34 45 LEU B C 1
ATOM 2470 O O . LEU B 1 45 ? 23.848 21.336 -3.733 1 95.34 45 LEU B O 1
ATOM 2474 N N . THR B 1 46 ? 24.605 19.521 -4.684 1 95.06 46 THR B N 1
ATOM 2475 C CA . THR B 1 46 ? 25.343 20.266 -5.699 1 95.06 46 THR B CA 1
ATOM 2476 C C . THR B 1 46 ? 24.393 20.833 -6.75 1 95.06 46 THR B C 1
ATOM 2478 O O . THR B 1 46 ? 23.263 20.361 -6.893 1 95.06 46 THR B O 1
ATOM 2481 N N . PRO B 1 47 ? 24.803 21.883 -7.359 1 94.83 47 PRO B N 1
ATOM 2482 C CA . PRO B 1 47 ? 23.96 22.443 -8.419 1 94.83 47 PRO B CA 1
ATOM 2483 C C . PRO B 1 47 ? 23.568 21.407 -9.47 1 94.83 47 PRO B C 1
ATOM 2485 O O . PRO B 1 47 ? 22.451 21.445 -9.993 1 94.83 47 PRO B O 1
ATOM 2488 N N . GLU B 1 48 ? 24.447 20.585 -9.634 1 95.18 48 GLU B N 1
ATOM 2489 C CA . GLU B 1 48 ? 24.17 19.537 -10.613 1 95.18 48 GLU B CA 1
ATOM 2490 C C . GLU B 1 48 ? 23.09 18.584 -10.11 1 95.18 48 GLU B C 1
ATOM 2492 O O . GLU B 1 48 ? 22.18 18.22 -10.858 1 95.18 48 GLU B O 1
ATOM 2497 N N . GLU B 1 49 ? 23.197 18.223 -8.845 1 95.03 49 GLU B N 1
ATOM 2498 C CA . GLU B 1 49 ? 22.206 17.336 -8.243 1 95.03 49 GLU B CA 1
ATOM 2499 C C . GLU B 1 49 ? 20.825 17.985 -8.219 1 95.03 49 GLU B C 1
ATOM 2501 O O . GLU B 1 49 ? 19.816 17.318 -8.455 1 95.03 49 GLU B O 1
ATOM 2506 N N . GLN B 1 50 ? 20.796 19.233 -7.93 1 94.96 50 GLN B N 1
ATOM 2507 C CA . GLN B 1 50 ? 19.534 19.963 -7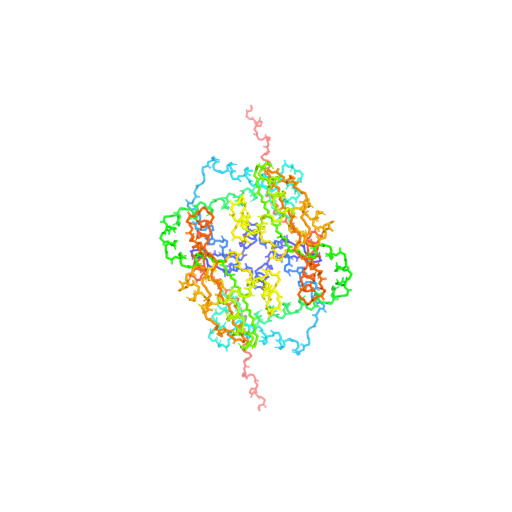.886 1 94.96 50 GLN B CA 1
ATOM 2508 C C . GLN B 1 50 ? 18.844 19.952 -9.248 1 94.96 50 GLN B C 1
ATOM 2510 O O . GLN B 1 50 ? 17.662 19.617 -9.348 1 94.96 50 GLN B O 1
ATOM 2515 N N . GLN B 1 51 ? 19.635 20.22 -10.262 1 93.58 51 GLN B N 1
ATOM 2516 C CA . GLN B 1 51 ? 19.081 20.268 -11.611 1 93.58 51 GLN B CA 1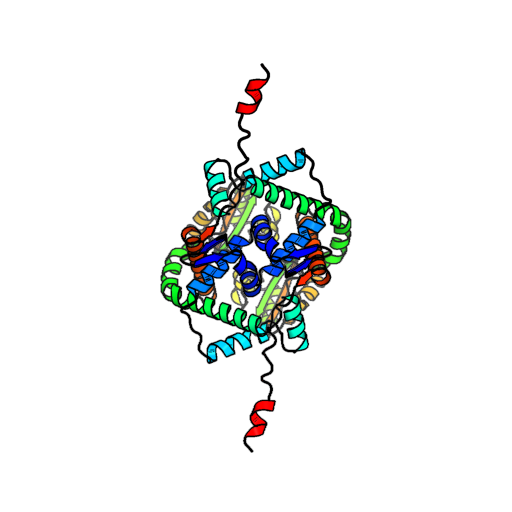
ATOM 2517 C C . GLN B 1 51 ? 18.606 18.889 -12.06 1 93.58 51 GLN B C 1
ATOM 2519 O O . GLN B 1 51 ? 17.557 18.765 -12.696 1 93.58 51 GLN B O 1
ATOM 2524 N N . GLN B 1 52 ? 19.328 17.958 -11.7 1 94.29 52 GLN B N 1
ATOM 2525 C CA . GLN B 1 52 ? 18.993 16.591 -12.086 1 94.29 52 GLN B CA 1
ATOM 2526 C C . GLN B 1 52 ? 17.697 16.134 -11.423 1 94.29 52 GLN B C 1
ATOM 2528 O O . GLN B 1 52 ? 16.846 15.52 -12.07 1 94.29 52 GLN B O 1
ATOM 2533 N N . ASN B 1 53 ? 17.584 16.421 -10.158 1 93.96 53 ASN B N 1
ATOM 2534 C CA . ASN B 1 53 ? 16.39 16.013 -9.427 1 93.96 53 ASN B CA 1
ATOM 2535 C C . ASN B 1 53 ? 15.149 16.749 -9.924 1 93.96 53 ASN B C 1
ATOM 2537 O O . ASN B 1 53 ? 14.073 16.159 -10.031 1 93.96 53 ASN B O 1
ATOM 2541 N N . LEU B 1 54 ? 15.347 18.004 -10.248 1 91.56 54 LEU B N 1
ATOM 2542 C CA . LEU B 1 54 ? 14.232 18.764 -10.802 1 91.56 54 LEU B CA 1
ATOM 2543 C C . LEU B 1 54 ? 13.814 18.206 -12.158 1 91.56 54 LEU B C 1
ATOM 2545 O O . LEU B 1 54 ? 12.622 18.019 -12.417 1 91.56 54 LEU B O 1
ATOM 2549 N N . ALA B 1 55 ? 14.806 17.839 -12.923 1 89.26 55 ALA B N 1
ATOM 2550 C CA . ALA B 1 55 ? 14.543 17.299 -14.255 1 89.26 55 ALA B CA 1
ATOM 2551 C C . ALA B 1 55 ? 13.846 15.944 -14.169 1 89.26 55 ALA B C 1
ATOM 2553 O O . ALA B 1 55 ? 12.909 15.673 -14.923 1 89.26 55 ALA B O 1
ATOM 2554 N N . LEU B 1 56 ? 14.322 15.176 -13.277 1 89.16 56 LEU B N 1
ATOM 2555 C CA . LEU B 1 56 ? 13.756 13.843 -13.1 1 89.16 56 LEU B CA 1
ATOM 2556 C C . LEU B 1 56 ? 12.296 13.926 -12.668 1 89.16 56 LEU B C 1
ATOM 2558 O O . LEU B 1 56 ? 11.458 13.159 -13.148 1 89.16 56 LEU B O 1
ATOM 2562 N N . PHE B 1 57 ? 11.989 14.827 -11.806 1 88.4 57 PHE B N 1
ATOM 2563 C CA . PHE B 1 57 ? 10.62 14.992 -11.333 1 88.4 57 PHE B CA 1
ATOM 2564 C C . PHE B 1 57 ? 9.695 15.391 -12.477 1 88.4 57 PHE B C 1
ATOM 2566 O O . PHE B 1 57 ? 8.627 14.802 -12.653 1 88.4 57 PHE B O 1
ATOM 2573 N N . TYR B 1 58 ? 10.125 16.346 -13.222 1 84.79 58 TYR B N 1
ATOM 2574 C CA . TYR B 1 58 ? 9.29 16.841 -14.311 1 84.79 58 TYR B CA 1
ATOM 2575 C C . TYR B 1 58 ? 9.122 15.782 -15.394 1 84.79 58 TYR B C 1
ATOM 2577 O O . TYR B 1 58 ? 8.067 15.693 -16.026 1 84.79 58 TYR B O 1
ATOM 2585 N N . GLN B 1 59 ? 10.108 14.946 -15.546 1 84.42 59 GLN B N 1
ATOM 2586 C CA . GLN B 1 59 ? 10.027 13.852 -16.509 1 84.42 59 GLN B CA 1
ATOM 2587 C C . GLN B 1 59 ? 9.06 12.772 -16.034 1 84.42 59 GLN B C 1
ATOM 2589 O O . GLN B 1 59 ? 8.249 12.27 -16.816 1 84.42 59 GLN B O 1
ATOM 2594 N N . GLN B 1 60 ? 9.124 12.495 -14.788 1 84.69 60 GLN B N 1
ATOM 2595 C CA . GLN B 1 60 ? 8.319 11.419 -14.219 1 84.69 60 GLN B CA 1
ATOM 2596 C C . GLN B 1 60 ? 6.854 11.83 -14.105 1 84.69 60 GLN B C 1
ATOM 2598 O O . GLN B 1 60 ? 5.956 11.009 -14.304 1 84.69 60 GLN B O 1
ATOM 2603 N N . THR B 1 61 ? 6.601 13.045 -13.684 1 78.5 61 THR B N 1
ATOM 2604 C CA . THR B 1 61 ? 5.231 13.502 -13.483 1 78.5 61 THR B CA 1
ATOM 2605 C C . THR B 1 61 ? 4.635 14.018 -14.789 1 78.5 61 THR B C 1
ATOM 2607 O O . THR B 1 61 ? 3.447 14.343 -14.85 1 78.5 61 THR B O 1
ATOM 2610 N N . GLN B 1 62 ? 5.419 13.891 -15.824 1 75.84 62 GLN B N 1
ATOM 2611 C CA . GLN B 1 62 ? 4.997 14.309 -17.156 1 75.84 62 GLN B CA 1
ATOM 2612 C C . GLN B 1 62 ? 4.512 15.756 -17.151 1 75.84 62 GLN B C 1
ATOM 2614 O O . GLN B 1 62 ? 3.518 16.085 -17.802 1 75.84 62 GLN B O 1
ATOM 2619 N N . ILE B 1 63 ? 4.89 16.482 -16.156 1 74.57 63 ILE B N 1
ATOM 2620 C CA . ILE B 1 63 ? 4.636 17.918 -16.184 1 74.57 63 ILE B CA 1
ATOM 2621 C C . ILE B 1 63 ? 5.58 18.59 -17.179 1 74.57 63 ILE B C 1
ATOM 2623 O O . ILE B 1 63 ? 6.667 19.039 -16.807 1 74.57 63 ILE B O 1
ATOM 2627 N N . THR B 1 64 ? 5.273 18.419 -18.503 1 72.46 64 THR B N 1
ATOM 2628 C CA . THR B 1 64 ? 6.178 18.851 -19.562 1 72.46 64 THR B CA 1
ATOM 2629 C C . THR B 1 64 ? 5.764 20.217 -20.103 1 72.46 64 THR B C 1
ATOM 2631 O O . THR B 1 64 ? 6.574 20.922 -20.708 1 72.46 64 THR B O 1
ATOM 2634 N N . ASN B 1 65 ? 4.444 20.479 -19.85 1 77.26 65 ASN B N 1
ATOM 2635 C CA . ASN B 1 65 ? 3.961 21.741 -20.4 1 77.26 65 ASN B CA 1
ATOM 2636 C C . ASN B 1 65 ? 3.53 22.704 -19.298 1 77.26 65 ASN B C 1
ATOM 2638 O O . ASN B 1 65 ? 3.239 22.282 -18.177 1 77.26 65 ASN B O 1
ATOM 2642 N N . GLU B 1 66 ? 3.633 23.971 -19.587 1 78.91 66 GLU B N 1
ATOM 2643 C CA . GLU B 1 66 ? 3.317 25.044 -18.649 1 78.91 66 GLU B CA 1
ATOM 2644 C C . GLU B 1 66 ? 1.884 24.926 -18.137 1 78.91 66 GLU B C 1
ATOM 2646 O O . GLU B 1 66 ? 1.615 25.194 -16.964 1 78.91 66 GLU B O 1
ATOM 2651 N N . GLU B 1 67 ? 1.088 24.481 -18.985 1 80.28 67 GLU B N 1
ATOM 2652 C CA . GLU B 1 67 ? -0.316 24.361 -18.606 1 80.28 67 GLU B CA 1
ATOM 2653 C C . GLU B 1 67 ? -0.51 23.286 -17.54 1 80.28 67 GLU B C 1
ATOM 2655 O O . GLU B 1 67 ? -1.237 23.495 -16.566 1 80.28 67 GLU B O 1
ATOM 2660 N N . GLN B 1 68 ? 0.145 22.173 -17.725 1 79.41 68 GLN B N 1
ATOM 2661 C CA . GLN B 1 68 ? 0.063 21.079 -16.764 1 79.41 68 GLN B CA 1
ATOM 2662 C C . GLN B 1 68 ? 0.681 21.475 -15.426 1 79.41 68 GLN B C 1
ATOM 2664 O O . GLN B 1 68 ? 0.152 21.133 -14.366 1 79.41 68 GLN B O 1
ATOM 2669 N N . ARG B 1 69 ? 1.697 22.201 -15.558 1 80.33 69 ARG B N 1
ATOM 2670 C CA . ARG B 1 69 ? 2.387 22.65 -14.353 1 80.33 69 ARG B CA 1
ATOM 2671 C C . ARG B 1 69 ? 1.506 23.59 -13.536 1 80.33 69 ARG B C 1
ATOM 2673 O O . ARG B 1 69 ? 1.41 23.454 -12.314 1 80.33 69 ARG B O 1
ATOM 2680 N N . GLN B 1 70 ? 0.852 24.518 -14.221 1 78.51 70 GLN B N 1
ATOM 2681 C CA . GLN B 1 70 ? -0.017 25.466 -13.534 1 78.51 70 GLN B CA 1
ATOM 2682 C C . GLN B 1 70 ? -1.212 24.758 -12.901 1 78.51 70 GLN B C 1
ATOM 2684 O O . GLN B 1 70 ? -1.618 25.09 -11.785 1 78.51 70 GLN B O 1
ATOM 2689 N N . ALA B 1 71 ? -1.658 23.833 -13.582 1 75.82 71 ALA B N 1
ATOM 2690 C CA . ALA B 1 71 ? -2.795 23.075 -13.067 1 75.82 71 ALA B CA 1
ATOM 2691 C C . ALA B 1 71 ? -2.41 22.291 -11.816 1 75.82 71 ALA B C 1
ATOM 2693 O O . ALA B 1 71 ? -3.16 22.264 -10.837 1 75.82 71 ALA B O 1
ATOM 2694 N N . TRP B 1 72 ? -1.253 21.686 -11.929 1 75.38 72 TRP B N 1
ATOM 2695 C CA . TRP B 1 72 ? -0.755 20.926 -10.786 1 75.38 72 TRP B CA 1
ATOM 2696 C C . TRP B 1 72 ? -0.548 21.833 -9.578 1 75.38 72 TRP B C 1
ATOM 2698 O O . TRP B 1 72 ? -0.912 21.475 -8.455 1 75.38 72 TRP B O 1
ATOM 2708 N N . LEU B 1 73 ? -0.008 23.004 -9.836 1 76.41 73 LEU B N 1
ATOM 2709 C CA . LEU B 1 73 ? 0.274 23.969 -8.779 1 76.41 73 LEU B CA 1
ATOM 2710 C C . LEU B 1 73 ? -1.016 24.459 -8.132 1 76.41 73 LEU B C 1
ATOM 2712 O O . LEU B 1 73 ? -1.1 24.565 -6.906 1 76.41 73 LEU B O 1
ATOM 2716 N N . LYS B 1 74 ? -1.97 24.665 -8.959 1 73.06 74 LYS B N 1
ATOM 2717 C CA . LYS B 1 74 ? -3.261 25.125 -8.457 1 73.06 74 LYS B CA 1
ATOM 2718 C C . LYS B 1 74 ? -3.931 24.054 -7.601 1 73.06 74 LYS B C 1
ATOM 2720 O O . LYS B 1 74 ? -4.49 24.355 -6.545 1 73.06 74 LYS B O 1
ATOM 2725 N N . GLN B 1 75 ? -3.715 22.84 -8.056 1 71.27 75 GLN B N 1
ATOM 2726 C CA . GLN B 1 75 ? -4.35 21.728 -7.357 1 71.27 75 GLN B CA 1
ATOM 2727 C C . GLN B 1 75 ? -3.656 21.445 -6.028 1 71.27 75 GLN B C 1
ATOM 2729 O O . GLN B 1 75 ? -4.298 21.022 -5.064 1 71.27 75 GLN B O 1
ATOM 2734 N N . SER B 1 76 ? -2.469 21.723 -6.061 1 72.88 76 SER B N 1
ATOM 2735 C CA . SER B 1 76 ? -1.702 21.401 -4.862 1 72.88 76 SER B CA 1
ATOM 2736 C C . SER B 1 76 ? -1.597 22.606 -3.933 1 72.88 76 SER B C 1
ATOM 2738 O O . SER B 1 76 ? -1.163 22.476 -2.786 1 72.88 76 SER B O 1
ATOM 2740 N N . GLY B 1 77 ? -2.046 23.826 -4.446 1 71.22 77 GLY B N 1
ATOM 2741 C CA . GLY B 1 77 ? -1.975 25.052 -3.667 1 71.22 77 GLY B CA 1
ATOM 2742 C C . GLY B 1 77 ? -0.553 25.501 -3.389 1 71.22 77 GLY B C 1
ATOM 2743 O O . GLY B 1 77 ? -0.235 25.92 -2.274 1 71.22 77 GLY B O 1
ATOM 2744 N N . MET B 1 78 ? 0.279 25.188 -4.342 1 77.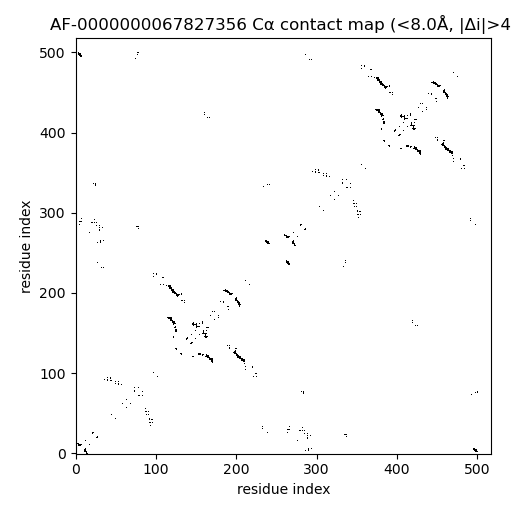54 78 MET B N 1
ATOM 2745 C CA . MET B 1 78 ? 1.679 25.54 -4.121 1 77.54 78 MET B CA 1
ATOM 2746 C C . MET B 1 78 ? 2.201 26.427 -5.246 1 77.54 78 MET B C 1
ATOM 2748 O O . MET B 1 78 ? 1.604 26.487 -6.323 1 77.54 78 MET B O 1
ATOM 2752 N N . THR B 1 79 ? 3.221 27.243 -4.924 1 82.63 79 THR B N 1
ATOM 2753 C CA . THR B 1 79 ? 3.924 28.036 -5.927 1 82.63 79 THR B CA 1
ATOM 2754 C C . THR B 1 79 ? 5.044 27.224 -6.57 1 82.63 79 THR B C 1
ATOM 2756 O O . THR B 1 79 ? 5.395 26.146 -6.084 1 82.63 79 THR B O 1
ATOM 2759 N N . LEU B 1 80 ? 5.495 27.654 -7.674 1 83.55 80 LEU B N 1
ATOM 2760 C CA . LEU B 1 80 ? 6.601 26.985 -8.35 1 83.55 80 LEU B CA 1
ATOM 2761 C C . LEU B 1 80 ? 7.811 26.87 -7.429 1 83.55 80 LEU B C 1
ATOM 2763 O O . LEU B 1 80 ? 8.491 25.841 -7.415 1 83.55 80 LEU B O 1
ATOM 2767 N N . GLU B 1 81 ? 8.028 27.89 -6.67 1 86.78 81 GLU B N 1
ATOM 2768 C CA . GLU B 1 81 ? 9.148 27.887 -5.735 1 86.78 81 GLU B CA 1
ATOM 2769 C C . GLU B 1 81 ? 8.967 26.82 -4.659 1 86.78 81 GLU B C 1
ATOM 2771 O O . GLU B 1 81 ? 9.922 26.134 -4.291 1 86.78 81 GLU B O 1
ATOM 2776 N N . GLN B 1 82 ? 7.786 26.692 -4.236 1 84.08 82 GLN B N 1
ATOM 2777 C CA . GLN B 1 82 ? 7.487 25.699 -3.209 1 84.08 82 GLN B CA 1
ATOM 2778 C C . GLN B 1 82 ? 7.638 24.282 -3.754 1 84.08 82 GLN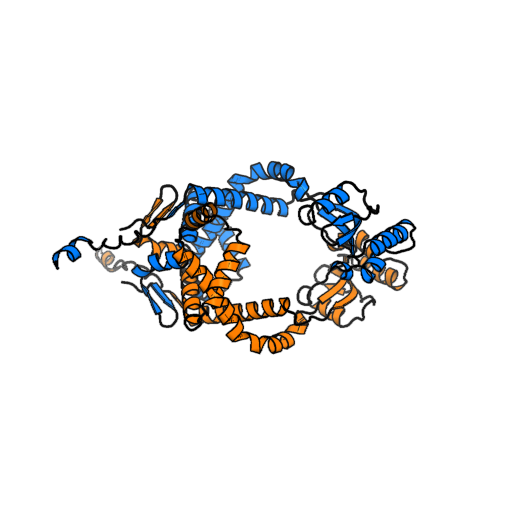 B C 1
ATOM 2780 O O . GLN B 1 82 ? 8.104 23.386 -3.047 1 84.08 82 GLN B O 1
ATOM 2785 N N . LEU B 1 83 ? 7.163 24.145 -5.001 1 85.68 83 LEU B N 1
ATOM 2786 C CA . LEU B 1 83 ? 7.318 22.844 -5.642 1 85.68 83 LEU B CA 1
ATOM 2787 C C . LEU B 1 83 ? 8.789 22.457 -5.739 1 85.68 83 LEU B C 1
ATOM 2789 O O . LEU B 1 83 ? 9.169 21.344 -5.369 1 85.68 83 LEU B O 1
ATOM 2793 N N . GLU B 1 84 ? 9.575 23.356 -6.192 1 89.35 84 GLU B N 1
ATOM 2794 C CA . GLU B 1 84 ? 11.003 23.091 -6.341 1 89.35 84 GLU B CA 1
ATOM 2795 C C . GLU B 1 84 ? 11.652 22.793 -4.992 1 89.35 84 GLU B C 1
ATOM 2797 O O . GLU B 1 84 ? 12.497 21.902 -4.888 1 89.35 84 GLU B O 1
ATOM 2802 N N . THR B 1 85 ? 11.206 23.547 -4.001 1 90.43 85 THR B N 1
ATOM 2803 C CA . THR B 1 85 ? 11.737 23.323 -2.661 1 90.43 85 THR B CA 1
ATOM 2804 C C . THR B 1 85 ? 11.367 21.93 -2.159 1 90.43 85 THR B C 1
ATOM 2806 O O . THR B 1 85 ? 12.181 21.258 -1.523 1 90.43 85 THR B O 1
ATOM 2809 N N . SER B 1 86 ? 10.193 21.537 -2.493 1 90.53 86 SER B N 1
ATOM 2810 C CA . SER B 1 86 ? 9.731 20.22 -2.067 1 90.53 86 SER B CA 1
ATOM 2811 C C . SER B 1 86 ? 10.509 19.109 -2.763 1 90.53 86 SER B C 1
ATOM 2813 O O . SER B 1 86 ? 10.852 18.101 -2.141 1 90.53 86 SER B O 1
ATOM 2815 N N . ILE B 1 87 ? 10.741 19.256 -4.041 1 91.98 87 ILE B N 1
ATOM 2816 C CA . ILE B 1 87 ? 11.494 18.272 -4.811 1 91.98 87 ILE B CA 1
ATOM 2817 C C . ILE B 1 87 ? 12.905 18.142 -4.243 1 91.98 87 ILE B C 1
ATOM 2819 O O . ILE B 1 87 ? 13.395 17.031 -4.028 1 91.98 87 ILE B O 1
ATOM 2823 N N . LEU B 1 88 ? 13.507 19.29 -3.997 1 94.68 88 LEU B N 1
ATOM 2824 C CA . LEU B 1 88 ? 14.875 19.284 -3.49 1 94.68 88 LEU B CA 1
ATOM 2825 C C . LEU B 1 88 ? 14.928 18.723 -2.073 1 94.68 88 LEU B C 1
ATOM 2827 O O . LEU B 1 88 ? 15.916 18.094 -1.686 1 94.68 88 LEU B O 1
ATOM 2831 N N . ARG B 1 89 ? 13.885 18.939 -1.336 1 94.35 89 ARG B N 1
ATOM 2832 C CA . ARG B 1 89 ? 13.796 18.347 -0.005 1 94.35 89 ARG B CA 1
ATOM 2833 C C . ARG B 1 89 ? 13.794 16.824 -0.082 1 94.35 89 ARG B C 1
ATOM 2835 O O . ARG B 1 89 ? 14.467 16.157 0.705 1 94.35 89 ARG B O 1
ATOM 2842 N N . THR B 1 90 ? 13.053 16.309 -1.006 1 94.31 90 THR B N 1
ATOM 2843 C CA . THR B 1 90 ? 12.987 14.864 -1.194 1 94.31 90 THR B CA 1
ATOM 2844 C C . THR B 1 90 ? 14.353 14.307 -1.584 1 94.31 90 THR B C 1
ATOM 2846 O O . THR B 1 90 ? 14.763 13.254 -1.091 1 94.31 90 THR B O 1
ATOM 2849 N N . ALA B 1 91 ? 15.007 15.088 -2.444 1 96.31 91 ALA B N 1
ATOM 2850 C CA . ALA B 1 91 ? 16.344 14.682 -2.868 1 96.31 91 ALA B CA 1
ATOM 2851 C C . ALA B 1 91 ? 17.318 14.688 -1.693 1 96.31 91 ALA B C 1
ATOM 2853 O O . ALA B 1 91 ? 18.152 13.789 -1.565 1 96.31 91 ALA B O 1
ATOM 2854 N N . ARG B 1 92 ? 17.198 15.701 -0.829 1 96.75 92 ARG B N 1
ATOM 2855 C CA . ARG B 1 92 ? 18.042 15.775 0.36 1 96.75 92 ARG B CA 1
ATOM 2856 C C . ARG B 1 92 ? 17.762 14.61 1.304 1 96.75 92 ARG B C 1
ATOM 2858 O O . ARG B 1 92 ? 18.682 14.067 1.918 1 96.75 92 ARG B O 1
ATOM 2865 N N . LEU B 1 93 ? 16.566 14.246 1.372 1 96.67 93 LEU B N 1
ATOM 2866 C CA . LEU B 1 93 ? 16.178 13.132 2.23 1 96.67 93 LEU B CA 1
ATOM 2867 C C . LEU B 1 93 ? 16.78 11.824 1.727 1 96.67 93 LEU B C 1
ATOM 2869 O O . LEU B 1 93 ? 17.292 11.027 2.517 1 96.67 93 LEU B O 1
ATOM 2873 N N . GLU B 1 94 ? 16.723 11.626 0.427 1 95.57 94 GLU B N 1
ATOM 2874 C CA . GLU B 1 94 ? 17.308 10.418 -0.149 1 95.57 94 GLU B CA 1
ATOM 2875 C C . GLU B 1 94 ? 18.815 10.368 0.086 1 95.57 94 GLU B C 1
ATOM 2877 O O . GLU B 1 94 ? 19.36 9.317 0.428 1 95.57 94 GLU B O 1
ATOM 2882 N N . LYS B 1 95 ? 19.438 11.514 -0.112 1 96.2 95 LYS B N 1
ATOM 2883 C CA . LYS B 1 95 ? 20.876 11.597 0.13 1 96.2 95 LYS B CA 1
ATOM 2884 C C . LYS B 1 95 ? 21.204 11.327 1.595 1 96.2 95 LYS B C 1
ATOM 2886 O O . LYS B 1 95 ? 22.21 10.684 1.903 1 96.2 95 LYS B O 1
ATOM 2891 N N . PHE B 1 96 ? 20.388 11.772 2.495 1 97.03 96 PHE B N 1
ATOM 2892 C CA . PHE B 1 96 ? 20.546 11.515 3.921 1 97.03 96 PHE B CA 1
ATOM 2893 C C . PHE B 1 96 ? 20.488 10.02 4.212 1 97.03 96 PHE B C 1
ATOM 2895 O O . PHE B 1 96 ? 21.327 9.492 4.945 1 97.03 96 PHE B O 1
ATOM 2902 N N . LYS B 1 97 ? 19.527 9.32 3.589 1 96.53 97 LYS B N 1
ATOM 2903 C CA . LYS B 1 97 ? 19.381 7.881 3.788 1 96.53 97 LYS B CA 1
ATOM 2904 C C . LYS B 1 97 ? 20.62 7.131 3.306 1 96.53 97 LYS B C 1
ATOM 2906 O O . LYS B 1 97 ? 21.109 6.227 3.986 1 96.53 97 LYS B O 1
ATOM 2911 N N . HIS B 1 98 ? 21.129 7.572 2.155 1 95.47 98 HIS B N 1
ATOM 2912 C CA . HIS B 1 98 ? 22.312 6.93 1.593 1 95.47 98 HIS B CA 1
ATOM 2913 C C . HIS B 1 98 ? 23.534 7.155 2.477 1 95.47 98 HIS B C 1
ATOM 2915 O O . HIS B 1 98 ? 24.277 6.215 2.767 1 95.47 98 HIS B O 1
ATOM 2921 N N . GLN B 1 99 ? 23.657 8.352 2.913 1 94.57 99 GLN B N 1
ATOM 2922 C CA . GLN B 1 99 ? 24.835 8.715 3.695 1 94.57 99 GLN B CA 1
ATOM 2923 C C . GLN B 1 99 ? 24.797 8.071 5.078 1 94.57 99 GLN B C 1
ATOM 2925 O O . GLN B 1 99 ? 25.841 7.733 5.64 1 94.57 99 GLN B O 1
ATOM 2930 N N . THR B 1 100 ? 23.676 7.858 5.592 1 95.1 100 THR B N 1
ATOM 2931 C CA . THR B 1 100 ? 23.539 7.396 6.969 1 95.1 100 THR B CA 1
ATOM 2932 C C . THR B 1 100 ? 23.578 5.871 7.034 1 95.1 100 THR B C 1
ATOM 2934 O O . THR B 1 100 ? 24.205 5.299 7.928 1 95.1 100 THR B O 1
ATOM 2937 N N . TRP B 1 101 ? 22.993 5.127 5.992 1 95.16 101 TRP B N 1
ATOM 2938 C CA . TRP B 1 101 ? 22.766 3.706 6.235 1 95.16 101 TRP B CA 1
ATOM 2939 C C . TRP B 1 101 ? 23.446 2.855 5.167 1 95.16 101 TRP B C 1
ATOM 2941 O O . TRP B 1 101 ? 23.502 1.629 5.284 1 95.16 101 TRP B O 1
ATOM 2951 N N . ASP B 1 102 ? 24.034 3.363 4.144 1 93.05 102 ASP B N 1
ATOM 2952 C CA . ASP B 1 102 ? 24.617 2.565 3.069 1 93.05 102 ASP B CA 1
ATOM 2953 C C . ASP B 1 102 ? 25.724 1.656 3.598 1 93.05 102 ASP B C 1
ATOM 2955 O O . ASP B 1 102 ? 25.876 0.523 3.137 1 93.05 102 ASP B O 1
ATOM 2959 N N . ASP B 1 103 ? 26.399 2.157 4.549 1 92.87 103 ASP B N 1
ATOM 2960 C CA . ASP B 1 103 ? 27.527 1.399 5.08 1 92.87 103 ASP B CA 1
ATOM 2961 C C . ASP B 1 103 ? 27.049 0.245 5.958 1 92.87 103 ASP B C 1
ATOM 2963 O O . ASP B 1 103 ? 27.796 -0.703 6.208 1 92.87 103 ASP B O 1
ATOM 2967 N N . GLN B 1 104 ? 25.785 0.291 6.336 1 93.37 104 GLN B N 1
ATOM 2968 C CA . GLN B 1 104 ? 25.25 -0.705 7.258 1 93.37 104 GLN B CA 1
ATOM 2969 C C . GLN B 1 104 ? 24.402 -1.738 6.521 1 93.37 104 GLN B C 1
ATOM 2971 O O . GLN B 1 104 ? 23.961 -2.724 7.115 1 93.37 104 GLN B O 1
ATOM 2976 N N . LEU B 1 105 ? 24.201 -1.591 5.298 1 94.4 105 LEU B N 1
ATOM 2977 C CA . LEU B 1 105 ? 23.247 -2.403 4.55 1 94.4 105 LEU B CA 1
ATOM 2978 C C . LEU B 1 105 ? 23.713 -3.853 4.47 1 94.4 105 LEU B C 1
ATOM 2980 O O . LEU B 1 105 ? 22.909 -4.777 4.615 1 94.4 105 LEU B O 1
ATOM 2984 N N . GLU B 1 106 ? 24.967 -4.016 4.269 1 92.5 106 GLU B N 1
ATOM 2985 C CA . GLU B 1 106 ? 25.498 -5.37 4.143 1 92.5 106 GLU B CA 1
ATOM 2986 C C . GLU B 1 106 ? 25.326 -6.154 5.441 1 92.5 106 GLU B C 1
ATOM 2988 O O . GLU B 1 106 ? 24.891 -7.307 5.423 1 92.5 106 GLU B O 1
ATOM 2993 N N . GLY B 1 107 ? 25.703 -5.517 6.448 1 92.46 107 GLY B N 1
ATOM 2994 C CA . GLY B 1 107 ? 25.53 -6.158 7.742 1 92.46 107 GLY B CA 1
ATOM 2995 C C . GLY B 1 107 ? 24.08 -6.458 8.07 1 92.46 107 GLY B C 1
ATOM 2996 O O . GLY B 1 107 ? 23.758 -7.55 8.544 1 92.46 107 GLY B O 1
ATOM 2997 N N . HIS B 1 108 ? 23.261 -5.513 7.746 1 92.94 108 HIS B N 1
ATOM 2998 C CA . HIS B 1 108 ? 21.836 -5.693 7.997 1 92.94 108 HIS B CA 1
ATOM 2999 C C . HIS B 1 108 ? 21.258 -6.802 7.125 1 92.94 108 HIS B C 1
ATOM 3001 O O . HIS B 1 108 ? 20.392 -7.56 7.569 1 92.94 108 HIS B O 1
ATOM 3007 N N . PHE B 1 109 ? 21.736 -6.926 5.929 1 94.25 109 PHE B N 1
ATOM 3008 C CA . PHE B 1 109 ? 21.309 -7.967 5.001 1 94.25 109 PHE B CA 1
ATOM 3009 C C . PHE B 1 109 ? 21.676 -9.348 5.531 1 94.25 109 PHE B C 1
ATOM 3011 O O . PHE B 1 109 ? 20.843 -10.257 5.54 1 94.25 109 PHE B O 1
ATOM 3018 N N . LEU B 1 110 ? 22.829 -9.449 6.024 1 91.53 110 LEU B N 1
ATOM 3019 C CA . LEU B 1 110 ? 23.298 -10.736 6.526 1 91.53 110 LEU B CA 1
ATOM 3020 C C . LEU B 1 110 ? 22.49 -11.172 7.743 1 91.53 110 LEU B C 1
ATOM 3022 O O . LEU B 1 110 ? 22.171 -12.354 7.891 1 91.53 110 LEU B O 1
ATOM 3026 N N . ASN B 1 111 ? 22.098 -10.187 8.439 1 90.44 111 ASN B N 1
ATOM 3027 C CA . ASN B 1 111 ? 21.319 -10.479 9.638 1 90.44 111 ASN B CA 1
ATOM 3028 C C . ASN B 1 111 ? 19.872 -10.821 9.297 1 90.44 111 ASN B C 1
ATOM 3030 O O . ASN B 1 111 ? 19.185 -11.481 10.079 1 90.44 111 ASN B O 1
ATOM 3034 N N . SER B 1 112 ? 19.397 -10.398 8.098 1 88.14 112 SER B N 1
ATOM 3035 C CA . SER B 1 112 ? 17.998 -10.587 7.729 1 88.14 112 SER B CA 1
ATOM 3036 C C . SER B 1 112 ? 17.854 -11.619 6.616 1 88.14 112 SER B C 1
ATOM 3038 O O . SER B 1 112 ? 16.748 -11.87 6.134 1 88.14 112 SER B O 1
ATOM 3040 N N . LYS B 1 113 ? 18.875 -12.188 6.164 1 86.06 113 LYS B N 1
ATOM 3041 C CA . LYS B 1 113 ? 18.914 -13.057 4.992 1 86.06 113 LYS B CA 1
ATOM 3042 C C . LYS B 1 113 ? 17.93 -14.215 5.133 1 86.06 113 LYS B C 1
ATOM 3044 O O . LYS B 1 113 ? 17.224 -14.557 4.182 1 86.06 113 LYS B O 1
ATOM 3049 N N . ASP B 1 114 ? 17.797 -14.718 6.338 1 83.87 114 ASP B N 1
ATOM 3050 C CA . ASP B 1 114 ? 16.942 -15.877 6.572 1 83.87 114 ASP B CA 1
ATOM 3051 C C . ASP B 1 114 ? 15.476 -15.541 6.309 1 83.87 114 ASP B C 1
ATOM 3053 O O . ASP B 1 114 ? 14.705 -16.399 5.876 1 83.87 114 ASP B O 1
ATOM 3057 N N . LYS B 1 115 ? 15.256 -14.318 6.53 1 86.66 115 LYS B N 1
ATOM 3058 C CA . LYS B 1 115 ? 13.869 -13.904 6.344 1 86.66 115 LYS B CA 1
ATOM 3059 C C . LYS B 1 115 ? 13.609 -13.489 4.898 1 86.66 115 LYS B C 1
ATOM 3061 O O . LYS B 1 115 ? 12.471 -13.543 4.427 1 86.66 115 LYS B O 1
ATOM 3066 N N . LEU B 1 116 ? 14.67 -13.192 4.154 1 90.47 116 LEU B N 1
ATOM 3067 C CA . LEU B 1 116 ? 14.525 -12.636 2.814 1 90.47 116 LEU B CA 1
ATOM 3068 C C . LEU B 1 116 ? 14.618 -13.731 1.757 1 90.47 116 LEU B C 1
ATOM 3070 O O . LEU B 1 116 ? 14.23 -13.524 0.606 1 90.47 116 LEU B O 1
ATOM 3074 N N . ASP B 1 117 ? 15.113 -14.894 2.144 1 91.67 117 ASP B N 1
ATOM 3075 C CA . ASP B 1 117 ? 15.133 -16.011 1.205 1 91.67 117 ASP B CA 1
ATOM 3076 C C . ASP B 1 117 ? 13.719 -16.379 0.76 1 91.67 117 ASP B C 1
ATOM 3078 O O . ASP B 1 117 ? 12.753 -16.152 1.492 1 91.67 117 ASP B O 1
ATOM 3082 N N . GLN B 1 118 ? 13.696 -16.911 -0.482 1 90.54 118 GLN B N 1
ATOM 3083 C CA . GLN B 1 118 ? 12.387 -17.241 -1.035 1 90.54 118 GLN B CA 1
ATOM 3084 C C . GLN B 1 118 ? 12.268 -18.737 -1.313 1 90.54 118 GLN B C 1
ATOM 3086 O O . GLN B 1 118 ? 13.278 -19.428 -1.465 1 90.54 118 GLN B O 1
ATOM 3091 N N . VAL B 1 119 ? 10.98 -19.16 -1.337 1 90.68 119 VAL B N 1
ATOM 3092 C CA . VAL B 1 119 ? 10.727 -20.57 -1.615 1 90.68 119 VAL B CA 1
ATOM 3093 C C . VAL B 1 119 ? 9.538 -20.704 -2.563 1 90.68 119 VAL B C 1
ATOM 3095 O O . VAL B 1 119 ? 8.637 -19.862 -2.563 1 90.68 119 VAL B O 1
ATOM 3098 N N . ILE B 1 120 ? 9.65 -21.688 -3.367 1 88.08 120 ILE B N 1
ATOM 3099 C CA . ILE B 1 120 ? 8.535 -22.184 -4.167 1 88.08 120 ILE B CA 1
ATOM 3100 C C . ILE B 1 120 ? 8.136 -23.577 -3.686 1 88.08 120 ILE B C 1
ATOM 3102 O O . ILE B 1 120 ? 8.976 -24.477 -3.603 1 88.08 120 ILE B O 1
ATOM 3106 N N . TYR B 1 121 ? 6.879 -23.666 -3.324 1 91.9 121 TYR B N 1
ATOM 3107 C CA . TYR B 1 121 ? 6.472 -24.959 -2.788 1 91.9 121 TYR B CA 1
ATOM 3108 C C . TYR B 1 121 ? 5.051 -25.305 -3.217 1 91.9 121 TYR B C 1
ATOM 3110 O O . TYR B 1 121 ? 4.287 -24.426 -3.622 1 91.9 121 TYR B O 1
ATOM 3118 N N . SER B 1 122 ? 4.811 -26.551 -3.209 1 91.97 122 SER B N 1
ATOM 3119 C CA . SER B 1 122 ? 3.478 -27.078 -3.477 1 91.97 122 SER B CA 1
ATOM 3120 C C . SER B 1 122 ? 2.753 -27.434 -2.183 1 91.97 122 SER B C 1
ATOM 3122 O O . SER B 1 122 ? 3.365 -27.948 -1.244 1 91.97 122 SER B O 1
ATOM 3124 N N . LEU B 1 123 ? 1.499 -27.051 -2.232 1 94.98 123 LEU B N 1
ATOM 3125 C CA . LEU B 1 123 ? 0.737 -27.225 -1 1 94.98 123 LEU B CA 1
ATOM 3126 C C . LEU B 1 123 ? -0.66 -27.76 -1.296 1 94.98 123 LEU B C 1
ATOM 3128 O O . LEU B 1 123 ? -1.303 -27.33 -2.257 1 94.98 123 LEU B O 1
ATOM 3132 N N . ILE B 1 124 ? -1.065 -28.81 -0.488 1 95.93 124 ILE B N 1
ATOM 3133 C CA . ILE B 1 124 ? -2.444 -29.282 -0.452 1 95.93 124 ILE B CA 1
ATOM 3134 C C . ILE B 1 124 ? -2.991 -29.17 0.97 1 95.93 124 ILE B C 1
ATOM 3136 O O . ILE B 1 124 ? -2.35 -29.614 1.925 1 95.93 124 ILE B O 1
ATOM 3140 N N . ARG B 1 125 ? -4.054 -28.502 1.085 1 95.93 125 ARG B N 1
ATOM 3141 C CA . ARG B 1 125 ? -4.622 -28.407 2.426 1 95.93 125 ARG B CA 1
ATOM 3142 C C . ARG B 1 125 ? -6.061 -28.913 2.448 1 95.93 125 ARG B C 1
ATOM 3144 O O . ARG B 1 125 ? -6.808 -28.716 1.488 1 95.93 125 ARG B O 1
ATOM 3151 N N . SER B 1 126 ? -6.33 -29.646 3.501 1 95.72 126 SER B N 1
ATOM 3152 C CA . SER B 1 126 ? -7.667 -30.184 3.729 1 95.72 126 SER B CA 1
ATOM 3153 C C . SER B 1 126 ? -7.99 -30.25 5.218 1 95.72 126 SER B C 1
ATOM 3155 O O . SER B 1 126 ? -7.087 -30.35 6.051 1 95.72 126 SER B O 1
ATOM 3157 N N . ARG B 1 127 ? -9.259 -30.104 5.584 1 93.17 127 ARG B N 1
ATOM 3158 C CA . ARG B 1 127 ? -9.686 -30.23 6.974 1 93.17 127 ARG B CA 1
ATOM 3159 C C . ARG B 1 127 ? -9.719 -31.692 7.406 1 93.17 127 ARG B C 1
ATOM 3161 O O . ARG B 1 127 ? -9.748 -31.992 8.601 1 93.17 127 ARG B O 1
ATOM 3168 N N . ASP B 1 128 ? -9.638 -32.591 6.364 1 94.42 128 ASP B N 1
ATOM 3169 C CA . ASP B 1 128 ? -9.705 -34.028 6.615 1 94.42 128 ASP B CA 1
ATOM 3170 C C . ASP B 1 128 ? -8.311 -34.65 6.614 1 94.42 128 ASP B C 1
ATOM 3172 O O . ASP B 1 128 ? -7.671 -34.753 5.565 1 94.42 128 ASP B O 1
ATOM 3176 N N . SER B 1 129 ? -7.943 -35.188 7.759 1 93.34 129 SER B N 1
ATOM 3177 C CA . SER B 1 129 ? -6.621 -35.794 7.877 1 93.34 129 SER B CA 1
ATOM 3178 C C . SER B 1 129 ? -6.515 -37.059 7.032 1 93.34 129 SER B C 1
ATOM 3180 O O . SER B 1 129 ? -5.451 -37.36 6.486 1 93.34 129 SER B O 1
ATOM 3182 N N . GLY B 1 130 ? -7.574 -37.722 6.95 1 95.06 130 GLY B N 1
ATOM 3183 C CA . GLY B 1 130 ? -7.587 -38.949 6.169 1 95.06 130 GLY B CA 1
ATOM 3184 C C . GLY B 1 130 ? -7.292 -38.724 4.699 1 95.06 130 GLY B C 1
ATOM 3185 O O . GLY B 1 130 ? -6.509 -39.461 4.097 1 95.06 130 GLY B O 1
ATOM 3186 N N . ILE B 1 131 ? -7.868 -37.712 4.237 1 95.06 131 ILE B N 1
ATOM 3187 C CA . ILE B 1 131 ? -7.67 -37.387 2.829 1 95.06 131 ILE B CA 1
ATOM 3188 C C . ILE B 1 131 ? -6.209 -37.018 2.585 1 95.06 131 ILE B C 1
ATOM 3190 O O . ILE B 1 131 ? -5.595 -37.49 1.625 1 95.06 131 ILE B O 1
ATOM 3194 N N . VAL B 1 132 ? -5.649 -36.245 3.448 1 95.35 132 VAL B N 1
ATOM 3195 C CA . VAL B 1 132 ? -4.279 -35.772 3.277 1 95.35 132 VAL B CA 1
ATOM 3196 C C . VAL B 1 132 ? -3.311 -36.949 3.365 1 95.35 132 VAL B C 1
ATOM 3198 O O . VAL B 1 132 ? -2.345 -37.026 2.602 1 95.35 132 VAL B O 1
ATOM 3201 N N . GLN B 1 133 ? -3.578 -37.916 4.197 1 94.42 133 GLN B N 1
ATOM 3202 C CA . GLN B 1 133 ? -2.737 -39.1 4.339 1 94.42 133 GLN B CA 1
ATOM 3203 C C . GLN B 1 133 ? -2.804 -39.976 3.092 1 94.42 133 GLN B C 1
ATOM 3205 O O . GLN B 1 133 ? -1.781 -40.484 2.628 1 94.42 133 GLN B O 1
ATOM 3210 N N . GLU B 1 134 ? -3.963 -40.045 2.663 1 94.99 134 GLU B N 1
ATOM 3211 C CA . GLU B 1 134 ? -4.135 -40.824 1.44 1 94.99 134 GLU B CA 1
ATOM 3212 C C . GLU B 1 134 ? -3.354 -40.211 0.281 1 94.99 134 GLU B C 1
ATOM 3214 O O . GLU B 1 134 ? -2.683 -40.924 -0.468 1 94.99 134 GLU B O 1
ATOM 3219 N N . LEU B 1 135 ? -3.51 -38.972 0.208 1 95.29 135 LEU B N 1
ATOM 3220 C CA . LEU B 1 135 ? -2.829 -38.27 -0.875 1 95.29 135 LEU B CA 1
ATOM 3221 C C . LEU B 1 135 ? -1.315 -38.403 -0.741 1 95.29 135 LEU B C 1
ATOM 3223 O O . LEU B 1 135 ? -0.607 -38.512 -1.745 1 95.29 135 LEU B O 1
ATOM 3227 N N . TYR B 1 136 ? -0.849 -38.387 0.466 1 95.09 136 TYR B N 1
ATOM 3228 C CA . TYR B 1 136 ? 0.576 -38.555 0.726 1 95.09 136 TYR B CA 1
ATOM 3229 C C . TYR B 1 136 ? 1.092 -39.854 0.118 1 95.09 136 TYR B C 1
ATOM 3231 O O . TYR B 1 136 ? 2.081 -39.852 -0.619 1 95.09 136 TYR B O 1
ATOM 3239 N N . PHE B 1 137 ? 0.394 -40.899 0.278 1 94.05 137 PHE B N 1
ATOM 3240 C CA . PHE B 1 137 ? 0.815 -42.211 -0.199 1 94.05 137 PHE B CA 1
ATOM 3241 C C . PHE B 1 137 ? 0.691 -42.302 -1.715 1 94.05 137 PHE B C 1
ATOM 3243 O O . PHE B 1 137 ? 1.558 -42.87 -2.382 1 94.05 137 PHE B O 1
ATOM 3250 N N . ARG B 1 138 ? -0.287 -41.664 -2.162 1 93.72 138 ARG B N 1
ATOM 3251 C CA . ARG B 1 138 ? -0.494 -41.681 -3.606 1 93.72 138 ARG B CA 1
ATOM 3252 C C . ARG B 1 138 ? 0.644 -40.97 -4.331 1 93.72 138 ARG B C 1
ATOM 3254 O O . ARG B 1 138 ? 1.142 -41.459 -5.347 1 93.72 138 ARG B O 1
ATOM 3261 N N . ILE B 1 139 ? 1.034 -39.904 -3.8 1 92.72 139 ILE B N 1
ATOM 3262 C CA . ILE B 1 139 ? 2.087 -39.114 -4.43 1 92.72 139 ILE B CA 1
ATOM 3263 C C . ILE B 1 139 ? 3.436 -39.804 -4.235 1 92.72 139 ILE B C 1
ATOM 3265 O O . ILE B 1 139 ? 4.247 -39.866 -5.162 1 92.72 139 ILE B O 1
ATOM 3269 N N . GLN B 1 140 ? 3.629 -40.294 -3.061 1 89.55 140 GLN B N 1
ATOM 3270 C CA . GLN B 1 140 ? 4.889 -40.956 -2.742 1 89.55 140 GLN B CA 1
ATOM 3271 C C . GLN B 1 140 ? 5.116 -42.168 -3.64 1 89.55 140 GLN B C 1
ATOM 3273 O O . GLN B 1 140 ? 6.248 -42.445 -4.044 1 89.55 140 GLN B O 1
ATOM 3278 N N . GLU B 1 141 ? 4.04 -42.8 -4 1 89.48 141 GLU B N 1
ATOM 3279 C CA . GLU B 1 141 ? 4.122 -44.005 -4.821 1 89.48 141 GLU B CA 1
ATOM 3280 C C . GLU B 1 141 ? 4.143 -43.659 -6.307 1 89.48 141 GLU B C 1
ATOM 3282 O O . GLU B 1 141 ? 4.241 -44.549 -7.155 1 89.48 141 GLU B O 1
ATOM 3287 N N . GLY B 1 142 ? 4.002 -42.399 -6.579 1 84.46 142 GLY B N 1
ATOM 3288 C CA . GLY B 1 142 ? 4.068 -41.959 -7.963 1 84.46 142 GLY B CA 1
ATOM 3289 C C . GLY B 1 142 ? 2.754 -42.121 -8.704 1 84.46 142 GLY B C 1
ATOM 3290 O O . GLY B 1 142 ? 2.718 -42.06 -9.935 1 84.46 142 GLY B O 1
ATOM 3291 N N . GLU B 1 143 ? 1.716 -42.342 -8.03 1 80.51 143 GLU B N 1
ATOM 3292 C CA . GLU B 1 143 ? 0.415 -42.613 -8.634 1 80.51 143 GLU B CA 1
ATOM 3293 C C . GLU B 1 143 ? -0.336 -41.319 -8.931 1 80.51 143 GLU B C 1
ATOM 3295 O O . GLU B 1 143 ? -1.308 -41.319 -9.69 1 80.51 143 GLU B O 1
ATOM 3300 N N . GLY B 1 144 ? 0.203 -40.298 -8.395 1 81.43 144 GLY B N 1
ATOM 3301 C CA . GLY B 1 144 ? -0.567 -39.079 -8.592 1 81.43 144 GLY B CA 1
ATOM 3302 C C . GLY B 1 144 ? 0.301 -37.851 -8.788 1 81.43 144 GLY B C 1
ATOM 3303 O O . GLY B 1 144 ? 1.384 -37.75 -8.207 1 81.43 144 GLY B O 1
ATOM 3304 N N . ASP B 1 145 ? -0.226 -36.991 -9.678 1 86.76 145 ASP B N 1
ATOM 3305 C CA . ASP B 1 145 ? 0.398 -35.695 -9.926 1 86.76 145 ASP B CA 1
ATOM 3306 C C . ASP B 1 145 ? -0.022 -34.672 -8.873 1 86.76 145 ASP B C 1
ATOM 3308 O O . ASP B 1 145 ? -1.212 -34.512 -8.595 1 86.76 145 ASP B O 1
ATOM 3312 N N . PHE B 1 146 ? 0.974 -34.145 -8.176 1 90.26 146 PHE B N 1
ATOM 3313 C CA . PHE B 1 146 ? 0.696 -33.198 -7.102 1 90.26 146 PHE B CA 1
ATOM 3314 C C . PHE B 1 146 ? -0.282 -32.125 -7.566 1 90.26 146 PHE B C 1
ATOM 3316 O O . PHE B 1 146 ? -1.249 -31.815 -6.868 1 90.26 146 PHE B O 1
ATOM 3323 N N . SER B 1 147 ? -0.032 -31.551 -8.718 1 85.58 147 SER B N 1
ATOM 3324 C CA . SER B 1 147 ? -0.84 -30.454 -9.244 1 85.58 147 SER B CA 1
ATOM 3325 C C . SER B 1 147 ? -2.284 -30.889 -9.467 1 85.58 147 SER B C 1
ATOM 3327 O O . SER B 1 147 ? -3.218 -30.174 -9.098 1 85.58 147 SER B O 1
ATOM 3329 N N . ALA B 1 148 ? -2.504 -32.039 -10.033 1 86.82 148 ALA B N 1
ATOM 3330 C CA . ALA B 1 148 ? -3.843 -32.56 -10.299 1 86.82 148 ALA B CA 1
ATOM 3331 C C . ALA B 1 148 ? -4.6 -32.815 -9 1 86.82 148 ALA B C 1
ATOM 3333 O O . ALA B 1 148 ? -5.779 -32.472 -8.883 1 86.82 148 ALA B O 1
ATOM 3334 N N . LEU B 1 149 ? -3.856 -33.427 -8.098 1 93.14 149 LEU B N 1
ATOM 3335 C CA . LEU B 1 149 ? -4.485 -33.751 -6.822 1 93.14 149 LEU B CA 1
ATOM 3336 C C . LEU B 1 149 ? -4.82 -32.483 -6.043 1 93.14 149 LEU B C 1
ATOM 3338 O O . LEU B 1 149 ? -5.852 -32.416 -5.372 1 93.14 149 LEU B O 1
ATOM 3342 N N . ALA B 1 150 ? -3.95 -31.492 -6.128 1 92.17 150 ALA B N 1
ATOM 3343 C CA . ALA B 1 150 ? -4.197 -30.213 -5.468 1 92.17 150 ALA B CA 1
ATOM 3344 C C . ALA B 1 150 ? -5.445 -29.538 -6.03 1 92.17 150 ALA B C 1
ATOM 3346 O O . ALA B 1 150 ? -6.265 -29.009 -5.275 1 92.17 150 ALA B O 1
ATOM 3347 N N . ARG B 1 151 ? -5.606 -29.619 -7.289 1 86.96 151 ARG B N 1
ATOM 3348 C CA . ARG B 1 151 ? -6.762 -29.008 -7.938 1 86.96 151 ARG B CA 1
ATOM 3349 C C . ARG B 1 151 ? -8.056 -29.692 -7.51 1 86.96 151 ARG B C 1
ATOM 3351 O O . ARG B 1 151 ? -9.089 -29.037 -7.358 1 86.96 151 ARG B O 1
ATOM 3358 N N . GLN B 1 152 ? -7.914 -30.85 -7.245 1 90 152 GLN B N 1
ATOM 3359 C CA . GLN B 1 152 ? -9.103 -31.65 -6.969 1 90 152 GLN B CA 1
ATOM 3360 C C . GLN B 1 152 ? -9.445 -31.633 -5.482 1 90 152 GLN B C 1
ATOM 3362 O O . GLN B 1 152 ? -10.618 -31.566 -5.11 1 90 152 GLN B O 1
ATOM 3367 N N . TYR B 1 153 ? -8.446 -31.66 -4.683 1 93.46 153 TYR B N 1
ATOM 3368 C CA . TYR B 1 153 ? -8.733 -31.993 -3.293 1 93.46 153 TYR B CA 1
ATOM 3369 C C . TYR B 1 153 ? -8.409 -30.821 -2.373 1 93.46 153 TYR B C 1
ATOM 3371 O O . TYR B 1 153 ? -8.857 -30.783 -1.225 1 93.46 153 TYR B O 1
ATOM 3379 N N . SER B 1 154 ? -7.633 -29.87 -2.865 1 93.79 154 SER B N 1
ATOM 3380 C CA . SER B 1 154 ? -7.226 -28.78 -1.984 1 93.79 154 SER B CA 1
ATOM 3381 C C . SER B 1 154 ? -8.393 -27.844 -1.688 1 93.79 154 SER B C 1
ATOM 3383 O O . SER B 1 154 ? -9.187 -27.532 -2.577 1 93.79 154 SER B O 1
ATOM 3385 N N . GLU B 1 155 ? -8.476 -27.386 -0.49 1 92.43 155 GLU B N 1
ATOM 3386 C CA . GLU B 1 155 ? -9.594 -26.55 -0.063 1 92.43 155 GLU B CA 1
ATOM 3387 C C . GLU B 1 155 ? -9.18 -25.085 0.041 1 92.43 155 GLU B C 1
ATOM 3389 O O . GLU B 1 155 ? -10.012 -24.217 0.311 1 92.43 155 GLU B O 1
ATOM 3394 N N . GLY B 1 156 ? -7.959 -24.802 -0.241 1 87.34 156 GLY B N 1
ATOM 3395 C CA . GLY B 1 156 ? -7.485 -23.428 -0.204 1 87.34 156 GLY B CA 1
ATOM 3396 C C . GLY B 1 156 ? -7.354 -22.804 -1.581 1 87.34 156 GLY B C 1
ATOM 3397 O O . GLY B 1 156 ? -7.634 -23.453 -2.591 1 87.34 156 GLY B O 1
ATOM 3398 N N . PRO B 1 157 ? -7.056 -21.567 -1.597 1 82.51 157 PRO B N 1
ATOM 3399 C CA . PRO B 1 157 ? -6.914 -20.867 -2.875 1 82.51 157 PRO B CA 1
ATOM 3400 C C . PRO B 1 157 ? -5.858 -21.497 -3.78 1 82.51 157 PRO B C 1
ATOM 3402 O O . PRO B 1 157 ? -5.89 -21.307 -4.998 1 82.51 157 PRO B O 1
ATOM 3405 N N . GLU B 1 158 ? -4.946 -22.189 -3.172 1 83.22 158 GLU B N 1
ATOM 3406 C CA . GLU B 1 158 ? -3.891 -22.843 -3.941 1 83.22 158 GLU B CA 1
ATOM 3407 C C . GLU B 1 158 ? -4.473 -23.842 -4.937 1 83.22 158 GLU B C 1
ATOM 3409 O O . GLU B 1 158 ? -3.798 -24.244 -5.888 1 83.22 158 GLU B O 1
ATOM 3414 N N . ALA B 1 159 ? -5.708 -24.298 -4.704 1 84.18 159 ALA B N 1
ATOM 3415 C CA . ALA B 1 159 ? -6.365 -25.251 -5.594 1 84.18 159 ALA B CA 1
ATOM 3416 C C . ALA B 1 159 ? -6.422 -24.718 -7.022 1 84.18 159 ALA B C 1
ATOM 3418 O O . ALA B 1 159 ? -6.309 -25.484 -7.983 1 84.18 159 ALA B O 1
ATOM 3419 N N . GLN B 1 160 ? -6.392 -23.444 -7.086 1 77.46 160 GLN B N 1
ATOM 3420 C CA . GLN B 1 160 ? -6.569 -22.82 -8.392 1 77.46 160 GLN B CA 1
ATOM 3421 C C . GLN B 1 160 ? -5.274 -22.853 -9.198 1 77.46 160 GLN B C 1
ATOM 3423 O O . GLN B 1 160 ? -5.302 -22.814 -10.43 1 77.46 160 GLN B O 1
ATOM 3428 N N . ASN B 1 161 ? -4.173 -23.019 -8.506 1 78.61 161 ASN B N 1
ATOM 3429 C CA . ASN B 1 161 ? -2.872 -23.013 -9.167 1 78.61 161 ASN B CA 1
ATOM 3430 C C . ASN B 1 161 ? -2.186 -24.372 -9.068 1 78.61 161 ASN B C 1
ATOM 3432 O O . ASN B 1 161 ? -0.958 -24.457 -9.116 1 78.61 161 ASN B O 1
ATOM 3436 N N . GLY B 1 162 ? -2.974 -25.325 -8.814 1 82.21 162 GLY B N 1
ATOM 3437 C CA . GLY B 1 162 ? -2.403 -26.657 -8.7 1 82.21 162 GLY B CA 1
ATOM 3438 C C . GLY B 1 162 ? -1.559 -26.84 -7.453 1 82.21 162 GLY B C 1
ATOM 3439 O O . GLY B 1 162 ? -0.658 -27.681 -7.424 1 82.21 162 GLY B O 1
ATOM 3440 N N . GLY B 1 163 ? -1.743 -25.936 -6.535 1 88.73 163 GLY B N 1
ATOM 3441 C CA . GLY B 1 163 ? -1.067 -26.05 -5.252 1 88.73 163 GLY B CA 1
ATOM 3442 C C . GLY B 1 163 ? 0.265 -25.327 -5.213 1 88.73 163 GLY B C 1
ATOM 3443 O O . GLY B 1 163 ? 0.919 -25.276 -4.168 1 88.73 163 GLY B O 1
ATOM 3444 N N . LEU B 1 164 ? 0.64 -24.836 -6.363 1 86.92 164 LEU B N 1
ATOM 3445 C CA . LEU B 1 164 ? 1.944 -24.188 -6.444 1 86.92 164 LEU B CA 1
ATOM 3446 C C . LEU B 1 164 ? 1.895 -22.789 -5.84 1 86.92 164 LEU B C 1
ATOM 3448 O O . LEU B 1 164 ? 1.026 -21.987 -6.19 1 86.92 164 LEU B O 1
ATOM 3452 N N . ILE B 1 165 ? 2.85 -22.57 -4.886 1 88.59 165 ILE B N 1
ATOM 3453 C CA . ILE B 1 165 ? 2.896 -21.281 -4.205 1 88.59 165 ILE B CA 1
ATOM 3454 C C . ILE B 1 165 ? 4.293 -20.677 -4.336 1 88.59 165 ILE B C 1
ATOM 3456 O O . ILE B 1 165 ? 5.293 -21.352 -4.081 1 88.59 165 ILE B O 1
ATOM 3460 N N . GLY B 1 166 ? 4.269 -19.321 -4.635 1 83.96 166 GLY B N 1
ATOM 3461 C CA . GLY B 1 166 ? 5.544 -18.622 -4.626 1 83.96 166 GLY B CA 1
ATOM 3462 C C . GLY B 1 166 ? 5.886 -17.986 -5.96 1 83.96 166 GLY B C 1
ATOM 3463 O O . GLY B 1 166 ? 5.102 -18.063 -6.909 1 83.96 166 GLY B O 1
ATOM 3464 N N . PRO B 1 167 ? 7 -17.577 -5.961 1 86.3 167 PRO B N 1
ATOM 3465 C CA . PRO B 1 167 ? 8 -17.415 -4.903 1 86.3 167 PRO B CA 1
ATOM 3466 C C . PRO B 1 167 ? 7.519 -16.511 -3.77 1 86.3 167 PRO B C 1
ATOM 3468 O O . PRO B 1 167 ? 6.876 -15.489 -4.022 1 86.3 167 PRO B O 1
ATOM 3471 N N . VAL B 1 168 ? 7.801 -17.002 -2.533 1 90.52 168 VAL B N 1
ATOM 3472 C CA . VAL B 1 168 ? 7.447 -16.192 -1.372 1 90.52 168 VAL B CA 1
ATOM 3473 C C . VAL B 1 168 ? 8.617 -16.156 -0.391 1 90.52 168 VAL B C 1
ATOM 3475 O O . VAL B 1 168 ? 9.358 -17.133 -0.262 1 90.52 168 VAL B O 1
ATOM 3478 N N . GLU B 1 169 ? 8.747 -15.012 0.21 1 91.81 169 GLU B N 1
ATOM 3479 C CA . GLU B 1 169 ? 9.766 -14.897 1.248 1 91.81 169 GLU B CA 1
ATOM 3480 C C . GLU B 1 169 ? 9.429 -15.771 2.453 1 91.81 169 GLU B C 1
ATOM 3482 O O . GLU B 1 169 ? 8.255 -16.014 2.74 1 91.81 169 GLU B O 1
ATOM 3487 N N . LEU B 1 170 ? 10.422 -16.203 3.216 1 91.64 170 LEU B N 1
ATOM 3488 C CA . LEU B 1 170 ? 10.275 -17.177 4.293 1 91.64 170 LEU B CA 1
ATOM 3489 C C . LEU B 1 170 ? 9.527 -16.571 5.475 1 91.64 170 LEU B C 1
ATOM 3491 O O . LEU B 1 170 ? 9.039 -17.296 6.344 1 91.64 170 LEU B O 1
ATOM 3495 N N . ASN B 1 171 ? 9.375 -15.307 5.428 1 88.52 171 ASN B N 1
ATOM 3496 C CA . ASN B 1 171 ? 8.653 -14.684 6.532 1 88.52 171 ASN B CA 1
ATOM 3497 C C . ASN B 1 171 ? 7.15 -14.651 6.271 1 88.52 171 ASN B C 1
ATOM 3499 O O . ASN B 1 171 ? 6.377 -14.215 7.126 1 88.52 171 ASN B O 1
ATOM 3503 N N . VAL B 1 172 ? 6.681 -15.155 5.194 1 90.59 172 VAL B N 1
ATOM 3504 C CA . VAL B 1 172 ? 5.278 -15.091 4.797 1 90.59 172 VAL B CA 1
ATOM 3505 C C . VAL B 1 172 ? 4.544 -16.337 5.287 1 90.59 172 VAL B C 1
ATOM 3507 O O . VAL B 1 172 ? 3.508 -16.235 5.948 1 90.59 172 VAL B O 1
ATOM 3510 N N . PRO B 1 173 ? 5.077 -17.541 5.027 1 91.55 173 PRO B N 1
ATOM 3511 C CA . PRO B 1 173 ? 4.345 -18.729 5.47 1 91.55 173 PRO B CA 1
ATOM 3512 C C . PRO B 1 173 ? 4.376 -18.91 6.986 1 91.55 173 PRO B C 1
ATOM 3514 O O . PRO B 1 173 ? 5.211 -18.308 7.667 1 91.55 173 PRO B O 1
ATOM 3517 N N . HIS B 1 174 ? 3.466 -19.75 7.445 1 92.48 174 HIS B N 1
ATOM 3518 C CA . HIS B 1 174 ? 3.447 -20.12 8.856 1 92.48 174 HIS B CA 1
ATOM 3519 C C . HIS B 1 174 ? 4.783 -20.716 9.287 1 92.48 174 HIS B C 1
ATOM 3521 O O . HIS B 1 174 ? 5.397 -21.481 8.539 1 92.48 174 HIS B O 1
ATOM 3527 N N . PRO B 1 175 ? 5.141 -20.379 10.473 1 92.5 175 PRO B N 1
ATOM 3528 C CA . PRO B 1 175 ? 6.448 -20.822 10.965 1 92.5 175 PRO B CA 1
ATOM 3529 C C . PRO B 1 175 ? 6.64 -22.333 10.849 1 92.5 175 PRO B C 1
ATOM 3531 O O . PRO B 1 175 ? 7.742 -22.797 10.547 1 92.5 175 PRO B O 1
ATOM 3534 N N . GLN B 1 176 ? 5.599 -23.099 11.068 1 93.17 176 GLN B N 1
ATOM 3535 C CA . GLN B 1 176 ? 5.703 -24.551 10.966 1 93.17 176 GLN B CA 1
ATOM 3536 C C . GLN B 1 176 ? 6.022 -24.98 9.536 1 93.17 176 GLN B C 1
ATOM 3538 O O . GLN B 1 176 ? 6.772 -25.935 9.322 1 93.17 176 GLN B O 1
ATOM 3543 N N . ILE B 1 177 ? 5.498 -24.288 8.647 1 94.35 177 ILE B N 1
ATOM 3544 C CA . ILE B 1 177 ? 5.726 -24.579 7.236 1 94.35 177 ILE B CA 1
ATOM 3545 C C . ILE B 1 177 ? 7.168 -24.24 6.865 1 94.35 177 ILE B C 1
ATOM 3547 O O . ILE B 1 177 ? 7.841 -25.021 6.188 1 94.35 177 ILE B O 1
ATOM 3551 N N . VAL B 1 178 ? 7.552 -23.116 7.391 1 92.78 178 VAL B N 1
ATOM 3552 C CA . VAL B 1 178 ? 8.908 -22.66 7.107 1 92.78 178 VAL B CA 1
ATOM 3553 C C . VAL B 1 178 ? 9.917 -23.688 7.614 1 92.78 178 VAL B C 1
ATOM 3555 O O . VAL B 1 178 ? 10.87 -24.031 6.91 1 92.78 178 VAL B O 1
ATOM 3558 N N . GLN B 1 179 ? 9.726 -24.18 8.777 1 91.61 179 GLN B N 1
ATOM 3559 C CA . GLN B 1 179 ? 10.629 -25.158 9.373 1 91.61 179 GLN B CA 1
ATOM 3560 C C . GLN B 1 179 ? 10.701 -26.427 8.528 1 91.61 179 GLN B C 1
ATOM 3562 O O . GLN B 1 179 ? 11.786 -26.963 8.295 1 91.61 179 GLN B O 1
ATOM 3567 N N . LEU B 1 180 ? 9.593 -26.848 8.059 1 92.39 180 LEU B N 1
ATOM 3568 C CA . LEU B 1 180 ? 9.548 -28.061 7.25 1 92.39 180 LEU B CA 1
ATOM 3569 C C . LEU B 1 180 ? 10.239 -27.846 5.908 1 92.39 180 LEU B C 1
ATOM 3571 O O . LEU B 1 180 ? 10.991 -28.708 5.447 1 92.39 180 LEU B O 1
ATOM 3575 N N . LEU B 1 181 ? 9.985 -26.713 5.321 1 91.63 181 LEU B N 1
ATOM 3576 C CA . LEU B 1 181 ? 10.554 -26.415 4.011 1 91.63 181 LEU B CA 1
ATOM 3577 C C . LEU B 1 181 ? 12.071 -26.288 4.093 1 91.63 181 LEU B C 1
ATOM 3579 O O . LEU B 1 181 ? 12.781 -26.662 3.157 1 91.63 181 LEU B O 1
ATOM 3583 N N . LYS B 1 182 ? 12.504 -25.786 5.201 1 90.09 182 LYS B N 1
ATOM 3584 C CA . LYS B 1 182 ? 13.941 -25.591 5.372 1 90.09 182 LYS B CA 1
ATOM 3585 C C . LYS B 1 182 ? 14.652 -26.92 5.606 1 90.09 182 LYS B C 1
ATOM 3587 O O . LYS B 1 182 ? 15.83 -27.067 5.275 1 90.09 182 LYS B O 1
ATOM 3592 N N . SER B 1 183 ? 13.9 -27.88 6.119 1 89.9 183 SER B N 1
ATOM 3593 C CA . SER B 1 183 ? 14.521 -29.137 6.522 1 89.9 183 SER B CA 1
ATOM 3594 C C . SER B 1 183 ? 14.352 -30.207 5.449 1 89.9 183 SER B C 1
ATOM 3596 O O . SER B 1 183 ? 14.888 -31.31 5.574 1 89.9 183 SER B O 1
ATOM 3598 N N . THR B 1 184 ? 13.619 -29.904 4.427 1 90.31 184 THR B N 1
ATOM 3599 C CA . THR B 1 184 ? 13.33 -30.904 3.405 1 90.31 184 THR B CA 1
ATOM 3600 C C . THR B 1 184 ? 14.02 -30.549 2.091 1 90.31 184 THR B C 1
ATOM 3602 O O . THR B 1 184 ? 13.949 -29.406 1.635 1 90.31 184 THR B O 1
ATOM 3605 N N . PRO B 1 185 ? 14.68 -31.565 1.569 1 90.82 185 PRO B N 1
ATOM 3606 C CA . PRO B 1 185 ? 15.283 -31.315 0.258 1 90.82 185 PRO B CA 1
ATOM 3607 C C . PRO B 1 185 ? 14.244 -31.05 -0.829 1 90.82 185 PRO B C 1
ATOM 3609 O O . PRO B 1 185 ? 13.105 -31.512 -0.724 1 90.82 185 PRO B O 1
ATOM 3612 N N . ALA B 1 186 ? 14.688 -30.301 -1.822 1 89.95 186 ALA B N 1
ATOM 3613 C CA . ALA B 1 186 ? 13.799 -29.971 -2.933 1 89.95 186 ALA B CA 1
ATOM 3614 C C . ALA B 1 186 ? 13.286 -31.234 -3.619 1 89.95 186 ALA B C 1
ATOM 3616 O O . ALA B 1 186 ? 14.048 -32.177 -3.847 1 89.95 186 ALA B O 1
ATOM 3617 N N . GLY B 1 187 ? 12.028 -31.318 -3.834 1 87.54 187 GLY B N 1
ATOM 3618 C CA . GLY B 1 187 ? 11.427 -32.431 -4.55 1 87.54 187 GLY B CA 1
ATOM 3619 C C . GLY B 1 187 ? 10.863 -33.498 -3.63 1 87.54 187 GLY B C 1
ATOM 3620 O O . GLY B 1 187 ? 10.041 -34.315 -4.049 1 87.54 187 GLY B O 1
ATOM 3621 N N . LYS B 1 188 ? 11.323 -33.486 -2.427 1 90.04 188 LYS B N 1
ATOM 3622 C CA . LYS B 1 188 ? 10.863 -34.502 -1.485 1 90.04 188 LYS B CA 1
ATOM 3623 C C . LYS B 1 188 ? 9.564 -34.076 -0.807 1 90.04 188 LYS B C 1
ATOM 3625 O O . LYS B 1 188 ? 9.399 -32.907 -0.45 1 90.04 188 LYS B O 1
ATOM 3630 N N . LEU B 1 189 ? 8.717 -35.033 -0.714 1 93.16 189 LEU B N 1
ATOM 3631 C CA . LEU B 1 189 ? 7.42 -34.806 -0.086 1 93.16 189 LEU B CA 1
ATOM 3632 C C . LEU B 1 189 ? 7.546 -34.801 1.434 1 93.16 189 LEU B C 1
ATOM 3634 O O . LEU B 1 189 ? 8.164 -35.697 2.013 1 93.16 189 LEU B O 1
ATOM 3638 N N . CYS B 1 190 ? 6.961 -33.766 2.027 1 92.45 190 CYS B N 1
ATOM 3639 C CA . CYS B 1 190 ? 6.972 -33.707 3.484 1 92.45 190 CYS B CA 1
ATOM 3640 C C . CYS B 1 190 ? 5.845 -34.548 4.072 1 92.45 190 CYS B C 1
ATOM 3642 O O . CYS B 1 190 ? 4.847 -34.814 3.4 1 92.45 190 CYS B O 1
ATOM 3644 N N . LEU B 1 191 ? 6.017 -34.946 5.356 1 90.39 191 LEU B N 1
ATOM 3645 C CA . LEU B 1 191 ? 4.941 -35.624 6.071 1 90.39 191 LEU B CA 1
ATOM 3646 C C . LEU B 1 191 ? 3.772 -34.677 6.321 1 90.39 191 LEU B C 1
ATOM 3648 O O . LEU B 1 191 ? 3.972 -33.476 6.515 1 90.39 191 LEU B O 1
ATOM 3652 N N . PRO B 1 192 ? 2.609 -35.289 6.23 1 94.65 192 PRO B N 1
ATOM 3653 C CA . PRO B 1 192 ? 1.44 -34.467 6.549 1 94.65 192 PRO B CA 1
ATOM 3654 C C . PRO B 1 192 ? 1.515 -33.852 7.945 1 94.65 192 PRO B C 1
ATOM 3656 O O . PRO B 1 192 ? 1.977 -34.502 8.886 1 94.65 192 PRO B O 1
ATOM 3659 N N . ILE B 1 193 ? 1.156 -32.602 8.016 1 92.65 193 ILE B N 1
ATOM 3660 C CA . ILE B 1 193 ? 1.199 -31.928 9.309 1 92.65 193 ILE B CA 1
ATOM 3661 C C . ILE B 1 193 ? -0.089 -31.135 9.521 1 92.65 193 ILE B C 1
ATOM 3663 O O . ILE B 1 193 ? -0.759 -30.758 8.557 1 92.65 193 ILE B O 1
ATOM 3667 N N . ALA B 1 194 ? -0.344 -30.951 10.771 1 94.01 194 ALA B N 1
ATOM 3668 C CA . ALA B 1 194 ? -1.496 -30.127 11.129 1 94.01 194 ALA B CA 1
ATOM 3669 C C . ALA B 1 194 ? -1.076 -28.686 11.4 1 94.01 194 ALA B C 1
ATOM 3671 O O . ALA B 1 194 ? -0.14 -28.439 12.165 1 94.01 194 ALA B O 1
ATOM 3672 N N . VAL B 1 195 ? -1.669 -27.812 10.692 1 92.46 195 VAL B N 1
ATOM 3673 C CA . VAL B 1 195 ? -1.449 -26.387 10.913 1 92.46 195 VAL B CA 1
ATOM 3674 C C . VAL B 1 195 ? -2.787 -25.688 11.148 1 92.46 195 VAL B C 1
ATOM 3676 O O . VAL B 1 195 ? -3.54 -25.443 10.203 1 92.46 195 VAL B O 1
ATOM 3679 N N . GLY B 1 196 ? -3.065 -25.287 12.375 1 90.3 196 GLY B N 1
ATOM 3680 C CA . GLY B 1 196 ? -4.38 -24.752 12.688 1 90.3 196 GLY B CA 1
ATOM 3681 C C . GLY B 1 196 ? -5.5 -25.752 12.465 1 90.3 196 GLY B C 1
ATOM 3682 O O . GLY B 1 196 ? -5.468 -26.858 13.007 1 90.3 196 GLY B O 1
ATOM 3683 N N . GLU B 1 197 ? -6.447 -25.355 11.658 1 92.2 197 GLU B N 1
ATOM 3684 C CA . GLU B 1 197 ? -7.576 -26.236 11.376 1 92.2 197 GLU B CA 1
ATOM 3685 C C . GLU B 1 197 ? -7.326 -27.07 10.122 1 92.2 197 GLU B C 1
ATOM 3687 O O . GLU B 1 197 ? -8.168 -27.881 9.732 1 92.2 197 GLU B O 1
ATOM 3692 N N . TRP B 1 198 ? -6.147 -26.917 9.588 1 94.18 198 TRP B N 1
ATOM 3693 C CA . TRP B 1 198 ? -5.858 -27.549 8.305 1 94.18 198 TRP B CA 1
ATOM 3694 C C . TRP B 1 198 ? -4.815 -28.65 8.464 1 94.18 198 TRP B C 1
ATOM 3696 O O . TRP B 1 198 ? -3.929 -28.556 9.317 1 94.18 198 TRP B O 1
ATOM 3706 N N . TRP B 1 199 ? -5.09 -29.648 7.697 1 95.72 199 TRP B N 1
ATOM 3707 C CA . TRP B 1 199 ? -4.04 -30.625 7.425 1 95.72 199 TRP B CA 1
ATOM 3708 C C . TRP B 1 199 ? -3.385 -30.358 6.075 1 95.72 199 TRP B C 1
ATOM 3710 O O . TRP B 1 199 ? -4.074 -30.156 5.072 1 95.72 199 TRP B O 1
ATOM 3720 N N . ILE B 1 200 ? -2.047 -30.329 6.148 1 96.1 200 ILE B N 1
ATOM 3721 C CA . ILE B 1 200 ? -1.421 -29.861 4.916 1 96.1 200 ILE B CA 1
ATOM 3722 C C . ILE B 1 200 ? -0.358 -30.861 4.465 1 96.1 200 ILE B C 1
ATOM 3724 O O . ILE B 1 200 ? 0.23 -31.565 5.289 1 96.1 200 ILE B O 1
ATOM 3728 N N . LEU B 1 201 ? -0.238 -30.982 3.161 1 95.54 201 LEU B N 1
ATOM 3729 C CA . LEU B 1 201 ? 0.823 -31.702 2.465 1 95.54 201 LEU B CA 1
ATOM 3730 C C . LEU B 1 201 ? 1.721 -30.738 1.698 1 95.54 201 LEU B C 1
ATOM 3732 O O . LEU B 1 201 ? 1.232 -29.897 0.94 1 95.54 201 LEU B O 1
ATOM 3736 N N . LEU B 1 202 ? 3.075 -30.922 1.957 1 95.34 202 LEU B N 1
ATOM 3737 C CA . LEU B 1 202 ? 3.997 -29.933 1.408 1 95.34 202 LEU B CA 1
ATOM 3738 C C . LEU B 1 202 ? 5.109 -30.609 0.612 1 95.34 202 LEU B C 1
ATOM 3740 O O . LEU B 1 202 ? 5.532 -31.718 0.947 1 95.34 202 LEU B O 1
ATOM 3744 N N . ARG B 1 203 ? 5.527 -29.937 -0.422 1 94.23 203 ARG B N 1
ATOM 3745 C CA . ARG B 1 203 ? 6.72 -30.31 -1.175 1 94.23 203 ARG B CA 1
ATOM 3746 C C . ARG B 1 203 ? 7.501 -29.076 -1.613 1 94.23 203 ARG B C 1
ATOM 3748 O O . ARG B 1 203 ? 6.938 -28.162 -2.22 1 94.23 203 ARG B O 1
ATOM 3755 N N . LEU B 1 204 ? 8.785 -29.106 -1.26 1 93.38 204 LEU B N 1
ATOM 3756 C CA . LEU B 1 204 ? 9.628 -27.999 -1.697 1 93.38 204 LEU B CA 1
ATOM 3757 C C . LEU B 1 204 ? 10.003 -28.149 -3.168 1 93.38 204 LEU B C 1
ATOM 3759 O O . LEU B 1 204 ? 10.514 -29.193 -3.579 1 93.38 204 LEU B O 1
ATOM 3763 N N . GLU B 1 205 ? 9.731 -27.127 -3.89 1 88.63 205 GLU B N 1
ATOM 3764 C CA . GLU B 1 205 ? 10.083 -27.171 -5.306 1 88.63 205 GLU B CA 1
ATOM 3765 C C . GLU B 1 205 ? 11.441 -26.521 -5.557 1 88.63 205 GLU B C 1
ATOM 3767 O O . GLU B 1 205 ? 12.279 -27.077 -6.27 1 88.63 205 GLU B O 1
ATOM 3772 N N . LYS B 1 206 ? 11.584 -25.329 -4.952 1 88.51 206 LYS B N 1
ATOM 3773 C CA . LYS B 1 206 ? 12.83 -24.602 -5.179 1 88.51 206 LYS B CA 1
ATOM 3774 C C . LYS B 1 206 ? 13.133 -23.655 -4.022 1 88.51 206 LYS B C 1
ATOM 3776 O O . LYS B 1 206 ? 12.23 -23.003 -3.493 1 88.51 206 LYS B O 1
ATOM 3781 N N . TYR B 1 207 ? 14.388 -23.637 -3.654 1 88.92 207 TYR B N 1
ATOM 3782 C CA . TYR B 1 207 ? 14.893 -22.679 -2.676 1 88.92 207 TYR B CA 1
ATOM 3783 C C . TYR B 1 207 ? 15.722 -21.595 -3.354 1 88.92 207 TYR B C 1
ATOM 3785 O O . TYR B 1 207 ? 16.67 -21.894 -4.083 1 88.92 207 TYR B O 1
ATOM 3793 N N . ILE B 1 208 ? 15.311 -20.332 -3.167 1 87.03 208 ILE B N 1
ATOM 3794 C CA . ILE B 1 208 ? 15.99 -19.219 -3.822 1 87.03 208 ILE B CA 1
ATOM 3795 C C . ILE B 1 208 ? 16.673 -18.343 -2.774 1 87.03 208 ILE B C 1
ATOM 3797 O O . ILE B 1 208 ? 16.004 -17.654 -2 1 87.03 208 ILE B O 1
ATOM 3801 N N . SER B 1 209 ? 17.915 -18.34 -2.778 1 88.51 209 SER B N 1
ATOM 3802 C CA . SER B 1 209 ? 18.672 -17.511 -1.846 1 88.51 209 SER B CA 1
ATOM 3803 C C . SER B 1 209 ? 18.618 -16.04 -2.244 1 88.51 209 SER B C 1
ATOM 3805 O O . SER B 1 209 ? 18.836 -15.698 -3.408 1 88.51 209 SER B O 1
ATOM 3807 N N . SER B 1 210 ? 18.319 -15.184 -1.249 1 89.29 210 SER B N 1
ATOM 3808 C CA . SER B 1 210 ? 18.251 -13.751 -1.515 1 89.29 210 SER B CA 1
ATOM 3809 C C . SER B 1 210 ? 19.64 -13.163 -1.736 1 89.29 210 SER B C 1
ATOM 3811 O O . SER B 1 210 ? 20.609 -13.592 -1.107 1 89.29 210 SER B O 1
ATOM 3813 N N . GLN B 1 211 ? 19.639 -12.258 -2.724 1 89.93 211 GLN B N 1
ATOM 3814 C CA . GLN B 1 211 ? 20.884 -11.543 -2.985 1 89.93 211 GLN B CA 1
ATOM 3815 C C . GLN B 1 211 ? 20.721 -10.045 -2.74 1 89.93 211 GLN B C 1
ATOM 3817 O O . GLN B 1 211 ? 19.62 -9.506 -2.875 1 89.93 211 GLN B O 1
ATOM 3822 N N . LEU B 1 212 ? 21.876 -9.484 -2.325 1 91.07 212 LEU B N 1
ATOM 3823 C CA . LEU B 1 212 ? 21.846 -8.05 -2.059 1 91.07 212 LEU B CA 1
ATOM 3824 C C . LEU B 1 212 ? 21.893 -7.254 -3.359 1 91.07 212 LEU B C 1
ATOM 3826 O O . LEU B 1 212 ? 22.898 -6.605 -3.659 1 91.07 212 LEU B O 1
ATOM 3830 N N . ASP B 1 213 ? 20.803 -7.286 -3.999 1 90.58 213 ASP B N 1
ATOM 3831 C CA . ASP B 1 213 ? 20.708 -6.502 -5.226 1 90.58 213 ASP B CA 1
ATOM 3832 C C . ASP B 1 213 ? 20.187 -5.095 -4.94 1 90.58 213 ASP B C 1
ATOM 3834 O O . ASP B 1 213 ? 19.979 -4.728 -3.782 1 90.58 213 ASP B O 1
ATOM 3838 N N . ASP B 1 214 ? 20.034 -4.32 -5.935 1 92.61 214 ASP B N 1
ATOM 3839 C CA . ASP B 1 214 ? 19.663 -2.918 -5.765 1 92.61 214 ASP B CA 1
ATOM 3840 C C . ASP B 1 214 ? 18.275 -2.789 -5.143 1 92.61 214 ASP B C 1
ATOM 3842 O O . ASP B 1 214 ? 18.036 -1.9 -4.323 1 92.61 214 ASP B O 1
ATOM 3846 N N . ASN B 1 215 ? 17.458 -3.622 -5.474 1 91.5 215 ASN B N 1
ATOM 3847 C CA . ASN B 1 215 ? 16.104 -3.598 -4.931 1 91.5 215 ASN B CA 1
ATOM 3848 C C . ASN B 1 215 ? 16.095 -3.892 -3.434 1 91.5 215 ASN B C 1
ATOM 3850 O O . ASN B 1 215 ? 15.44 -3.189 -2.663 1 91.5 215 ASN B O 1
ATOM 3854 N N . ILE B 1 216 ? 16.785 -4.917 -3.109 1 91.24 216 ILE B N 1
ATOM 3855 C CA . ILE B 1 216 ? 16.848 -5.29 -1.699 1 91.24 216 ILE B CA 1
ATOM 3856 C C . ILE B 1 216 ? 17.572 -4.202 -0.91 1 91.24 216 ILE B C 1
ATOM 3858 O O . ILE B 1 216 ? 17.194 -3.892 0.223 1 91.24 216 ILE B O 1
ATOM 3862 N N . ARG B 1 217 ? 18.603 -3.635 -1.547 1 94.03 217 ARG B N 1
ATOM 3863 C CA . ARG B 1 217 ? 19.313 -2.536 -0.901 1 94.03 217 ARG B CA 1
ATOM 3864 C C . ARG B 1 217 ? 18.361 -1.393 -0.563 1 94.03 217 ARG B C 1
ATOM 3866 O O . ARG B 1 217 ? 18.382 -0.87 0.553 1 94.03 217 ARG B O 1
ATOM 3873 N N . GLN B 1 218 ? 17.591 -1.062 -1.515 1 94.45 218 GLN B N 1
ATOM 3874 C CA . GLN B 1 218 ? 16.65 0.037 -1.325 1 94.45 218 GLN B CA 1
ATOM 3875 C C . GLN B 1 218 ? 15.631 -0.294 -0.239 1 94.45 218 GLN B C 1
ATOM 3877 O O . GLN B 1 218 ? 15.337 0.541 0.619 1 94.45 218 GLN B O 1
ATOM 3882 N N . ARG B 1 219 ? 15.131 -1.393 -0.314 1 93.31 219 ARG B N 1
ATOM 3883 C CA . ARG B 1 219 ? 14.146 -1.821 0.674 1 93.31 219 ARG B CA 1
ATOM 3884 C C . ARG B 1 219 ? 14.727 -1.774 2.083 1 93.31 219 ARG B C 1
ATOM 3886 O O . ARG B 1 219 ? 14.087 -1.269 3.008 1 93.31 219 ARG B O 1
ATOM 3893 N N . LEU B 1 220 ? 15.912 -2.333 2.192 1 93.79 220 LEU B N 1
ATOM 3894 C CA . LEU B 1 220 ? 16.56 -2.37 3.498 1 93.79 220 LEU B CA 1
ATOM 3895 C C . LEU B 1 220 ? 16.853 -0.96 4 1 93.79 220 LEU B C 1
ATOM 3897 O O . LEU B 1 220 ? 16.691 -0.674 5.188 1 93.79 220 LEU B O 1
ATOM 3901 N N . ARG B 1 221 ? 17.324 -0.14 3.11 1 95.57 221 ARG B N 1
ATOM 3902 C CA . ARG B 1 221 ? 17.57 1.253 3.469 1 95.57 221 ARG B CA 1
ATOM 3903 C C . ARG B 1 221 ? 16.301 1.915 3.995 1 95.57 221 ARG B C 1
ATOM 3905 O O . ARG B 1 221 ? 16.333 2.609 5.014 1 95.57 221 ARG B O 1
ATOM 3912 N N . ASN B 1 222 ? 15.193 1.69 3.379 1 95.75 222 ASN B N 1
ATOM 3913 C CA . ASN B 1 222 ? 13.917 2.254 3.805 1 95.75 222 ASN B CA 1
ATOM 3914 C C . ASN B 1 222 ? 13.482 1.697 5.157 1 95.75 222 ASN B C 1
ATOM 3916 O O . ASN B 1 222 ? 12.937 2.426 5.987 1 95.75 222 ASN B O 1
ATOM 3920 N N . ASP B 1 223 ? 13.731 0.483 5.318 1 93.81 223 ASP B N 1
ATOM 3921 C CA . ASP B 1 223 ? 13.381 -0.13 6.596 1 93.81 223 ASP B CA 1
ATOM 3922 C C . ASP B 1 223 ? 14.167 0.504 7.742 1 93.81 223 ASP B C 1
ATOM 3924 O O . ASP B 1 223 ? 13.606 0.79 8.802 1 93.81 223 ASP B O 1
ATOM 3928 N N . LEU B 1 224 ? 15.408 0.641 7.515 1 95.81 224 LEU B N 1
ATOM 3929 C CA . LEU B 1 224 ? 16.262 1.261 8.523 1 95.81 224 LEU B CA 1
ATOM 3930 C C . LEU B 1 224 ? 15.833 2.7 8.789 1 95.81 224 LEU B C 1
ATOM 3932 O O . LEU B 1 224 ? 15.788 3.136 9.941 1 95.81 224 LEU B O 1
ATOM 3936 N N . PHE B 1 225 ? 15.497 3.358 7.749 1 96.67 225 PHE B N 1
ATOM 3937 C CA . PHE B 1 225 ? 15.02 4.731 7.872 1 96.67 225 PHE B CA 1
ATOM 3938 C C . PHE B 1 225 ? 13.733 4.786 8.686 1 96.67 225 PHE B C 1
ATOM 3940 O O . PHE B 1 225 ? 13.6 5.613 9.591 1 96.67 225 PHE B O 1
ATOM 3947 N N . GLN B 1 226 ? 12.812 3.917 8.406 1 96.01 226 GLN B N 1
ATOM 3948 C CA . GLN B 1 226 ? 11.538 3.905 9.115 1 96.01 226 GLN B CA 1
ATOM 3949 C C . GLN B 1 226 ? 11.736 3.6 10.597 1 96.01 226 GLN B C 1
ATOM 3951 O O . GLN B 1 226 ? 11.076 4.195 11.452 1 96.01 226 GLN B O 1
ATOM 3956 N N . THR B 1 227 ? 12.585 2.686 10.869 1 94.65 227 THR B N 1
ATOM 3957 C CA . THR B 1 227 ? 12.896 2.348 12.253 1 94.65 227 THR B CA 1
ATOM 3958 C C . THR B 1 227 ? 13.499 3.547 12.98 1 94.65 227 THR B C 1
ATOM 3960 O O . THR B 1 227 ? 13.091 3.872 14.097 1 94.65 227 THR B O 1
ATOM 3963 N N . TRP B 1 228 ? 14.463 4.168 12.335 1 96.23 228 TRP B N 1
ATOM 3964 C CA . TRP B 1 228 ? 15.093 5.364 12.885 1 96.23 228 TRP B CA 1
ATOM 3965 C C . TRP B 1 228 ? 14.063 6.462 13.122 1 96.23 228 TRP B C 1
ATOM 3967 O O . TRP B 1 228 ? 14.047 7.089 14.184 1 96.23 228 TRP B O 1
ATOM 3977 N N . LEU B 1 229 ? 13.261 6.707 12.146 1 95.17 229 LEU B N 1
ATOM 3978 C CA . LEU B 1 229 ? 12.252 7.757 12.234 1 95.17 229 LEU B CA 1
ATOM 3979 C C . LEU B 1 229 ? 11.284 7.486 13.381 1 95.17 229 LEU B C 1
ATOM 3981 O O . LEU B 1 229 ? 10.948 8.396 14.143 1 95.17 229 LEU B O 1
ATOM 3985 N N . SER B 1 230 ? 10.855 6.301 13.534 1 93.89 230 SER B N 1
ATOM 3986 C CA . SER B 1 230 ? 9.955 5.926 14.62 1 93.89 230 SER B CA 1
ATOM 3987 C C . SER B 1 230 ? 10.584 6.207 15.98 1 93.89 230 SER B C 1
ATOM 3989 O O . SER B 1 230 ? 9.918 6.719 16.883 1 93.89 230 SER B O 1
ATOM 3991 N N . GLN B 1 231 ? 11.792 5.904 16.058 1 94.03 231 GLN B N 1
ATOM 3992 C CA . GLN B 1 231 ? 12.517 6.161 17.298 1 94.03 231 GLN B CA 1
ATOM 3993 C C . GLN B 1 231 ? 12.62 7.659 17.574 1 94.03 231 GLN B C 1
ATOM 3995 O O . GLN B 1 231 ? 12.423 8.101 18.708 1 94.03 231 GLN B O 1
ATOM 4000 N N . GLN B 1 232 ? 12.96 8.402 16.513 1 94.25 232 GLN B N 1
ATOM 4001 C CA . GLN B 1 232 ? 13.073 9.85 16.658 1 94.25 232 GLN B CA 1
ATOM 4002 C C . GLN B 1 232 ? 11.741 10.467 17.073 1 94.25 232 GLN B C 1
ATOM 4004 O O . GLN B 1 232 ? 11.702 11.366 17.916 1 94.25 232 GLN B O 1
ATOM 4009 N N . ILE B 1 233 ? 10.694 10.018 16.512 1 91 233 ILE B N 1
ATOM 4010 C CA . ILE B 1 233 ? 9.366 10.55 16.799 1 91 233 ILE B CA 1
ATOM 4011 C C . ILE B 1 233 ? 9.022 10.311 18.268 1 91 233 ILE B C 1
ATOM 4013 O O . ILE B 1 233 ? 8.507 11.205 18.944 1 91 233 ILE B O 1
ATOM 4017 N N . GLN B 1 234 ? 9.307 9.195 18.76 1 86.67 234 GLN B N 1
ATOM 4018 C CA . GLN B 1 234 ? 8.976 8.834 20.134 1 86.67 234 GLN B CA 1
ATOM 4019 C C . GLN B 1 234 ? 9.798 9.648 21.13 1 86.67 234 GLN B C 1
ATOM 4021 O O . GLN B 1 234 ? 9.287 10.061 22.173 1 86.67 234 GLN B O 1
ATOM 4026 N N . THR B 1 235 ? 11.022 9.995 20.772 1 90.84 235 THR B N 1
ATOM 4027 C CA . THR B 1 235 ? 11.937 10.584 21.743 1 90.84 235 THR B CA 1
ATOM 4028 C C . THR B 1 235 ? 11.967 12.104 21.604 1 90.84 235 THR B C 1
ATOM 4030 O O . THR B 1 235 ? 12.232 12.816 22.575 1 90.84 235 THR B O 1
ATOM 4033 N N . LYS B 1 236 ? 11.724 12.602 20.407 1 92.74 236 LYS B N 1
ATOM 4034 C CA . LYS B 1 236 ? 12.046 14.007 20.173 1 92.74 236 LYS B CA 1
ATOM 4035 C C . LYS B 1 236 ? 10.778 14.846 20.04 1 92.74 236 LYS B C 1
ATOM 4037 O O . LYS B 1 236 ? 10.842 16.077 20.012 1 92.74 236 LYS B O 1
ATOM 4042 N N . ILE B 1 237 ? 9.67 14.255 19.964 1 89.23 237 ILE B N 1
ATOM 4043 C CA . ILE B 1 237 ? 8.441 15.01 19.745 1 89.23 237 ILE B CA 1
ATOM 4044 C C . ILE B 1 237 ? 7.62 15.044 21.032 1 89.23 237 ILE B C 1
ATOM 4046 O O . ILE B 1 237 ? 7.406 14.009 21.667 1 89.23 237 ILE B O 1
ATOM 4050 N N . GLN B 1 238 ? 7.184 16.241 21.41 1 87 238 GLN B N 1
ATOM 4051 C CA . GLN B 1 238 ? 6.3 16.458 22.55 1 87 238 GLN B CA 1
ATOM 4052 C C . GLN B 1 238 ? 5.149 17.391 22.183 1 87 238 GLN B C 1
ATOM 4054 O O . GLN B 1 238 ? 5.372 18.488 21.668 1 87 238 GLN B O 1
ATOM 4059 N N . PHE B 1 239 ? 3.98 16.995 22.386 1 84.55 239 PHE B N 1
ATOM 4060 C CA . PHE B 1 239 ? 2.804 17.793 22.061 1 84.55 239 PHE B CA 1
ATOM 4061 C C . PHE B 1 239 ? 2.319 18.565 23.283 1 84.55 239 PHE B C 1
ATOM 4063 O O . PHE B 1 239 ? 2.416 18.078 24.411 1 84.55 239 PHE B O 1
ATOM 4070 N N . ALA B 1 240 ? 1.884 19.815 23.031 1 77.01 240 ALA B N 1
ATOM 4071 C CA . ALA B 1 240 ? 1.321 20.591 24.133 1 77.01 240 ALA B CA 1
ATOM 4072 C C . ALA B 1 240 ? -0.134 20.206 24.387 1 77.01 240 ALA B C 1
ATOM 4074 O O . ALA B 1 240 ? -0.921 20.073 23.447 1 77.01 240 ALA B O 1
ATOM 4075 N N . LEU B 1 241 ? -0.453 19.407 25.371 1 63.75 241 LEU B N 1
ATOM 4076 C CA . LEU B 1 241 ? -1.825 19.005 25.663 1 63.75 241 LEU B CA 1
ATOM 4077 C C . LEU B 1 241 ? -2.702 20.223 25.933 1 63.75 241 LEU B C 1
ATOM 4079 O O . LEU B 1 241 ? -2.276 21.164 26.606 1 63.75 241 LEU B O 1
ATOM 4083 N N . PRO B 1 242 ? -3.744 20.547 25.053 1 54.88 242 PRO B N 1
ATOM 4084 C CA . PRO B 1 242 ? -4.63 21.677 25.341 1 54.88 242 PRO B CA 1
ATOM 4085 C C . PRO B 1 242 ? -5.057 21.733 26.806 1 54.88 242 PRO B C 1
ATOM 4087 O O . PRO B 1 242 ? -5.176 20.693 27.459 1 54.88 242 PRO B O 1
ATOM 4090 N N . SER B 1 243 ? -4.652 22.681 27.523 1 47.21 243 SER B N 1
ATOM 4091 C CA . SER B 1 243 ? -5.061 22.895 28.907 1 47.21 243 SER B CA 1
ATOM 4092 C C . SER B 1 243 ? -6.557 22.66 29.084 1 47.21 243 SER B C 1
ATOM 4094 O O . SER B 1 243 ? -7.371 23.232 28.356 1 47.21 243 SER B O 1
ATOM 4096 N N . ILE B 1 244 ? -7.052 21.418 29.267 1 46.85 244 ILE B N 1
ATOM 4097 C CA . ILE B 1 244 ? -8.444 21.258 29.675 1 46.85 244 ILE B CA 1
ATOM 4098 C C . ILE B 1 244 ? -8.871 22.45 30.528 1 46.85 244 ILE B C 1
ATOM 4100 O O . ILE B 1 244 ? -8.216 22.779 31.52 1 46.85 244 ILE B O 1
ATOM 4104 N N . PRO B 1 245 ? -9.589 23.388 29.928 1 42.58 245 PRO B N 1
ATOM 4105 C CA . PRO B 1 245 ? -10.068 24.399 30.875 1 42.58 245 PRO B CA 1
ATOM 4106 C C . PRO B 1 245 ? -10.466 23.803 32.223 1 42.58 245 PRO B C 1
ATOM 4108 O O . PRO B 1 245 ? -11.098 22.744 32.271 1 42.58 245 PRO B O 1
ATOM 4111 N N . LYS B 1 246 ? -9.623 23.931 33.217 1 38.92 246 LYS B N 1
ATOM 4112 C CA . LYS B 1 246 ? -10.027 23.601 34.581 1 38.92 246 LYS B CA 1
ATOM 4113 C C . LYS B 1 246 ? -11.486 23.973 34.827 1 38.92 246 LYS B C 1
ATOM 4115 O O . LYS B 1 246 ? -11.861 25.142 34.718 1 38.92 246 LYS B O 1
ATOM 4120 N N . ALA B 1 247 ? -12.471 23.071 34.566 1 39.48 247 ALA B N 1
ATOM 4121 C CA . ALA B 1 247 ? -13.803 23.281 35.128 1 39.48 247 ALA B CA 1
ATOM 4122 C C . ALA B 1 247 ? -13.724 24.009 36.468 1 39.48 247 ALA B C 1
ATOM 4124 O O . ALA B 1 247 ? -12.932 23.637 37.337 1 39.48 247 ALA B O 1
ATOM 4125 N N . SER B 1 248 ? -14.108 25.231 36.449 1 37.34 248 SER B N 1
ATOM 4126 C CA . SER B 1 248 ? -14.388 25.962 37.68 1 37.34 248 SER B CA 1
ATOM 4127 C C . SER B 1 248 ? -15.001 25.049 38.737 1 37.34 248 SER B C 1
ATOM 4129 O O . SER B 1 248 ? -16.055 24.45 38.513 1 37.34 248 SER B O 1
ATOM 4131 N N . GLN B 1 249 ? -14.186 24.289 39.457 1 35.47 249 GLN B N 1
ATOM 4132 C CA . GLN B 1 249 ? -14.701 23.656 40.667 1 35.47 249 GLN B CA 1
ATOM 4133 C C . GLN B 1 249 ? -15.791 24.507 41.312 1 35.47 249 GLN B C 1
ATOM 4135 O O . GLN B 1 249 ? -15.558 25.668 41.655 1 35.47 249 GLN B O 1
ATOM 4140 N N . VAL B 1 250 ? -17.027 24.369 40.819 1 36.51 250 VAL B N 1
ATOM 4141 C CA . VAL B 1 250 ? -18.155 24.89 41.584 1 36.51 250 VAL B CA 1
ATOM 4142 C C . VAL B 1 250 ? -17.883 24.735 43.078 1 36.51 250 VAL B C 1
ATOM 4144 O O . VAL B 1 250 ? -17.51 23.653 43.538 1 36.51 250 VAL B O 1
ATOM 4147 N N . ASP B 1 251 ? -17.501 25.784 43.753 1 37.74 251 ASP B N 1
ATOM 4148 C CA . ASP B 1 251 ? -17.369 25.917 45.201 1 37.74 251 ASP B CA 1
ATOM 4149 C C . ASP B 1 251 ? -18.533 25.241 45.922 1 37.74 251 ASP B C 1
ATOM 4151 O O . ASP B 1 251 ? -19.693 25.6 45.711 1 37.74 251 ASP B O 1
ATOM 4155 N N . PRO B 1 252 ? -18.429 23.983 46.233 1 38.34 252 PRO B N 1
ATOM 4156 C CA . PRO B 1 252 ? -19.473 23.3 47 1 38.34 252 PRO B CA 1
ATOM 4157 C C . PRO B 1 252 ? -20.014 24.151 48.147 1 38.34 252 PRO B C 1
ATOM 4159 O O . PRO B 1 252 ? -20.922 23.721 48.864 1 38.34 252 PRO B O 1
ATOM 4162 N N . ASP B 1 253 ? -19.222 25.205 48.523 1 38.61 253 ASP B N 1
ATOM 4163 C CA . ASP B 1 253 ? -19.577 25.824 49.796 1 38.61 253 ASP B CA 1
ATOM 4164 C C . ASP B 1 253 ? -20.928 26.529 49.706 1 38.61 253 ASP B C 1
ATOM 4166 O O . ASP B 1 253 ? -21.348 27.2 50.651 1 38.61 253 ASP B O 1
ATOM 4170 N N . LEU B 1 254 ? -21.458 26.827 48.451 1 36.38 254 LEU B N 1
ATOM 4171 C CA . LEU B 1 254 ? -22.633 27.681 48.577 1 36.38 254 LEU B CA 1
ATOM 4172 C C . LEU B 1 254 ? -23.806 26.908 49.171 1 36.38 254 LEU B C 1
ATOM 4174 O O . LEU B 1 254 ? -24.893 27.462 49.352 1 36.38 254 LEU B O 1
ATOM 4178 N N . VAL B 1 255 ? -23.741 25.51 49.014 1 36.78 255 VAL B N 1
ATOM 4179 C CA . VAL B 1 255 ? -25.025 24.92 49.379 1 36.78 255 VAL B CA 1
ATOM 4180 C C . VAL B 1 255 ? -25.152 24.861 50.9 1 36.78 255 VAL B C 1
ATOM 4182 O O . VAL B 1 255 ? -26.119 24.305 51.426 1 36.78 255 VAL B O 1
ATOM 4185 N N . THR B 1 256 ? -24.044 25.195 51.604 1 34.89 256 THR B N 1
ATOM 4186 C CA . THR B 1 256 ? -24.298 24.849 52.999 1 34.89 256 THR B CA 1
ATOM 4187 C C . THR B 1 256 ? -25.361 25.765 53.598 1 34.89 256 THR B C 1
ATOM 4189 O O . THR B 1 256 ? -25.684 25.658 54.783 1 34.89 256 THR B O 1
ATOM 4192 N N . ALA B 1 257 ? -25.628 26.95 52.997 1 36.79 257 ALA B N 1
ATOM 4193 C CA . ALA B 1 257 ? -26.267 27.905 53.898 1 36.79 257 ALA B CA 1
ATOM 4194 C C . ALA B 1 257 ? -27.699 27.485 54.218 1 36.79 257 ALA B C 1
ATOM 4196 O O . ALA B 1 257 ? -28.359 28.097 55.061 1 36.79 257 ALA B O 1
ATOM 4197 N N . GLN B 1 258 ? -28.394 26.736 53.333 1 28.68 258 GLN B N 1
ATOM 4198 C CA . GLN B 1 258 ? -29.824 26.829 53.61 1 28.68 258 GLN B CA 1
ATOM 4199 C C . GLN B 1 258 ? -30.209 25.962 54.805 1 28.68 258 GLN B C 1
ATOM 4201 O O . GLN B 1 258 ? -31.392 25.7 55.032 1 28.68 258 GLN B O 1
ATOM 4206 N N . GLU B 1 259 ? -29.247 25.601 55.681 1 24.55 259 GLU B N 1
ATOM 4207 C CA . GLU B 1 259 ? -29.939 25.292 56.928 1 24.55 259 GLU B CA 1
ATOM 4208 C C . GLU B 1 259 ? -30.339 26.566 57.668 1 24.55 259 GLU B C 1
ATOM 4210 O O . GLU B 1 259 ? -29.566 27.524 57.727 1 24.55 259 GLU B O 1
#

Foldseek 3Di:
DDFDDDDPPDTDDPVCVVVVCVVVVVVLVVVLVVVLCVLLVPQDDDPVRLVVLVVVVCVVVVVPDPVSVVVVCVVVVHDPVVVSVVSVSVVSSVVSLCVPPVVPLVVVCVVCQLQAKWFKKFKAKDLDPVLQVVVLVCVVVVNDDQLVCRLPHGPDPCVVVSRIDDRDGLNPDDPVVSVQLVPDDAPDKDDWDDDVSIIMIMGTHDIGGDDPDPVSSVVSSVVVVVVVSVVCSVPPDDDDDPPPPPPPPPPPPVVPPPD/DDFDDDDPPDTDDPVCVVVVCVVVVVVLVVVLVVVLCVLLVPQDDDPVRLVVLVVVVCVVVVVPDPVSVVVVCVVVVHDPVVVSVVSVSVVSSVVSLCVPPVVPLVVVCVVCQLQAKWFKKFKAKDLDPVVQVVVLVCVVVVNDDQLVCRLVHGPDPCVVVSRIDDRDGLNPDDPVVSVQLVPDDAPDKDDWDDDVSIIMIMHTHDIGGDDPDPVSSVVSSVVVVVVVSVVCSVPPDDDDPPPPPPPPPPPPVVPPPPD

pLDDT: mean 86.46, std 14.47, range [23.95, 97.03]

Sequence (518 aa):
MSVVLTVGDRQVREDELYPLMVEYQLLPHLAREILLDQAIAHIQLTPEEQQQNLALFYQQTQITNEEQRQAWLKQSGMTLEQLETSILRTARLEKFKHQTWDDQLEGHFLNSKDKLDQVIYSLIRSRDSGIVQELYFRIQEGEGDFSALARQYSEGPEAQNGGLIGPVELNVPHPQIVQLLKSTPAGKLCLPIAVGEWWILLRLEKYISSQLDDNIRQRLRNDLFQTWLSQQIQTKIQFALPSIPKASQVDPDLVTAQEMSVVLTVGDRQVREDELYPLMVEYQLLPHLAREILLDQAIAHIQLTPEEQQQNLALFYQQTQITNEEQRQAWLKQSGMTLEQLETSILRTARLEKFKHQTWDDQLEGHFLNSKDKLDQVIYSLIRSRDSGIVQELYFRIQEGEGDFSALARQYSEGPEAQNGGLIGPVELNVPHPQIVQLLKSTPAGKLCLPIAVGEWWILLRLEKYISSQLDDNIRQRLRNDLFQTWLSQQIQTKIQFALPSIPKASQVDPDLVTAQE

InterPro domains:
  IPR000297 Peptidyl-prolyl cis-trans isomerase, PpiC-type [PF00639] (132-205)
  IPR000297 Peptidyl-prolyl cis-trans isomerase, PpiC-type [PS50198] (108-206)
  IPR027304 Trigger factor/SurA domain superfamily [SSF109998] (3-129)
  IPR046357 Peptidyl-prolyl cis-trans isomerase domain superfamily [G3DSA:3.10.50.40] (123-234)
  IPR050245 Bacterial extracellular foldase PrsA [PTHR47245] (2-237)

Nearest PDB structures (foldseek):
  6vj6-assembly1_A  TM=5.491E-01  e=2.998E-10  Bacillus cereus ATCC 14579
  6vj4-assembly1_A-2  TM=5.217E-01  e=2.803E-08  Bacillus anthracis
  5htf-assembly1_A  TM=4.374E-01  e=2.642E-08  Listeria monocytogenes EGD-e
  4wo7-assembly1_B  TM=3.625E-01  e=6.422E-09  Bacillus subtilis subsp. subtilis str. 168
  1pin-assembly1_A-2  TM=8.991E-01  e=4.163E-04  Homo sapiens

Secondary structure (DSSP, 8-state):
--EEEEETTEEEEGGGHHHHHHHTT-HHHHHHHHHHHHHTTT----HHHHHHHHHHHHHHTT--SHHHHHHHHHHHT--HHHHHHHHHHHHHHHHHHHHHHGGGHHHHHHHHHHHH-EEEEEEEEES-HHHHHHHHHHHHTT-S-HHHHHHHH--SGGGGGTTEEEEEETTSS-HHHHHHHHHS-TTPBPPPEEETTEEEEEEEEEEE-----HHHHHHHHHHHHHHHHHHHHHHHEEE------------GGGGGG--/--EEEEETTEEEEGGGHHHHHHHTT-HHHHHHHHHHHHHTTT----HHHHHHHHHHHHHHTT--SHHHHHHHHHHHT--HHHHHHHHHHHHHHHHHHHHHHGGGHHHHHHHHHHHH-EEEEEEEEES-HHHHHHHHHHHHTT-S-HHHHHHHH--SGGGGGTTEEEEEETTSS-HHHHHHHHHS-TTPBPPPEEETTEEEEEEEEEEE-----HHHHHHHHHHHHHHHHHHHHHHHEEE------------GGGGGGG-